Protein AF-0000000077491159 (afdb_homodimer)

Solvent-accessible surface area (backbone atoms only — not comparable to full-atom values): 22595 Å² total; per-residue (Å²): 110,67,68,57,26,52,48,48,12,44,35,73,72,46,46,44,88,48,74,62,38,43,51,52,51,52,52,41,37,63,60,70,63,41,62,43,33,50,49,23,47,59,74,59,67,68,51,35,66,37,32,33,36,32,44,51,40,50,57,30,60,39,54,54,51,50,48,69,50,33,51,93,86,36,81,21,37,39,37,34,31,21,70,28,63,56,28,50,52,50,20,45,66,74,43,39,72,42,40,76,72,61,41,34,48,80,41,78,42,47,62,74,60,58,96,59,57,73,42,64,23,38,34,35,32,38,42,82,44,68,27,57,48,93,46,56,52,50,30,33,35,37,54,48,44,23,34,16,68,56,11,38,40,25,30,20,37,42,63,60,56,54,48,53,29,41,74,71,41,43,28,69,60,59,47,71,79,48,62,66,60,54,53,50,28,35,45,73,46,59,41,38,76,73,44,77,48,78,41,78,59,80,84,68,28,34,42,36,38,37,31,25,34,68,53,75,75,77,79,123,110,67,67,56,27,50,48,48,13,43,35,70,73,47,47,45,86,48,74,64,38,44,49,52,51,52,51,40,37,63,60,70,64,41,62,42,33,50,49,22,47,58,74,60,67,69,49,36,64,36,31,33,35,32,45,52,39,51,59,30,62,38,52,54,50,50,48,70,49,35,51,93,88,37,81,20,36,40,37,35,32,21,70,28,63,56,28,50,53,49,20,44,67,74,42,39,72,41,40,75,72,62,42,36,47,80,41,78,42,46,62,74,61,60,96,61,57,73,43,62,24,38,34,36,32,39,41,80,44,69,27,57,48,93,46,56,50,52,30,33,35,37,53,49,45,24,32,17,66,57,12,39,40,24,30,20,36,43,63,60,58,53,48,52,30,42,75,70,41,41,29,70,60,60,45,70,80,47,62,66,60,52,53,50,28,34,46,74,46,59,40,39,77,73,45,77,47,79,41,80,59,79,83,67,27,34,42,36,40,38,31,25,35,69,52,73,76,76,78,125

Radius of gyration: 25.28 Å; Cα contacts (8 Å, |Δi|>4): 872; chains: 2; bounding box: 51×88×50 Å

Foldseek 3Di:
DVVVVVVVVCCVVPNDCDPVNVVVVVVCCVQPPPVQLLVQLVVQVDAQAFAEEEEQCFLNPNVVNNVVRHDLPGNYAYEYEHQDPVSLVNNCVVCVVCVVSVRYDYDYDALLDDPAAFQQGQEYEYEPPLQLHPDLLSSLLSVNRNHHAFGKYKYKYQLLVVVVCCVVVNPVRRHCSDVVVNQVSNVVSQWDDWDWDWDDDDSSIMIMIMTHHHHDPPPD/DVVVVVVVVCCVVPNDCDPVNVVVVVVCCVQPPPVQLLVQLVVQVDAQAFAEEEEQCFLNPNVVNNVVRHDLPGNYAYEYEHQDPVSLVNNCVVCVVCVVSVRYDYDYDALLDDPAAFQQGQEYEYEPPLQLHPDLLSSLLSVNRNHHAFHKYKYKYQLLVVVVCCVVVNPVRRHPSDVVVNQVSNVVSQWDDWDWDWDDDDSSIMIMIMTHHHHPPPDD

Organism: Branchiostoma lanceolatum (NCBI:txid7740)

pLDDT: mean 93.29, std 9.12, range [29.72, 98.94]

Nearest PDB structures (foldseek):
  3bus-assembly2_B  TM=7.619E-01  e=5.927E-15  Lentzea aerocolonigenes
  6uvq-assembly1_A  TM=7.705E-01  e=1.902E-14  Actinomadura melliaura
  8zc7-assembly1_A  TM=7.563E-01  e=1.682E-14  Streptomyces caespitosus
  2o57-assembly2_D  TM=6.632E-01  e=2.144E-12  Galdieria sulphuraria
  2o57-assembly2_C  TM=6.976E-01  e=9.942E-12  Galdieria sulphuraria

Secondary structure (DSSP, 8-state):
-HHHHHHHHHHHHS--SSHHHHHHHHHHHHHH--HHHHHHHHHTT--TT-EEEEES-TTSHHHHHHHTTS-TTSS-EEEEEES-HHHHHHHHHHTHHHHHTTSEEEEE--GGG--S-TT-EEEEEEES-GGG-S-HHHHHHHHHHHEEEEEEEEEEE-HHHHHHHHHTTS-TT-----HHHHHHHHHHHT-EEEEEEEES-GGG-EEEEEEEPPP-----/-HHHHHHHHHHHHS--SSHHHHHHHHHHHHHH--HHHHHHHHHTT--TT-EEEEES-TTSHHHHHHHTTS-TTSS-EEEEEES-HHHHHHHHHHTHHHHHTTSEEEEE--GGG--S-TT-EEEEEEES-GGG-S-HHHHHHHHHHHEEEEEEEEEEE-HHHHHHHHHTTS-TT-----HHHHHHHHHHHT-EEEEEEEES-GGG-EEEEEEEPPP-----

Sequence (440 aa):
MQHFKRAVSQNLKLPTGGPIGWLVKELIFLRTNDPCEVQAAKLLNIQPHHQVLEVGFGPGVGLKEALGYIGKDDPGKVYGLELSPQMVHVATKRLQPYIASGKLQLTVGDVMNLPYPDGSMDRIFHVNCFYFWDDLHQGCRELYRVLSPGGAVATTMNRTLVKKGVDGGLNMYARRTDPEEYMKALERAGFVGLKEEEFGEGKNKIYGYTASKEGEDRKDMQHFKRAVSQNLKLPTGGPIGWLVKELIFLRTNDPCEVQAAKLLNIQPHHQVLEVGFGPGVGLKEALGYIGKDDPGKVYGLELSPQMVHVATKRLQPYIASGKLQLTVGDVMNLPYPDGSMDRIFHVNCFYFWDDLHQGCRELYRVLSPGGAVATTMNRTLVKKGVDGGLNMYARRTDPEEYMKALERAGFVGLKEEEFGEGKNKIYGYTASKEGEDRKD

InterPro domains:
  IPR013216 Methyltransferase type 11 [PF08241] (53-154)
  IPR029063 S-adenosyl-L-methionine-dependent methyltransferase superfamily [G3DSA:3.40.50.150] (29-214)
  IPR029063 S-adenosyl-L-methionine-dependent methyltransferase superfamily [SSF53335] (39-201)
  IPR050447 Erg6/SMT methyltransferase [PTHR44068] (40-194)

Structure (mmCIF, N/CA/C/O backbone):
data_AF-0000000077491159-model_v1
#
loop_
_entity.id
_entity.type
_entity.pdbx_description
1 polymer 'Hypp1799 protein'
#
loop_
_atom_site.group_PDB
_atom_site.id
_atom_site.type_symbol
_atom_site.label_atom_id
_atom_site.label_alt_id
_atom_site.label_comp_id
_atom_site.label_asym_id
_atom_site.label_entity_id
_atom_site.label_seq_id
_atom_site.pdbx_PDB_ins_code
_atom_site.Cartn_x
_atom_site.Cartn_y
_atom_site.Cartn_z
_atom_site.occupancy
_atom_site.B_iso_or_equiv
_atom_site.auth_seq_id
_atom_site.auth_comp_id
_atom_site.auth_asym_id
_atom_site.auth_atom_id
_atom_site.pdbx_PDB_model_num
ATOM 1 N N . MET A 1 1 ? -24.359 -7.473 4.48 1 67.25 1 MET A N 1
ATOM 2 C CA . MET A 1 1 ? -23.125 -8.117 4.906 1 67.25 1 MET A CA 1
ATOM 3 C C . MET A 1 1 ? -22.672 -9.172 3.902 1 67.25 1 MET A C 1
ATOM 5 O O . MET A 1 1 ? -21.516 -9.211 3.502 1 67.25 1 MET A O 1
ATOM 9 N N . GLN A 1 2 ? -23.609 -9.781 3.279 1 77.88 2 GLN A N 1
ATOM 10 C CA . GLN A 1 2 ? -23.297 -10.859 2.346 1 77.88 2 GLN A CA 1
ATOM 11 C C . GLN A 1 2 ? -22.797 -10.305 1.016 1 77.88 2 GLN A C 1
ATOM 13 O O . GLN A 1 2 ? -21.828 -10.82 0.444 1 77.88 2 GLN A O 1
ATOM 18 N N . HIS A 1 3 ? -23.406 -9.117 0.626 1 81.88 3 HIS A N 1
ATOM 19 C CA . HIS A 1 3 ? -23 -8.516 -0.637 1 81.88 3 HIS A CA 1
ATOM 20 C C . HIS A 1 3 ? -21.578 -7.961 -0.554 1 81.88 3 HIS A C 1
ATOM 22 O O . HIS A 1 3 ? -20.797 -8.078 -1.507 1 81.88 3 HIS A O 1
ATOM 28 N N . PHE A 1 4 ? -21.344 -7.465 0.602 1 81.75 4 PHE A N 1
ATOM 29 C CA . PHE A 1 4 ? -20.016 -6.93 0.824 1 81.75 4 PHE A CA 1
ATOM 30 C C . PHE A 1 4 ? -18.969 -8.047 0.798 1 81.75 4 PHE A C 1
ATOM 32 O O . PHE A 1 4 ? -17.953 -7.938 0.104 1 81.75 4 PHE A O 1
ATOM 39 N N . LYS A 1 5 ? -19.188 -9.109 1.49 1 86.75 5 LYS A N 1
ATOM 40 C CA . LYS A 1 5 ? -18.266 -10.234 1.547 1 86.75 5 LYS A CA 1
ATOM 41 C C . LYS A 1 5 ? -18.047 -10.836 0.162 1 86.75 5 LYS A C 1
ATOM 43 O O . LYS A 1 5 ? -16.922 -11.203 -0.188 1 86.75 5 LYS A O 1
ATOM 48 N N . ARG A 1 6 ? -19.047 -10.906 -0.625 1 88.25 6 ARG A N 1
ATOM 49 C CA . ARG A 1 6 ? -18.938 -11.438 -1.979 1 88.25 6 ARG A CA 1
ATOM 50 C C . ARG A 1 6 ? -18.094 -10.531 -2.859 1 88.25 6 ARG A C 1
ATOM 52 O O . ARG A 1 6 ? -17.266 -11.016 -3.639 1 88.25 6 ARG A O 1
ATOM 59 N N . ALA A 1 7 ? -18.281 -9.258 -2.66 1 87.56 7 ALA A N 1
ATOM 60 C CA . ALA A 1 7 ? -17.531 -8.297 -3.465 1 87.56 7 ALA A CA 1
ATOM 61 C C . ALA A 1 7 ? -16.047 -8.352 -3.131 1 87.56 7 ALA A C 1
ATOM 63 O O . ALA A 1 7 ? -15.203 -8.305 -4.027 1 87.56 7 ALA A O 1
ATOM 64 N N . VAL A 1 8 ? -15.742 -8.445 -1.869 1 88.25 8 VAL A N 1
ATOM 65 C CA . VAL A 1 8 ? -14.352 -8.57 -1.438 1 88.25 8 VAL A CA 1
ATOM 66 C C . VAL A 1 8 ? -13.75 -9.867 -1.985 1 88.25 8 VAL A C 1
ATOM 68 O O . VAL A 1 8 ? -12.648 -9.859 -2.535 1 88.25 8 VAL A O 1
ATOM 71 N N . SER A 1 9 ? -14.516 -10.914 -1.87 1 91 9 SER A N 1
ATOM 72 C CA . SER A 1 9 ? -14.062 -12.211 -2.352 1 91 9 SER A CA 1
ATOM 73 C C . SER A 1 9 ? -13.781 -12.18 -3.852 1 91 9 SER A C 1
ATOM 75 O O . SER A 1 9 ? -12.781 -12.727 -4.316 1 91 9 SER A O 1
ATOM 77 N N . GLN A 1 10 ? -14.609 -11.547 -4.57 1 89.19 10 GLN A N 1
ATOM 78 C CA . GLN A 1 10 ? -14.438 -11.43 -6.012 1 89.19 10 GLN A CA 1
ATOM 79 C C . GLN A 1 10 ? -13.18 -10.641 -6.355 1 89.19 10 GLN A C 1
ATOM 81 O O . GLN A 1 10 ? -12.453 -10.992 -7.289 1 89.19 10 GLN A O 1
ATOM 86 N N . ASN A 1 11 ? -12.938 -9.625 -5.59 1 88.38 11 ASN A N 1
ATOM 87 C CA . ASN A 1 11 ? -11.773 -8.781 -5.84 1 88.38 11 ASN A CA 1
ATOM 88 C C . ASN A 1 11 ? -10.469 -9.508 -5.52 1 88.38 11 ASN A C 1
ATOM 90 O O . ASN A 1 11 ? -9.445 -9.258 -6.148 1 88.38 11 ASN A O 1
ATOM 94 N N . LEU A 1 12 ? -10.508 -10.43 -4.586 1 87.94 12 LEU A N 1
ATOM 95 C CA . LEU A 1 12 ? -9.336 -11.242 -4.273 1 87.94 12 LEU A CA 1
ATOM 96 C C . LEU A 1 12 ? -9.031 -12.219 -5.402 1 87.94 12 LEU A C 1
ATOM 98 O O . LEU A 1 12 ? -7.871 -12.414 -5.766 1 87.94 12 LEU A O 1
ATOM 102 N N . LYS A 1 13 ? -10.062 -12.711 -5.957 1 88.81 13 LYS A N 1
ATOM 103 C CA . LYS A 1 13 ? -9.906 -13.68 -7.039 1 88.81 13 LYS A CA 1
ATOM 104 C C . LYS A 1 13 ? -9.5 -12.992 -8.344 1 88.81 13 LYS A C 1
ATOM 106 O O . LYS A 1 13 ? -8.617 -13.469 -9.055 1 88.81 13 LYS A O 1
ATOM 111 N N . LEU A 1 14 ? -10.234 -11.891 -8.602 1 89.88 14 LEU A N 1
ATOM 112 C CA . LEU A 1 14 ? -10.039 -11.148 -9.836 1 89.88 14 LEU A CA 1
ATOM 113 C C . LEU A 1 14 ? -10.188 -9.648 -9.602 1 89.88 14 LEU A C 1
ATOM 115 O O . LEU A 1 14 ? -11.297 -9.117 -9.68 1 89.88 14 LEU A O 1
ATOM 119 N N . PRO A 1 15 ? -9.062 -9.062 -9.305 1 86.31 15 PRO A N 1
ATOM 120 C CA . PRO A 1 15 ? -9.148 -7.613 -9.102 1 86.31 15 PRO A CA 1
ATOM 121 C C . PRO A 1 15 ? -9.664 -6.871 -10.328 1 86.31 15 PRO A C 1
ATOM 123 O O . PRO A 1 15 ? -9.125 -7.047 -11.43 1 86.31 15 PRO A O 1
ATOM 126 N N . THR A 1 16 ? -10.812 -6.164 -10.125 1 83.75 16 THR A N 1
ATOM 127 C CA . THR A 1 16 ? -11.469 -5.414 -11.195 1 83.75 16 THR A CA 1
ATOM 128 C C . THR A 1 16 ? -11.648 -3.949 -10.797 1 83.75 16 THR A C 1
ATOM 130 O O . THR A 1 16 ? -11.305 -3.559 -9.68 1 83.75 16 THR A O 1
ATOM 133 N N . GLY A 1 17 ? -12.047 -3.055 -11.695 1 78 17 GLY A N 1
ATOM 134 C CA . GLY A 1 17 ? -12.273 -1.64 -11.445 1 78 17 GLY A CA 1
ATOM 135 C C . GLY A 1 17 ? -13.625 -1.352 -10.812 1 78 17 GLY A C 1
ATOM 136 O O . GLY A 1 17 ? -14.125 -0.227 -10.883 1 78 17 GLY A O 1
ATOM 137 N N . GLY A 1 18 ? -14.305 -2.365 -10.164 1 81.56 18 GLY A N 1
ATOM 138 C CA . GLY A 1 18 ? -15.562 -2.141 -9.469 1 81.56 18 GLY A CA 1
ATOM 139 C C . GLY A 1 18 ? -15.406 -1.32 -8.203 1 81.56 18 GLY A C 1
ATOM 140 O O . GLY A 1 18 ? -14.328 -0.786 -7.934 1 81.56 18 GLY A O 1
ATOM 141 N N . PRO A 1 19 ? -16.531 -1.069 -7.469 1 81.94 19 PRO A N 1
ATOM 142 C CA . PRO A 1 19 ? -16.5 -0.182 -6.305 1 81.94 19 PRO A CA 1
ATOM 143 C C . PRO A 1 19 ? -15.516 -0.642 -5.238 1 81.94 19 PRO A C 1
ATOM 145 O O . PRO A 1 19 ? -14.789 0.179 -4.664 1 81.94 19 PRO A O 1
ATOM 148 N N . ILE A 1 20 ? -15.469 -1.93 -5.023 1 85.38 20 ILE A N 1
ATOM 149 C CA . ILE A 1 20 ? -14.547 -2.436 -4.02 1 85.38 20 ILE A CA 1
ATOM 150 C C . ILE A 1 20 ? -13.109 -2.279 -4.516 1 85.38 20 ILE A C 1
ATOM 152 O O . ILE A 1 20 ? -12.234 -1.835 -3.77 1 85.38 20 ILE A O 1
ATOM 156 N N . GLY A 1 21 ? -12.898 -2.66 -5.773 1 85.62 21 GLY A N 1
ATOM 157 C CA . GLY A 1 21 ? -11.578 -2.5 -6.359 1 85.62 21 GLY A CA 1
ATOM 158 C C . GLY A 1 21 ? -11.086 -1.066 -6.332 1 85.62 21 GLY A C 1
ATOM 159 O O . GLY A 1 21 ? -9.93 -0.809 -6.004 1 85.62 21 GLY A O 1
ATOM 160 N N . TRP A 1 22 ? -11.969 -0.21 -6.59 1 84.12 22 TRP A N 1
ATOM 161 C CA . TRP A 1 22 ? -11.648 1.212 -6.559 1 84.12 22 TRP A CA 1
ATOM 162 C C . TRP A 1 22 ? -11.281 1.654 -5.145 1 84.12 22 TRP A C 1
ATOM 164 O O . TRP A 1 22 ? -10.281 2.355 -4.945 1 84.12 22 TRP A O 1
ATOM 174 N N . LEU A 1 23 ? -12.125 1.229 -4.207 1 85.12 23 LEU A N 1
ATOM 175 C CA . LEU A 1 23 ? -11.891 1.603 -2.816 1 85.12 23 LEU A CA 1
ATOM 176 C C . LEU A 1 23 ? -10.531 1.105 -2.344 1 85.12 23 LEU A C 1
ATOM 178 O O . LEU A 1 23 ? -9.766 1.858 -1.736 1 85.12 23 LEU A O 1
ATOM 182 N N . VAL A 1 24 ? -10.211 -0.077 -2.639 1 86.31 24 VAL A N 1
ATOM 183 C CA . VAL A 1 24 ? -8.938 -0.665 -2.234 1 86.31 24 VAL A CA 1
ATOM 184 C C . VAL A 1 24 ? -7.785 0.104 -2.879 1 86.31 24 VAL A C 1
ATOM 186 O O . VAL A 1 24 ? -6.809 0.445 -2.209 1 86.31 24 VAL A O 1
ATOM 189 N N . LYS A 1 25 ? -7.945 0.429 -4.098 1 84.88 25 LYS A N 1
ATOM 190 C CA . LYS A 1 25 ? -6.918 1.174 -4.82 1 84.88 25 LYS A CA 1
ATOM 191 C C . LYS A 1 25 ? -6.688 2.545 -4.191 1 84.88 25 LYS A C 1
ATOM 193 O O . LYS A 1 25 ? -5.543 2.961 -3.998 1 84.88 25 LYS A O 1
ATOM 198 N N . GLU A 1 26 ? -7.719 3.172 -3.9 1 83.5 26 GLU A N 1
ATOM 199 C CA . GLU A 1 26 ? -7.617 4.516 -3.334 1 83.5 26 GLU A CA 1
ATOM 200 C C . GLU A 1 26 ? -6.992 4.48 -1.943 1 83.5 26 GLU A C 1
ATOM 202 O O . GLU A 1 26 ? -6.18 5.344 -1.602 1 83.5 26 GLU A O 1
ATOM 207 N N . LEU A 1 27 ? -7.367 3.488 -1.163 1 85.31 27 LEU A N 1
ATOM 208 C CA . LEU A 1 27 ? -6.848 3.406 0.199 1 85.31 27 LEU A CA 1
ATOM 209 C C . LEU A 1 27 ? -5.379 3.008 0.2 1 85.31 27 LEU A C 1
ATOM 211 O O . LEU A 1 27 ? -4.594 3.52 1.002 1 85.31 27 LEU A O 1
ATOM 215 N N . ILE A 1 28 ? -4.988 2.209 -0.684 1 85.44 28 ILE A N 1
ATOM 216 C CA . ILE A 1 28 ? -3.59 1.824 -0.831 1 85.44 28 ILE A CA 1
ATOM 217 C C . ILE A 1 28 ? -2.764 3.037 -1.252 1 85.44 28 ILE A C 1
ATOM 219 O O . ILE A 1 28 ? -1.71 3.311 -0.672 1 85.44 28 ILE A O 1
ATOM 223 N N . PHE A 1 29 ? -3.318 3.744 -2.174 1 81.38 29 PHE A N 1
ATOM 224 C CA . PHE A 1 29 ? -2.645 4.941 -2.66 1 81.38 29 PHE A CA 1
ATOM 225 C C . PHE A 1 29 ? -2.453 5.949 -1.534 1 81.38 29 PHE A C 1
ATOM 227 O O . PHE A 1 29 ? -1.35 6.457 -1.33 1 81.38 29 PHE A O 1
ATOM 234 N N . LEU A 1 30 ? -3.479 6.117 -0.796 1 79.12 30 LEU A N 1
ATOM 235 C CA . LEU A 1 30 ? -3.467 7.09 0.29 1 79.12 30 LEU A CA 1
ATOM 236 C C . LEU A 1 30 ? -2.48 6.68 1.377 1 79.12 30 LEU A C 1
ATOM 238 O O . LEU A 1 30 ? -1.855 7.531 2.01 1 79.12 30 LEU A O 1
ATOM 242 N N . ARG A 1 31 ? -2.232 5.438 1.505 1 84.81 31 ARG A N 1
ATOM 243 C CA . ARG A 1 31 ? -1.475 4.965 2.658 1 84.81 31 ARG A CA 1
ATOM 244 C C . ARG A 1 31 ? -0.037 4.637 2.27 1 84.81 31 ARG A C 1
ATOM 246 O O . ARG A 1 31 ? 0.831 4.504 3.135 1 84.81 31 ARG A O 1
ATOM 253 N N . THR A 1 32 ? 0.224 4.637 0.979 1 86.31 32 THR A N 1
ATOM 254 C CA . THR A 1 32 ? 1.562 4.184 0.614 1 86.31 32 THR A CA 1
ATOM 255 C C . THR A 1 32 ? 2.252 5.207 -0.284 1 86.31 32 THR A C 1
ATOM 257 O O . THR A 1 32 ? 3.482 5.277 -0.323 1 86.31 32 THR A O 1
ATOM 260 N N . ASN A 1 33 ? 1.551 5.918 -1.086 1 83.38 33 ASN A N 1
ATOM 261 C CA . ASN A 1 33 ? 2.182 6.734 -2.117 1 83.38 33 ASN A CA 1
ATOM 262 C C . ASN A 1 33 ? 1.42 8.039 -2.346 1 83.38 33 ASN A C 1
ATOM 264 O O . ASN A 1 33 ? 1.314 8.508 -3.48 1 83.38 33 ASN A O 1
ATOM 268 N N . ASP A 1 34 ? 0.904 8.625 -1.338 1 89.19 34 ASP A N 1
ATOM 269 C CA . ASP A 1 34 ? 0.148 9.859 -1.531 1 89.19 34 ASP A CA 1
ATOM 270 C C . ASP A 1 34 ? 1.074 11.023 -1.877 1 89.19 34 ASP A C 1
ATOM 272 O O . ASP A 1 34 ? 1.808 11.516 -1.018 1 89.19 34 ASP A O 1
ATOM 276 N N . PRO A 1 35 ? 1.018 11.539 -3.141 1 93.69 35 PRO A N 1
ATOM 277 C CA . PRO A 1 35 ? 1.898 12.641 -3.537 1 93.69 35 PRO A CA 1
ATOM 278 C C . PRO A 1 35 ? 1.652 13.914 -2.729 1 93.69 35 PRO A C 1
ATOM 280 O O . PRO A 1 35 ? 2.512 14.797 -2.684 1 93.69 35 PRO A O 1
ATOM 283 N N . CYS A 1 36 ? 0.489 13.953 -2.125 1 96.94 36 CYS A N 1
ATOM 284 C CA . CYS A 1 36 ? 0.198 15.117 -1.294 1 96.94 36 CYS A CA 1
ATOM 285 C C . CYS A 1 36 ? 1.202 15.234 -0.154 1 96.94 36 CYS A C 1
ATOM 287 O O . CYS A 1 36 ? 1.59 16.344 0.222 1 96.94 36 CYS A O 1
ATOM 289 N N . GLU A 1 37 ? 1.602 14.102 0.401 1 96.94 37 GLU A N 1
ATOM 290 C CA . GLU A 1 37 ? 2.562 14.086 1.5 1 96.94 37 GLU A CA 1
ATOM 291 C C . GLU A 1 37 ? 3.906 14.664 1.064 1 96.94 37 GLU A C 1
ATOM 293 O O . GLU A 1 37 ? 4.473 15.516 1.749 1 96.94 37 GLU A O 1
ATOM 298 N N . VAL A 1 38 ? 4.344 14.25 -0.051 1 96.38 38 VAL A N 1
ATOM 299 C CA . VAL A 1 38 ? 5.629 14.688 -0.593 1 96.38 38 VAL A CA 1
ATOM 300 C C . VAL A 1 38 ? 5.57 16.172 -0.921 1 96.38 38 VAL A C 1
ATOM 302 O O . VAL A 1 38 ? 6.492 16.922 -0.586 1 96.38 38 VAL A O 1
ATOM 305 N N . GLN A 1 39 ? 4.488 16.547 -1.504 1 97.75 39 GLN A N 1
ATOM 306 C CA . GLN A 1 39 ? 4.344 17.938 -1.924 1 97.75 39 GLN A CA 1
ATOM 307 C C . GLN A 1 39 ? 4.301 18.875 -0.72 1 97.75 39 GLN A C 1
ATOM 309 O O . GLN A 1 39 ? 4.844 19.984 -0.768 1 97.75 39 GLN A O 1
ATOM 314 N N . ALA A 1 40 ? 3.65 18.453 0.318 1 98.25 40 ALA A N 1
ATOM 315 C CA . ALA A 1 40 ? 3.564 19.281 1.518 1 98.25 40 ALA A CA 1
ATOM 316 C C . ALA A 1 40 ? 4.949 19.547 2.105 1 98.25 40 ALA A C 1
ATOM 318 O O . ALA A 1 40 ? 5.273 20.672 2.467 1 98.25 40 ALA A O 1
ATOM 319 N N . ALA A 1 41 ? 5.773 18.516 2.195 1 98 41 ALA A N 1
ATOM 320 C CA . ALA A 1 41 ? 7.137 18.672 2.699 1 98 41 ALA A CA 1
ATOM 321 C C . ALA A 1 41 ? 7.957 19.578 1.795 1 98 41 ALA A C 1
ATOM 323 O O . ALA A 1 41 ? 8.719 20.422 2.277 1 98 41 ALA A O 1
ATOM 324 N N . LYS A 1 42 ? 7.762 19.438 0.532 1 97.5 42 LYS A N 1
ATOM 325 C CA . LYS A 1 42 ? 8.5 20.25 -0.432 1 97.5 42 LYS A CA 1
ATOM 326 C C . LYS A 1 42 ? 8.172 21.734 -0.268 1 97.5 42 LYS A C 1
ATOM 328 O O . LYS A 1 42 ? 9.062 22.594 -0.371 1 97.5 42 LYS A O 1
ATOM 333 N N . LEU A 1 43 ? 6.98 22.016 -0.035 1 98.31 43 LEU A N 1
ATOM 334 C CA . LEU A 1 43 ? 6.516 23.391 0.083 1 98.31 43 LEU A CA 1
ATOM 335 C C . LEU A 1 43 ? 7.199 24.094 1.248 1 98.31 43 LEU A C 1
ATOM 337 O O . LEU A 1 43 ? 7.273 25.328 1.278 1 98.31 43 LEU A O 1
ATOM 341 N N . LEU A 1 44 ? 7.715 23.312 2.172 1 98.38 44 LEU A N 1
ATOM 342 C CA . LEU A 1 44 ? 8.227 23.891 3.41 1 98.38 44 LEU A CA 1
ATOM 343 C C . LEU A 1 44 ? 9.703 24.25 3.275 1 98.38 44 LEU A C 1
ATOM 345 O O . LEU A 1 44 ? 10.281 24.859 4.176 1 98.38 44 LEU A O 1
ATOM 349 N N . ASN A 1 45 ? 10.359 23.906 2.186 1 97.75 45 ASN A N 1
ATOM 350 C CA . ASN A 1 45 ? 11.789 24.156 2.014 1 97.75 45 ASN A CA 1
ATOM 351 C C . ASN A 1 45 ? 12.578 23.812 3.275 1 97.75 45 ASN A C 1
ATOM 353 O O . ASN A 1 45 ? 13.297 24.656 3.814 1 97.75 45 ASN A O 1
ATOM 357 N N . ILE A 1 46 ? 12.453 22.578 3.732 1 98.62 46 ILE A N 1
ATOM 358 C CA . ILE A 1 46 ? 13.062 22.078 4.965 1 98.62 46 ILE A CA 1
ATOM 359 C C . ILE A 1 46 ? 14.586 22.141 4.852 1 98.62 46 ILE A C 1
ATOM 361 O O . ILE A 1 46 ? 15.148 21.734 3.836 1 98.62 46 ILE A O 1
ATOM 365 N N . GLN A 1 47 ? 15.195 22.688 5.875 1 98.5 47 GLN A N 1
ATOM 366 C CA . GLN A 1 47 ? 16.656 22.734 5.969 1 98.5 47 GLN A CA 1
ATOM 367 C C . GLN A 1 47 ? 17.172 21.719 6.977 1 98.5 47 GLN A C 1
ATOM 369 O O . GLN A 1 47 ? 16.438 21.312 7.883 1 98.5 47 GLN A O 1
ATOM 374 N N . PRO A 1 48 ? 18.406 21.344 6.859 1 98.38 48 PRO A N 1
ATOM 375 C CA . PRO A 1 48 ? 18.969 20.25 7.664 1 98.38 48 PRO A CA 1
ATOM 376 C C . PRO A 1 48 ? 18.953 20.562 9.164 1 98.38 48 PRO A C 1
ATOM 378 O O . PRO A 1 48 ? 19.094 19.641 9.977 1 98.38 48 PRO A O 1
ATOM 381 N N . HIS A 1 49 ? 18.812 21.812 9.484 1 98.5 49 HIS A N 1
ATOM 382 C CA . HIS A 1 49 ? 18.859 22.172 10.898 1 98.5 49 HIS A CA 1
ATOM 383 C C . HIS A 1 49 ? 17.453 22.328 11.469 1 98.5 49 HIS A C 1
ATOM 385 O O . HIS A 1 49 ? 17.297 22.594 12.664 1 98.5 49 HIS A O 1
ATOM 391 N N . HIS A 1 50 ? 16.406 22.156 10.719 1 98.81 50 HIS A N 1
ATOM 392 C CA . HIS A 1 50 ? 15.047 22.453 11.133 1 98.81 50 HIS A CA 1
ATOM 393 C C . HIS A 1 50 ? 14.5 21.391 12.078 1 98.81 50 HIS A C 1
ATOM 395 O O . HIS A 1 50 ? 14.758 20.203 11.883 1 98.81 50 HIS A O 1
ATOM 401 N N . GLN A 1 51 ? 13.75 21.859 13.086 1 98.88 51 GLN A N 1
ATOM 402 C CA . GLN A 1 51 ? 12.797 21.016 13.797 1 98.88 51 GLN A CA 1
ATOM 403 C C . GLN A 1 51 ? 11.461 20.938 13.047 1 98.88 51 GLN A C 1
ATOM 405 O O . GLN A 1 51 ? 10.766 21.953 12.922 1 98.88 51 GLN A O 1
ATOM 410 N N . VAL A 1 52 ? 11.102 19.75 12.578 1 98.94 52 VAL A N 1
ATOM 411 C CA . VAL A 1 52 ? 9.961 19.594 11.68 1 98.94 52 VAL A CA 1
ATOM 412 C C . VAL A 1 52 ? 8.891 18.734 12.344 1 98.94 52 VAL A C 1
ATOM 414 O O . VAL A 1 52 ? 9.195 17.672 12.891 1 98.94 52 VAL A O 1
ATOM 417 N N . LEU A 1 53 ? 7.645 19.188 12.273 1 98.94 53 LEU A N 1
ATOM 418 C CA . LEU A 1 53 ? 6.535 18.438 12.844 1 98.94 53 LEU A CA 1
ATOM 419 C C . LEU A 1 53 ? 5.516 18.078 11.766 1 98.94 53 LEU A C 1
ATOM 421 O O . LEU A 1 53 ? 5.078 18.938 11 1 98.94 53 LEU A O 1
ATOM 425 N N . GLU A 1 54 ? 5.188 16.812 11.68 1 98.88 54 GLU A N 1
ATOM 426 C CA . GLU A 1 54 ? 3.986 16.438 10.938 1 98.88 54 GLU A CA 1
ATOM 427 C C . GLU A 1 54 ? 2.85 16.062 11.891 1 98.88 54 GLU A C 1
ATOM 429 O O . GLU A 1 54 ? 3.037 15.273 12.82 1 98.88 54 GLU A O 1
ATOM 434 N N . VAL A 1 55 ? 1.694 16.656 11.656 1 98.69 55 VAL A N 1
ATOM 435 C CA . VAL A 1 55 ? 0.481 16.344 12.406 1 98.69 55 VAL A CA 1
ATOM 436 C C . VAL A 1 55 ? -0.405 15.414 11.594 1 98.69 55 VAL A C 1
ATOM 438 O O . VAL A 1 55 ? -0.689 15.68 10.422 1 98.69 55 VAL A O 1
ATOM 441 N N . GLY A 1 56 ? -0.885 14.336 12.234 1 97.25 56 GLY A N 1
ATOM 442 C CA . GLY A 1 56 ? -1.657 13.344 11.5 1 97.25 56 GLY A CA 1
ATOM 443 C C . GLY A 1 56 ? -0.836 12.586 10.477 1 97.25 56 GLY A C 1
ATOM 444 O O . GLY A 1 56 ? -1.226 12.492 9.312 1 97.25 56 GLY A O 1
ATOM 445 N N . PHE A 1 57 ? 0.238 11.914 10.93 1 97.12 57 PHE A N 1
ATOM 446 C CA . PHE A 1 57 ? 1.236 11.438 9.984 1 97.12 57 PHE A CA 1
ATOM 447 C C . PHE A 1 57 ? 0.832 10.094 9.398 1 97.12 57 PHE A C 1
ATOM 449 O O . PHE A 1 57 ? 1.439 9.617 8.438 1 97.12 57 PHE A O 1
ATOM 456 N N . GLY A 1 58 ? -0.21 9.43 9.938 1 94.81 58 GLY A N 1
ATOM 457 C CA . GLY A 1 58 ? -0.632 8.148 9.398 1 94.81 58 GLY A CA 1
ATOM 458 C C . GLY A 1 58 ? 0.479 7.113 9.375 1 94.81 58 GLY A C 1
ATOM 459 O O . GLY A 1 58 ? 1.146 6.895 10.391 1 94.81 58 GLY A O 1
ATOM 460 N N . PRO A 1 59 ? 0.615 6.465 8.227 1 93.38 59 PRO A N 1
ATOM 461 C CA . PRO A 1 59 ? 1.637 5.418 8.164 1 93.38 59 PRO A CA 1
ATOM 462 C C . PRO A 1 59 ? 3.047 5.977 7.988 1 93.38 59 PRO A C 1
ATOM 464 O O . PRO A 1 59 ? 4.008 5.215 7.891 1 93.38 59 PRO A O 1
ATOM 467 N N . GLY A 1 60 ? 3.195 7.227 7.859 1 96.31 60 GLY A N 1
ATOM 468 C CA . GLY A 1 60 ? 4.52 7.824 7.949 1 96.31 60 GLY A CA 1
ATOM 469 C C . GLY A 1 60 ? 5.113 8.164 6.598 1 96.31 60 GLY A C 1
ATOM 470 O O . GLY A 1 60 ? 6.328 8.344 6.477 1 96.31 60 GLY A O 1
ATOM 471 N N . VAL A 1 61 ? 4.285 8.344 5.586 1 95.75 61 VAL A N 1
ATOM 472 C CA . VAL A 1 61 ? 4.777 8.68 4.254 1 95.75 61 VAL A CA 1
ATOM 473 C C . VAL A 1 61 ? 5.402 10.07 4.27 1 95.75 61 VAL A C 1
ATOM 475 O O . VAL A 1 61 ? 6.512 10.266 3.768 1 95.75 61 VAL A O 1
ATOM 478 N N . GLY A 1 62 ? 4.734 10.969 4.816 1 97.56 62 GLY A N 1
ATOM 479 C CA . GLY A 1 62 ? 5.258 12.32 4.918 1 97.56 62 GLY A CA 1
ATOM 480 C C . GLY A 1 62 ? 6.484 12.422 5.809 1 97.56 62 GLY A C 1
ATOM 481 O O . GLY A 1 62 ? 7.414 13.172 5.508 1 97.56 62 GLY A O 1
ATOM 482 N N . LEU A 1 63 ? 6.488 11.672 6.895 1 98.31 63 LEU A N 1
ATOM 483 C CA . LEU A 1 63 ? 7.641 11.625 7.789 1 98.31 63 LEU A CA 1
ATOM 484 C C . LEU A 1 63 ? 8.898 11.203 7.031 1 98.31 63 LEU A C 1
ATOM 486 O O . LEU A 1 63 ? 9.961 11.812 7.191 1 98.31 63 LEU A O 1
ATOM 490 N N . LYS A 1 64 ? 8.711 10.172 6.273 1 97.44 64 LYS A N 1
ATOM 491 C CA . LYS A 1 64 ? 9.852 9.672 5.508 1 97.44 64 LYS A CA 1
ATOM 492 C C . LYS A 1 64 ? 10.391 10.75 4.57 1 97.44 64 LYS A C 1
ATOM 494 O O . LYS A 1 64 ? 11.609 10.922 4.449 1 97.44 64 LYS A O 1
ATOM 499 N N . GLU A 1 65 ? 9.477 11.453 3.9 1 97.5 65 GLU A N 1
ATOM 500 C CA . GLU A 1 65 ? 9.891 12.531 3.01 1 97.5 65 GLU A CA 1
ATOM 501 C C . GLU A 1 65 ? 10.656 13.609 3.771 1 97.5 65 GLU A C 1
ATOM 503 O O . GLU A 1 65 ? 11.734 14.039 3.338 1 97.5 65 GLU A O 1
ATOM 508 N N . ALA A 1 66 ? 10.148 14.016 4.871 1 98.31 66 ALA A N 1
ATOM 509 C CA . ALA A 1 66 ? 10.781 15.055 5.676 1 98.31 66 ALA A CA 1
ATOM 510 C C . ALA A 1 66 ? 12.172 14.617 6.129 1 98.31 66 ALA A C 1
ATOM 512 O O . ALA A 1 66 ? 13.109 15.422 6.137 1 98.31 66 ALA A O 1
ATOM 513 N N . LEU A 1 67 ? 12.297 13.359 6.508 1 98.19 67 LEU A N 1
ATOM 514 C CA . LEU A 1 67 ? 13.562 12.812 6.98 1 98.19 67 LEU A CA 1
ATOM 515 C C . LEU A 1 67 ? 14.617 12.836 5.875 1 98.19 67 LEU A C 1
ATOM 517 O O . LEU A 1 67 ? 15.82 12.852 6.152 1 98.19 67 LEU A O 1
ATOM 521 N N . GLY A 1 68 ? 14.18 12.883 4.688 1 97.5 68 GLY A N 1
ATOM 522 C CA . GLY A 1 68 ? 15.094 12.961 3.561 1 97.5 68 GLY A CA 1
ATOM 523 C C . GLY A 1 68 ? 15.859 14.266 3.494 1 97.5 68 GLY A C 1
ATOM 524 O O . GLY A 1 68 ? 16.922 14.336 2.883 1 97.5 68 GLY A O 1
ATOM 525 N N . TYR A 1 69 ? 15.336 15.242 4.086 1 97.88 69 TYR A N 1
ATOM 526 C CA . TYR A 1 69 ? 15.969 16.547 4.043 1 97.88 69 TYR A CA 1
ATOM 527 C C . TYR A 1 69 ? 16.938 16.734 5.203 1 97.88 69 TYR A C 1
ATOM 529 O O . TYR A 1 69 ? 17.703 17.703 5.246 1 97.88 69 TYR A O 1
ATOM 537 N N . ILE A 1 70 ? 16.875 15.82 6.172 1 97.19 70 ILE A N 1
ATOM 538 C CA . ILE A 1 70 ? 17.688 15.93 7.379 1 97.19 70 ILE A CA 1
ATOM 539 C C . ILE A 1 70 ? 18.656 14.758 7.461 1 97.19 70 ILE A C 1
ATOM 541 O O . ILE A 1 70 ? 18.25 13.625 7.738 1 97.19 70 ILE A O 1
ATOM 545 N N . GLY A 1 71 ? 19.891 14.969 7.34 1 90.75 71 GLY A N 1
ATOM 546 C CA . GLY A 1 71 ? 20.906 13.93 7.355 1 90.75 71 GLY A CA 1
ATOM 547 C C . GLY A 1 71 ? 21.188 13.391 8.742 1 90.75 71 GLY A C 1
ATOM 548 O O . GLY A 1 71 ? 20.781 13.984 9.742 1 90.75 71 GLY A O 1
ATOM 549 N N . LYS A 1 72 ? 21.812 12.281 8.758 1 91.19 72 LYS A N 1
ATOM 550 C CA . LYS A 1 72 ? 22.125 11.602 10.008 1 91.19 72 LYS A CA 1
ATOM 551 C C . LYS A 1 72 ? 22.953 12.5 10.93 1 91.19 72 LYS A C 1
ATOM 553 O O . LYS A 1 72 ? 22.766 12.5 12.141 1 91.19 72 LYS A O 1
ATOM 558 N N . ASP A 1 73 ? 23.797 13.336 10.344 1 94.81 73 ASP A N 1
ATOM 559 C CA . ASP A 1 73 ? 24.719 14.141 11.141 1 94.81 73 ASP A CA 1
ATOM 560 C C . ASP A 1 73 ? 24.203 15.57 11.297 1 94.81 73 ASP A C 1
ATOM 562 O O . ASP A 1 73 ? 24.859 16.406 11.93 1 94.81 73 ASP A O 1
ATOM 566 N N . ASP A 1 74 ? 23.078 15.883 10.703 1 96.94 74 ASP A N 1
ATOM 567 C CA . ASP A 1 74 ? 22.5 17.219 10.805 1 96.94 74 ASP A CA 1
ATOM 568 C C . ASP A 1 74 ? 21.828 17.422 12.164 1 96.94 74 ASP A C 1
ATOM 570 O O . ASP A 1 74 ? 21.422 16.453 12.805 1 96.94 74 ASP A O 1
ATOM 574 N N . PRO A 1 75 ? 21.766 18.625 12.617 1 97.81 75 PRO A N 1
ATOM 575 C CA . PRO A 1 75 ? 21.172 18.859 13.93 1 97.81 75 PRO A CA 1
ATOM 576 C C . PRO A 1 75 ? 19.641 18.812 13.906 1 97.81 75 PRO A C 1
ATOM 578 O O . PRO A 1 75 ? 19 18.75 14.961 1 97.81 75 PRO A O 1
ATOM 581 N N . GLY A 1 76 ? 19.062 18.844 12.797 1 98.5 76 GLY A N 1
ATOM 582 C CA . GLY A 1 76 ? 17.609 18.828 12.695 1 98.5 76 GLY A CA 1
ATOM 583 C C . GLY A 1 76 ? 17 17.516 13.164 1 98.5 76 GLY A C 1
ATOM 584 O O . GLY A 1 76 ? 17.703 16.531 13.383 1 98.5 76 GLY A O 1
ATOM 585 N N . LYS A 1 77 ? 15.68 17.578 13.344 1 98.62 77 LYS A N 1
ATOM 586 C CA . LYS A 1 77 ? 14.914 16.438 13.844 1 98.62 77 LYS A CA 1
ATOM 587 C C . LYS A 1 77 ? 13.461 16.5 13.367 1 98.62 77 LYS A C 1
ATOM 589 O O . LYS A 1 77 ? 12.93 17.594 13.133 1 98.62 77 LYS A O 1
ATOM 594 N N . VAL A 1 78 ? 12.898 15.312 13.164 1 98.88 78 VAL A N 1
ATOM 595 C CA . VAL A 1 78 ? 11.508 15.227 12.75 1 98.88 78 VAL A CA 1
ATOM 596 C C . VAL A 1 78 ? 10.656 14.695 13.906 1 98.88 78 VAL A C 1
ATOM 598 O O . VAL A 1 78 ? 11.078 13.797 14.633 1 98.88 78 VAL A O 1
ATOM 601 N N . TYR A 1 79 ? 9.516 15.336 14.039 1 98.88 79 TYR A N 1
ATOM 602 C CA . TYR A 1 79 ? 8.5 14.93 15.008 1 98.88 79 TYR A CA 1
ATOM 603 C C . TYR A 1 79 ? 7.199 14.562 14.312 1 98.88 79 TYR A C 1
ATOM 605 O O . TYR A 1 79 ? 6.863 15.133 13.273 1 98.88 79 TYR A O 1
ATOM 613 N N . GLY A 1 80 ? 6.527 13.609 14.906 1 98.88 80 GLY A N 1
ATOM 614 C CA . GLY A 1 80 ? 5.211 13.234 14.414 1 98.88 80 GLY A CA 1
ATOM 615 C C . GLY A 1 80 ? 4.176 13.109 15.516 1 98.88 80 GLY A C 1
ATOM 616 O O . GLY A 1 80 ? 4.453 12.539 16.578 1 98.88 80 GLY A O 1
ATOM 617 N N . LEU A 1 81 ? 3.053 13.633 15.273 1 98.62 81 LEU A N 1
ATOM 618 C CA . LEU A 1 81 ? 1.903 13.492 16.156 1 98.62 81 LEU A CA 1
ATOM 619 C C . LEU A 1 81 ? 0.736 12.828 15.438 1 98.62 81 LEU A C 1
ATOM 621 O O . LEU A 1 81 ? 0.354 13.258 14.344 1 98.62 81 LEU A O 1
ATOM 625 N N . GLU A 1 82 ? 0.195 11.75 15.992 1 97.75 82 GLU A N 1
ATOM 626 C CA . GLU A 1 82 ? -0.876 10.969 15.383 1 97.75 82 GLU A CA 1
ATOM 627 C C . GLU A 1 82 ? -1.891 10.516 16.438 1 97.75 82 GLU A C 1
ATOM 629 O O . GLU A 1 82 ? -1.516 10.102 17.531 1 97.75 82 GLU A O 1
ATOM 634 N N . LEU A 1 83 ? -3.123 10.695 16.047 1 96.38 83 LEU A N 1
ATOM 635 C CA . LEU A 1 83 ? -4.203 10.367 16.969 1 96.38 83 LEU A CA 1
ATOM 636 C C . LEU 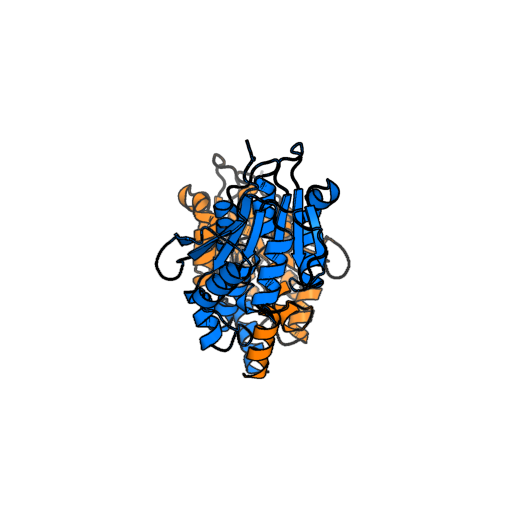A 1 83 ? -4.359 8.859 17.125 1 96.38 83 LEU A C 1
ATOM 638 O O . LEU A 1 83 ? -4.727 8.367 18.203 1 96.38 83 LEU A O 1
ATOM 642 N N . SER A 1 84 ? -4.137 8.086 16.094 1 94.81 84 SER A N 1
ATOM 643 C CA . SER A 1 84 ? -4.348 6.645 16.062 1 94.81 84 SER A CA 1
ATOM 644 C C . SER A 1 84 ? -3.135 5.895 16.609 1 94.81 84 SER A C 1
ATOM 646 O O . SER A 1 84 ? -2.086 5.855 15.961 1 94.81 84 SER A O 1
ATOM 648 N N . PRO A 1 85 ? -3.266 5.191 17.734 1 95.25 85 PRO A N 1
ATOM 649 C CA . PRO A 1 85 ? -2.156 4.363 18.219 1 95.25 85 PRO A CA 1
ATOM 650 C C . PRO A 1 85 ? -1.727 3.303 17.203 1 95.25 85 PRO A C 1
ATOM 652 O O . PRO A 1 85 ? -0.542 2.971 17.125 1 95.25 85 PRO A O 1
ATOM 655 N N . GLN A 1 86 ? -2.678 2.855 16.469 1 92.56 86 GLN A N 1
ATOM 656 C CA . GLN A 1 86 ? -2.363 1.854 15.461 1 92.56 86 GLN A CA 1
ATOM 657 C C . GLN A 1 86 ? -1.426 2.42 14.398 1 92.56 86 GLN A C 1
ATOM 659 O O . GLN A 1 86 ? -0.481 1.751 13.977 1 92.56 86 GLN A O 1
ATOM 664 N N . MET A 1 87 ? -1.709 3.58 13.938 1 94.44 87 MET A N 1
ATOM 665 C CA . MET A 1 87 ? -0.866 4.199 12.914 1 94.44 87 MET A CA 1
ATOM 666 C C . MET A 1 87 ? 0.511 4.531 13.477 1 94.44 87 MET A C 1
ATOM 668 O O . MET A 1 87 ? 1.515 4.441 12.766 1 94.44 87 MET A O 1
ATOM 672 N N . VAL A 1 88 ? 0.588 4.879 14.773 1 96.94 88 VAL A N 1
ATOM 673 C CA . VAL A 1 88 ? 1.885 5.102 15.406 1 96.94 88 VAL A CA 1
ATOM 674 C C . VAL A 1 88 ? 2.695 3.807 15.391 1 96.94 88 VAL A C 1
ATOM 676 O O . VAL A 1 88 ? 3.893 3.822 15.086 1 96.94 88 VAL A O 1
ATOM 679 N N . HIS A 1 89 ? 2.02 2.768 15.703 1 95.06 89 HIS A N 1
ATOM 680 C CA . HIS A 1 89 ? 2.688 1.471 15.68 1 95.06 89 HIS A CA 1
ATOM 681 C C . HIS A 1 89 ? 3.211 1.146 14.281 1 95.06 89 HIS A C 1
ATOM 683 O O . HIS A 1 89 ? 4.363 0.729 14.133 1 95.06 89 HIS A O 1
ATOM 689 N N . VAL A 1 90 ? 2.385 1.361 13.312 1 92.31 90 VAL A N 1
ATOM 690 C CA . VAL A 1 90 ? 2.756 1.086 11.93 1 92.31 90 VAL A CA 1
ATOM 691 C C . VAL A 1 90 ? 3.955 1.946 11.539 1 92.31 90 VAL A C 1
ATOM 693 O O . VAL A 1 90 ? 4.949 1.436 11.016 1 92.31 90 VAL A O 1
ATOM 696 N N . ALA A 1 91 ? 3.902 3.197 11.789 1 96.19 91 ALA A N 1
ATOM 697 C CA . ALA A 1 91 ? 4.977 4.117 11.422 1 96.19 91 ALA A CA 1
ATOM 698 C C . ALA A 1 91 ? 6.254 3.803 12.188 1 96.19 91 ALA A C 1
ATOM 700 O O . ALA A 1 91 ? 7.359 3.955 11.664 1 96.19 91 ALA A O 1
ATOM 701 N N . THR A 1 92 ? 6.105 3.352 13.445 1 97.62 92 THR A N 1
ATOM 702 C CA . THR A 1 92 ? 7.258 2.977 14.25 1 97.62 92 THR A CA 1
ATOM 703 C C . THR A 1 92 ? 8.023 1.825 13.609 1 97.62 92 THR A C 1
ATOM 705 O O . THR A 1 92 ? 9.25 1.873 13.492 1 97.62 92 THR A O 1
ATOM 708 N N . LYS A 1 93 ? 7.309 0.894 13.188 1 93.81 93 LYS A N 1
ATOM 709 C CA . LYS A 1 93 ? 7.945 -0.242 12.523 1 93.81 93 LYS A CA 1
ATOM 710 C C . LYS A 1 93 ? 8.594 0.177 11.211 1 93.81 93 LYS A C 1
ATOM 712 O O . LYS A 1 93 ? 9.727 -0.211 10.914 1 93.81 93 LYS A O 1
ATOM 717 N N . ARG A 1 94 ? 7.918 0.983 10.5 1 92.75 94 ARG A N 1
ATOM 718 C CA . ARG A 1 94 ? 8.367 1.407 9.18 1 92.75 94 ARG A CA 1
ATOM 719 C C . ARG A 1 94 ? 9.625 2.264 9.281 1 92.75 94 ARG A C 1
ATOM 721 O O . ARG A 1 94 ? 10.5 2.191 8.414 1 92.75 94 ARG A O 1
ATOM 728 N N . LEU A 1 95 ? 9.719 3.045 10.32 1 97.19 95 LEU A N 1
ATOM 729 C CA . LEU A 1 95 ? 10.766 4.066 10.383 1 97.19 95 LEU A CA 1
ATOM 730 C C . LEU A 1 95 ? 11.664 3.852 11.594 1 97.19 95 LEU A C 1
ATOM 732 O O . LEU A 1 95 ? 12.211 4.812 12.141 1 97.19 95 LEU A O 1
ATOM 736 N N . GLN A 1 96 ? 11.82 2.629 11.953 1 97.25 96 GLN A N 1
ATOM 737 C CA . GLN A 1 96 ? 12.5 2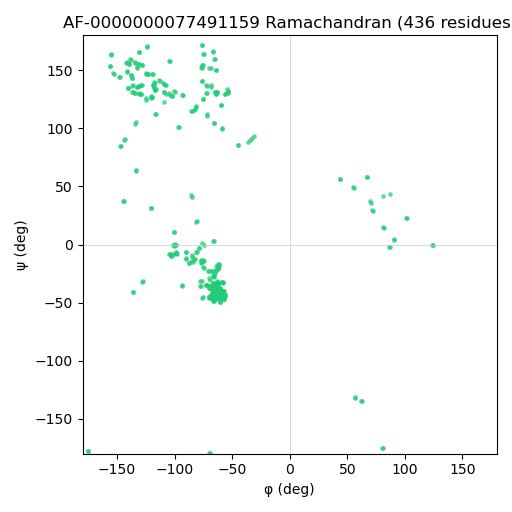.248 13.188 1 97.25 96 GLN A CA 1
ATOM 738 C C . GLN A 1 96 ? 13.938 2.76 13.203 1 97.25 96 GLN A C 1
ATOM 740 O O . GLN A 1 96 ? 14.414 3.262 14.219 1 97.25 96 GLN A O 1
ATOM 745 N N . PRO A 1 97 ? 14.672 2.713 12.117 1 96.75 97 PRO A N 1
ATOM 746 C CA . PRO A 1 97 ? 16.062 3.178 12.156 1 96.75 97 PRO A CA 1
ATOM 747 C C . PRO A 1 97 ? 16.172 4.664 12.492 1 96.75 97 PRO A C 1
ATOM 749 O O . PRO A 1 97 ? 17.125 5.078 13.156 1 96.75 97 PRO A O 1
ATOM 752 N N . TYR A 1 98 ? 15.219 5.414 12.078 1 97.81 98 TYR A N 1
ATOM 753 C CA . TYR A 1 98 ? 15.258 6.852 12.328 1 97.81 98 TYR A CA 1
ATOM 754 C C . TYR A 1 98 ? 14.891 7.168 13.773 1 97.81 98 TYR A C 1
ATOM 756 O O . TYR A 1 98 ? 15.359 8.156 14.336 1 97.81 98 TYR A O 1
ATOM 764 N N . ILE A 1 99 ? 14.062 6.355 14.32 1 98.31 99 ILE A N 1
ATOM 765 C CA . ILE A 1 99 ? 13.711 6.5 15.734 1 98.31 99 ILE A CA 1
ATOM 766 C C . ILE A 1 99 ? 14.914 6.125 16.594 1 98.31 99 ILE A C 1
ATOM 768 O O . ILE A 1 99 ? 15.273 6.859 17.516 1 98.31 99 ILE A O 1
ATOM 772 N N . ALA A 1 100 ? 15.516 5.055 16.234 1 97.38 100 ALA A N 1
ATOM 773 C CA . ALA A 1 100 ? 16.672 4.555 16.984 1 97.38 100 ALA A CA 1
ATOM 774 C C . ALA A 1 100 ? 17.828 5.559 16.953 1 97.38 100 ALA A C 1
ATOM 776 O O . ALA A 1 100 ? 18.562 5.699 17.922 1 97.38 100 ALA A O 1
ATOM 777 N N . SER A 1 101 ? 17.969 6.281 15.891 1 97.06 101 SER A N 1
ATOM 778 C CA . SER A 1 101 ? 19.062 7.238 15.75 1 97.06 101 SER A CA 1
ATOM 779 C C . SER A 1 101 ? 18.734 8.562 16.422 1 97.06 101 SER A C 1
ATOM 781 O O . SER A 1 101 ? 19.578 9.453 16.516 1 97.06 101 SER A O 1
ATOM 783 N N . GLY A 1 102 ? 17.469 8.742 16.797 1 97.38 102 GLY A N 1
ATOM 784 C CA . GLY A 1 102 ? 17.047 9.961 17.469 1 97.38 102 GLY A CA 1
ATOM 785 C C . GLY A 1 102 ? 16.578 11.031 16.5 1 97.38 102 GLY A C 1
ATOM 786 O O . GLY A 1 102 ? 16.203 12.133 16.922 1 97.38 102 GLY A O 1
ATOM 787 N N . LYS A 1 103 ? 16.5 10.75 15.242 1 98.5 103 LYS A N 1
ATOM 788 C CA . LYS A 1 103 ? 16.141 11.734 14.227 1 98.5 103 LYS A CA 1
ATOM 789 C C . LYS A 1 103 ? 14.625 11.852 14.094 1 98.5 103 LYS A C 1
ATOM 791 O O . LYS A 1 103 ? 14.117 12.812 13.508 1 98.5 103 LYS A O 1
ATOM 796 N N . LEU A 1 104 ? 13.945 10.883 14.656 1 98.75 104 LEU A N 1
ATOM 797 C CA . LEU A 1 104 ? 12.484 10.859 14.578 1 98.75 104 LEU A CA 1
ATOM 798 C C . LEU A 1 104 ? 11.867 10.539 15.938 1 98.75 104 LEU A C 1
ATOM 800 O O . LEU A 1 104 ? 12.305 9.609 16.609 1 98.75 104 LEU A O 1
ATOM 804 N N . GLN A 1 105 ? 10.945 11.328 16.312 1 98.75 105 GLN A N 1
ATOM 805 C CA . GLN A 1 105 ? 10.148 11.062 17.516 1 98.75 105 GLN A CA 1
ATOM 806 C C . GLN A 1 105 ? 8.656 11.047 17.188 1 98.75 105 GLN A C 1
ATOM 808 O O . GLN A 1 105 ? 8.133 12.008 16.609 1 98.75 105 GLN A O 1
ATOM 813 N N . LEU A 1 106 ? 8.039 9.977 17.531 1 98.81 106 LEU A N 1
ATOM 814 C CA . LEU A 1 106 ? 6.609 9.812 17.281 1 98.81 106 LEU A CA 1
ATOM 815 C C . LEU A 1 106 ? 5.82 9.867 18.594 1 98.81 106 LEU A C 1
ATOM 817 O O . LEU A 1 106 ? 6.242 9.305 19.594 1 98.81 106 LEU A O 1
ATOM 821 N N . THR A 1 107 ? 4.703 10.539 18.562 1 98.44 107 THR A N 1
ATOM 822 C CA . THR A 1 107 ? 3.867 10.719 19.734 1 98.44 107 THR A CA 1
ATOM 823 C C . THR A 1 107 ? 2.395 10.508 19.391 1 98.44 107 THR A C 1
ATOM 825 O O . THR A 1 107 ? 1.914 11.016 18.375 1 98.44 107 THR A O 1
ATOM 828 N N . VAL A 1 108 ? 1.749 9.68 20.234 1 98.19 108 VAL A N 1
ATOM 829 C CA . VAL A 1 108 ? 0.293 9.648 20.156 1 98.19 108 VAL A CA 1
ATOM 830 C C . VAL A 1 108 ? -0.294 10.898 20.797 1 98.19 108 VAL A C 1
ATOM 832 O O . VAL A 1 108 ? 0.033 11.219 21.938 1 98.19 108 VAL A O 1
ATOM 835 N N . GLY A 1 109 ? -1.109 11.602 20.047 1 97.56 109 GLY A N 1
ATOM 836 C CA . GLY A 1 109 ? -1.688 12.812 20.609 1 97.56 109 GLY A CA 1
ATOM 837 C C . GLY A 1 109 ? -2.695 13.477 19.703 1 97.56 109 GLY A C 1
ATOM 838 O O . GLY A 1 109 ? -3.006 12.961 18.625 1 97.56 109 GLY A O 1
ATOM 839 N N . ASP A 1 110 ? -3.18 14.641 20.234 1 97.56 110 ASP A N 1
ATOM 840 C CA . ASP A 1 110 ? -4.223 15.414 19.562 1 97.56 110 ASP A CA 1
ATOM 841 C C . ASP A 1 110 ? -3.723 16.812 19.188 1 97.56 110 ASP A C 1
ATOM 843 O O . ASP A 1 110 ? -3.059 17.469 19.984 1 97.56 110 ASP A O 1
ATOM 847 N N . VAL A 1 111 ? -4.055 17.188 17.953 1 97.94 111 VAL A N 1
ATOM 848 C CA . VAL A 1 111 ? -3.637 18.5 17.484 1 97.94 111 VAL A CA 1
ATOM 849 C C . VAL A 1 111 ? -4.273 19.578 18.359 1 97.94 111 VAL A C 1
ATOM 851 O O . VAL A 1 111 ? -3.758 20.703 18.438 1 97.94 111 VAL A O 1
ATOM 854 N N . MET A 1 112 ? -5.285 19.266 19.109 1 97.75 112 MET A N 1
ATOM 855 C CA . MET A 1 112 ? -5.977 20.234 19.953 1 97.75 112 MET A CA 1
ATOM 856 C C . MET A 1 112 ? -5.102 20.641 21.141 1 97.75 112 MET A C 1
ATOM 858 O O . MET A 1 112 ? -5.363 21.656 21.797 1 97.75 112 MET A O 1
ATOM 862 N N . ASN A 1 113 ? -4.223 19.812 21.438 1 98.06 113 ASN A N 1
ATOM 863 C CA . ASN A 1 113 ? -3.273 20.047 22.531 1 98.06 113 ASN A CA 1
ATOM 864 C C . ASN A 1 113 ? -1.912 19.422 22.219 1 98.06 113 ASN A C 1
ATOM 866 O O . ASN A 1 113 ? -1.587 18.344 22.719 1 98.06 113 ASN A O 1
ATOM 870 N N . LEU A 1 114 ? -1.078 20.156 21.484 1 98.62 114 LEU A N 1
ATOM 871 C CA . LEU A 1 114 ? 0.226 19.656 21.078 1 98.62 114 LEU A CA 1
ATOM 872 C C . LEU A 1 114 ? 1.186 19.594 22.266 1 98.62 114 LEU A C 1
ATOM 874 O O . LEU A 1 114 ? 1.34 20.594 22.984 1 98.62 114 LEU A O 1
ATOM 878 N N . PRO A 1 115 ? 1.85 18.469 22.453 1 98.69 115 PRO A N 1
ATOM 879 C CA . PRO A 1 115 ? 2.742 18.328 23.594 1 98.69 115 PRO A CA 1
ATOM 880 C C . PRO A 1 115 ? 4.145 18.859 23.328 1 98.69 115 PRO A C 1
ATOM 882 O O . PRO A 1 115 ? 5.137 18.219 23.688 1 98.69 115 PRO A O 1
ATOM 885 N N . TYR A 1 116 ? 4.242 19.984 22.688 1 98.69 116 TYR A N 1
ATOM 886 C CA . TYR A 1 116 ? 5.512 20.625 22.375 1 98.69 116 TYR A CA 1
ATOM 887 C C . TYR A 1 116 ? 5.551 22.047 22.891 1 98.69 116 TYR A C 1
ATOM 889 O O . TYR A 1 116 ? 4.516 22.719 22.953 1 98.69 116 TYR A O 1
ATOM 897 N N . PRO A 1 117 ? 6.719 22.578 23.297 1 98.62 117 PRO A N 1
ATOM 898 C CA . PRO A 1 117 ? 6.832 23.938 23.797 1 98.62 117 PRO A CA 1
ATOM 899 C C . PRO A 1 117 ? 6.531 24.984 22.719 1 98.62 117 PRO A C 1
ATOM 901 O O . PRO A 1 117 ? 6.641 24.703 21.531 1 98.62 117 PRO A O 1
ATOM 904 N N . ASP A 1 118 ? 6.195 26.188 23.203 1 98.62 118 ASP A N 1
ATOM 905 C CA . ASP A 1 118 ? 6.008 27.328 22.297 1 98.62 118 ASP A CA 1
ATOM 906 C C . ASP A 1 118 ? 7.254 27.562 21.453 1 98.62 118 ASP A C 1
ATOM 908 O O . ASP A 1 118 ? 8.375 27.516 21.953 1 98.62 118 ASP A O 1
ATOM 912 N N . GLY A 1 119 ? 7.086 27.672 20.203 1 98.56 119 GLY A N 1
ATOM 913 C CA . GLY A 1 119 ? 8.156 28.078 19.312 1 98.56 119 GLY A CA 1
ATOM 914 C C . GLY A 1 119 ? 9.219 27 19.125 1 98.56 119 GLY A C 1
ATOM 915 O O . GLY A 1 119 ? 10.383 27.312 18.844 1 98.56 119 GLY A O 1
ATOM 916 N N . SER A 1 120 ? 8.852 25.766 19.234 1 98.62 120 SER A N 1
ATOM 917 C CA . SER A 1 120 ? 9.852 24.703 19.234 1 98.62 120 SER A CA 1
ATOM 918 C C . SER A 1 120 ? 9.977 24.062 17.859 1 98.62 120 SER A C 1
ATOM 920 O O . SER A 1 120 ? 10.883 23.266 17.609 1 98.62 120 SER A O 1
ATOM 922 N N . MET A 1 121 ? 9.109 24.422 16.891 1 98.88 121 MET A N 1
ATOM 923 C CA . MET A 1 121 ? 9.117 23.844 15.555 1 98.88 121 MET A CA 1
ATOM 924 C C . MET A 1 121 ? 9.406 24.906 14.5 1 98.88 121 MET A C 1
ATOM 926 O O . MET A 1 121 ? 8.852 26 14.555 1 98.88 121 MET A O 1
ATOM 930 N N . ASP A 1 122 ? 10.203 24.516 13.523 1 98.88 122 ASP A N 1
ATOM 931 C CA . ASP A 1 122 ? 10.531 25.438 12.445 1 98.88 122 ASP A CA 1
ATOM 932 C C . ASP A 1 122 ? 9.586 25.266 11.258 1 98.88 122 ASP A C 1
ATOM 934 O O . ASP A 1 122 ? 9.289 26.219 10.547 1 98.88 122 ASP A O 1
ATOM 938 N N . ARG A 1 123 ? 9.219 24.094 11.047 1 98.94 123 ARG A N 1
ATOM 939 C CA . ARG A 1 123 ? 8.312 23.719 9.961 1 98.94 123 ARG A CA 1
ATOM 940 C C . ARG A 1 123 ? 7.262 22.734 10.438 1 98.94 123 ARG A C 1
ATOM 942 O O . ARG A 1 123 ? 7.574 21.812 11.203 1 98.94 123 ARG A O 1
ATOM 949 N N . ILE A 1 124 ? 6.027 22.969 10.008 1 98.94 124 ILE A N 1
ATOM 950 C CA . ILE A 1 124 ? 4.938 22.062 10.336 1 98.94 124 ILE A CA 1
ATOM 951 C C . ILE A 1 124 ? 4.148 21.719 9.07 1 98.94 124 ILE A C 1
ATOM 953 O O . ILE A 1 124 ? 3.869 22.609 8.258 1 98.94 124 ILE A O 1
ATOM 957 N N . PHE A 1 125 ? 3.82 20.453 8.93 1 98.81 125 PHE A N 1
ATOM 958 C CA . PHE A 1 125 ? 2.891 20.156 7.844 1 98.81 125 PHE A CA 1
ATOM 959 C C . PHE A 1 125 ? 1.905 19.062 8.273 1 98.81 125 PHE A C 1
ATOM 961 O O . PHE A 1 125 ? 2.123 18.375 9.273 1 98.81 125 PHE A O 1
ATOM 968 N N . HIS A 1 126 ? 0.822 19.016 7.672 1 98.25 126 HIS A N 1
ATOM 969 C CA . HIS A 1 126 ? -0.228 18.016 7.785 1 98.25 126 HIS A CA 1
ATOM 970 C C . HIS A 1 126 ? -0.956 17.812 6.461 1 98.25 126 HIS A C 1
ATOM 972 O O . HIS A 1 126 ? -1.12 18.766 5.695 1 98.25 126 HIS A O 1
ATOM 978 N N . VAL A 1 127 ? -1.34 16.594 6.211 1 96.69 127 VAL A N 1
ATOM 979 C CA . VAL A 1 127 ? -1.951 16.266 4.93 1 96.69 127 VAL A CA 1
ATOM 980 C C . VAL A 1 127 ? -3.24 15.477 5.16 1 96.69 127 VAL A C 1
ATOM 982 O O . VAL A 1 127 ? -3.27 14.539 5.965 1 96.69 127 VAL A O 1
ATOM 985 N N . ASN A 1 128 ? -4.324 15.969 4.469 1 91.19 128 ASN A N 1
ATOM 986 C CA . ASN A 1 128 ? -5.609 15.281 4.531 1 91.19 128 ASN A CA 1
ATOM 987 C C . ASN A 1 128 ? -6.078 15.102 5.973 1 91.19 128 ASN A C 1
ATOM 989 O O . ASN A 1 128 ? -6.496 14.016 6.367 1 91.19 128 ASN A O 1
ATOM 993 N N . CYS A 1 129 ? -6.047 16.172 6.734 1 90.75 129 CYS A N 1
ATOM 994 C CA . CYS A 1 129 ? -6.238 15.977 8.172 1 90.75 129 CYS A CA 1
ATOM 995 C C . CYS A 1 129 ? -7.188 17.016 8.742 1 90.75 129 CYS A C 1
ATOM 997 O O . CYS A 1 129 ? -8.047 16.703 9.57 1 90.75 129 CYS A O 1
ATOM 999 N N . PHE A 1 130 ? -7.07 18.25 8.305 1 94.25 130 PHE A N 1
ATOM 1000 C CA . PHE A 1 130 ? -7.703 19.344 9.039 1 94.25 130 PHE A CA 1
ATOM 1001 C C . PHE A 1 130 ? -9.219 19.219 8.992 1 94.25 130 PHE A C 1
ATOM 1003 O O . PHE A 1 130 ? -9.914 19.703 9.898 1 94.25 130 PHE A O 1
ATOM 1010 N N . TYR A 1 131 ? -9.773 18.609 7.961 1 94.25 131 TYR A N 1
ATOM 1011 C CA . TYR A 1 131 ? -11.219 18.484 7.848 1 94.25 131 TYR A CA 1
ATOM 1012 C C . TYR A 1 131 ? -11.758 17.438 8.805 1 94.25 131 TYR A C 1
ATOM 1014 O O . TYR A 1 131 ? -12.977 17.234 8.891 1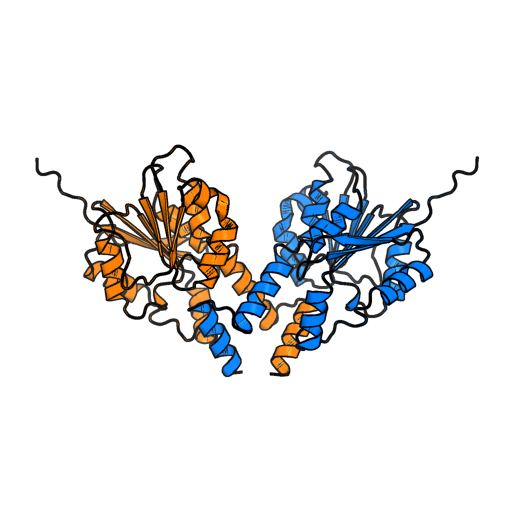 94.25 131 TYR A O 1
ATOM 1022 N N . PHE A 1 132 ? -10.953 16.812 9.562 1 94.38 132 PHE A N 1
ATOM 1023 C CA . PHE A 1 132 ? -11.367 15.875 10.602 1 94.38 132 PHE A CA 1
ATOM 1024 C C . PHE A 1 132 ? -11.234 16.5 11.984 1 94.38 132 PHE A C 1
ATOM 1026 O O . PHE A 1 132 ? -11.656 15.922 12.984 1 94.38 132 PHE A O 1
ATOM 1033 N N . TRP A 1 133 ? -10.617 17.703 12.078 1 95.25 133 TRP A N 1
ATOM 1034 C CA . TRP A 1 133 ? -10.367 18.328 13.375 1 95.25 133 TRP A CA 1
ATOM 1035 C C . TRP A 1 133 ? -11.672 18.766 14.023 1 95.25 133 TRP A C 1
ATOM 1037 O O . TRP A 1 133 ? -12.531 19.359 13.367 1 95.25 133 TRP A O 1
ATOM 1047 N N . ASP A 1 134 ? -11.812 18.5 15.305 1 92.56 134 ASP A N 1
ATOM 1048 C CA . ASP A 1 134 ? -13.023 18.859 16.031 1 92.56 134 ASP A CA 1
ATOM 1049 C C .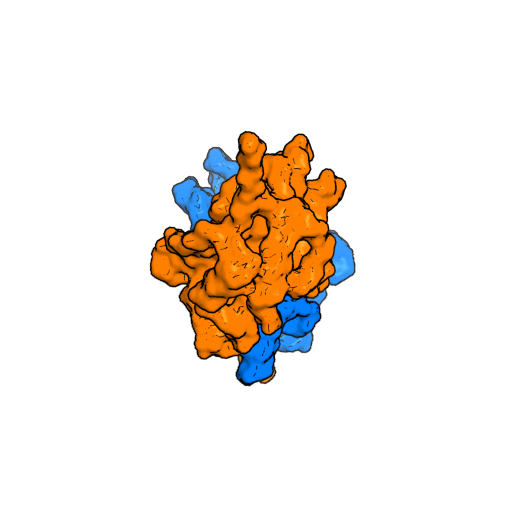 ASP A 1 134 ? -13.211 20.375 16.094 1 92.56 134 ASP A C 1
ATOM 1051 O O . ASP A 1 134 ? -14.336 20.875 16.031 1 92.56 134 ASP A O 1
ATOM 1055 N N . ASP A 1 135 ? -12.133 21.031 16.281 1 95.44 135 ASP A N 1
ATOM 1056 C CA . ASP A 1 135 ? -12.086 22.484 16.344 1 95.44 135 ASP A CA 1
ATOM 1057 C C . ASP A 1 135 ? -10.93 23.031 15.508 1 95.44 135 ASP A C 1
ATOM 1059 O O . ASP A 1 135 ? -9.781 23.016 15.945 1 95.44 135 ASP A O 1
ATOM 1063 N N . LEU A 1 136 ? -11.305 23.562 14.344 1 96.12 136 LEU A N 1
ATOM 1064 C CA . LEU A 1 136 ? -10.312 24.031 13.383 1 96.12 136 LEU A CA 1
ATOM 1065 C C . LEU A 1 136 ? -9.5 25.188 13.969 1 96.12 136 LEU A C 1
ATOM 1067 O O . LEU A 1 136 ? -8.273 25.234 13.805 1 96.12 136 LEU A O 1
ATOM 1071 N N . HIS A 1 137 ? -10.141 26.047 14.656 1 96.88 137 HIS A N 1
ATOM 1072 C CA . HIS A 1 137 ? -9.469 27.203 15.234 1 96.88 137 HIS A CA 1
ATOM 1073 C C . HIS A 1 137 ? -8.469 26.797 16.312 1 96.88 137 HIS A C 1
ATOM 1075 O O . HIS A 1 137 ? -7.344 27.297 16.359 1 96.88 137 HIS A O 1
ATOM 1081 N N . GLN A 1 138 ? -8.914 25.891 17.156 1 98 138 GLN A N 1
ATOM 1082 C CA . GLN A 1 138 ? -8.016 25.406 18.203 1 98 138 GLN A CA 1
ATOM 1083 C C . GLN A 1 138 ? -6.789 24.719 17.609 1 98 138 GLN A C 1
ATOM 1085 O O . GLN A 1 138 ? -5.668 24.906 18.094 1 98 138 GLN A O 1
ATOM 1090 N N . GLY A 1 139 ? -7.02 23.906 16.594 1 98.38 139 GLY A N 1
ATOM 1091 C CA . GLY A 1 139 ? -5.902 23.266 15.922 1 98.38 139 GLY A CA 1
ATOM 1092 C C . GLY A 1 139 ? -4.898 24.25 15.352 1 98.38 139 GLY A C 1
ATOM 1093 O O . GLY A 1 139 ? -3.693 24.109 15.57 1 98.38 139 GLY A O 1
ATOM 1094 N N . CYS A 1 140 ? -5.387 25.266 14.672 1 98.5 140 CYS A N 1
ATOM 1095 C CA . CYS A 1 140 ? -4.52 26.266 14.07 1 98.5 140 CYS A CA 1
ATOM 1096 C C . CYS A 1 140 ? -3.791 27.078 15.133 1 98.5 140 CYS A C 1
ATOM 1098 O O . CYS A 1 140 ? -2.629 27.438 14.953 1 98.5 140 CYS A O 1
ATOM 1100 N N . ARG A 1 141 ? -4.438 27.312 16.25 1 98.75 141 ARG A N 1
ATOM 1101 C CA . ARG A 1 141 ? -3.801 28.016 17.359 1 98.75 141 ARG A CA 1
ATOM 1102 C C . ARG A 1 141 ? -2.633 27.203 17.922 1 98.75 141 ARG A C 1
ATOM 1104 O O . ARG A 1 141 ? -1.588 27.766 18.25 1 98.75 141 ARG A O 1
ATOM 1111 N N . GLU A 1 142 ? -2.869 25.938 18.031 1 98.88 142 GLU A N 1
ATOM 1112 C CA . GLU A 1 142 ? -1.802 25.062 18.531 1 98.88 142 GLU A CA 1
ATOM 1113 C C . GLU A 1 142 ? -0.626 25.031 17.562 1 98.88 142 GLU A C 1
ATOM 1115 O O . GLU A 1 142 ? 0.533 25.078 17.984 1 98.88 142 GLU A O 1
ATOM 1120 N N . LEU A 1 143 ? -0.919 24.938 16.266 1 98.88 143 LEU A N 1
ATOM 1121 C CA . LEU A 1 143 ? 0.149 24.984 15.281 1 98.88 143 LEU A CA 1
ATOM 1122 C C . LEU A 1 143 ? 0.955 26.266 15.414 1 98.88 143 LEU A C 1
ATOM 1124 O O . LEU A 1 143 ? 2.188 26.234 15.406 1 98.88 143 LEU A O 1
ATOM 1128 N N . TYR A 1 144 ? 0.223 27.328 15.547 1 98.88 144 TYR A N 1
ATOM 1129 C CA . TYR A 1 144 ? 0.872 28.625 15.68 1 98.88 144 TYR A CA 1
ATOM 1130 C C . TYR A 1 144 ? 1.729 28.688 16.938 1 98.88 144 TYR A C 1
ATOM 1132 O O . TYR A 1 144 ? 2.857 29.188 16.906 1 98.88 144 TYR A O 1
ATOM 1140 N N . ARG A 1 145 ? 1.16 28.203 18.031 1 98.81 145 ARG A N 1
ATOM 1141 C CA . ARG A 1 145 ? 1.851 28.234 19.328 1 98.81 145 ARG A CA 1
ATOM 1142 C C . ARG A 1 145 ? 3.203 27.531 19.234 1 98.81 145 ARG A C 1
ATOM 1144 O O . ARG A 1 145 ? 4.215 28.078 19.688 1 98.81 145 ARG A O 1
ATOM 1151 N N . VAL A 1 146 ? 3.283 26.422 18.625 1 98.88 146 VAL A N 1
ATOM 1152 C CA . VAL A 1 146 ? 4.5 25.625 18.656 1 98.88 146 VAL A CA 1
ATOM 1153 C C . VAL A 1 146 ? 5.445 26.047 17.547 1 98.88 146 VAL A C 1
ATOM 1155 O O . VAL A 1 146 ? 6.621 25.672 17.531 1 98.88 146 VAL A O 1
ATOM 1158 N N . LEU A 1 147 ? 5 26.766 16.578 1 98.81 147 LEU A N 1
ATOM 1159 C CA . LEU A 1 147 ? 5.836 27.234 15.484 1 98.81 147 LEU A CA 1
ATOM 1160 C C . LEU A 1 147 ? 6.773 28.344 15.953 1 98.81 147 LEU A C 1
ATOM 1162 O O . LEU A 1 147 ? 6.359 29.234 16.688 1 98.81 147 LEU A O 1
ATOM 1166 N N . SER A 1 148 ? 8.023 28.297 15.523 1 98.62 148 SER A N 1
ATOM 1167 C CA . SER A 1 148 ? 8.977 29.344 15.852 1 98.62 148 SER A CA 1
ATOM 1168 C C . SER A 1 148 ? 8.727 30.594 15.023 1 98.62 148 SER A C 1
ATOM 1170 O O . SER A 1 148 ? 8.156 30.516 13.93 1 98.62 148 SER A O 1
ATOM 1172 N N . PRO A 1 149 ? 9.156 31.797 15.586 1 98.19 149 PRO A N 1
ATOM 1173 C CA . PRO A 1 149 ? 9.125 32.969 14.719 1 98.19 149 PRO A CA 1
ATOM 1174 C C . PRO A 1 149 ? 9.875 32.781 13.406 1 98.19 149 PRO A C 1
ATOM 1176 O O . PRO A 1 149 ? 11 32.25 13.406 1 98.19 149 PRO A O 1
ATOM 1179 N N . GLY A 1 150 ? 9.211 33.125 12.328 1 97.81 150 GLY A N 1
ATOM 1180 C CA . GLY A 1 150 ? 9.805 32.906 11.023 1 97.81 150 GLY A CA 1
ATOM 1181 C C . GLY A 1 150 ? 9.539 31.516 10.469 1 97.81 150 GLY A C 1
ATOM 1182 O O . GLY A 1 150 ? 9.891 31.219 9.328 1 97.81 150 GLY A O 1
ATOM 1183 N N . GLY A 1 151 ? 8.836 30.656 11.281 1 98.69 151 GLY A N 1
ATOM 1184 C CA . GLY A 1 151 ? 8.484 29.328 10.844 1 98.69 151 GLY A CA 1
ATOM 1185 C C . GLY A 1 151 ? 7.32 29.312 9.859 1 98.69 151 GLY A C 1
ATOM 1186 O O . GLY A 1 151 ? 6.703 30.344 9.602 1 98.69 151 GLY A O 1
ATOM 1187 N N . ALA A 1 152 ? 7.09 28.109 9.312 1 98.81 152 ALA A N 1
ATOM 1188 C CA . ALA A 1 152 ? 6.039 27.984 8.305 1 98.81 152 ALA A CA 1
ATOM 1189 C C . ALA A 1 152 ? 5.242 26.703 8.484 1 98.81 152 ALA A C 1
ATOM 1191 O O . ALA A 1 152 ? 5.75 25.719 9.047 1 98.81 152 ALA A O 1
ATOM 1192 N N . VAL A 1 153 ? 4.027 26.781 7.988 1 98.81 153 VAL A N 1
ATOM 1193 C CA . VAL A 1 153 ? 3.146 25.609 7.957 1 98.81 153 VAL A CA 1
ATOM 1194 C C . VAL A 1 153 ? 2.697 25.344 6.523 1 98.81 153 VAL A C 1
ATOM 1196 O O . VAL A 1 153 ? 2.609 26.266 5.711 1 98.81 153 VAL A O 1
ATOM 1199 N N . ALA A 1 154 ? 2.512 24.062 6.195 1 98.69 154 ALA A N 1
ATOM 1200 C CA . ALA A 1 154 ? 2.008 23.672 4.883 1 98.69 154 ALA A CA 1
ATOM 1201 C C . ALA A 1 154 ? 0.984 22.547 4.996 1 98.69 154 ALA A C 1
ATOM 1203 O O . ALA A 1 154 ? 1.075 21.719 5.895 1 98.69 154 ALA A O 1
ATOM 1204 N N . THR A 1 155 ? 0.015 22.578 4.129 1 98.12 155 THR A N 1
ATOM 1205 C CA . THR A 1 155 ? -0.902 21.453 3.936 1 98.12 155 THR A CA 1
ATOM 1206 C C . THR A 1 155 ? -1.238 21.281 2.457 1 98.12 155 THR A C 1
ATOM 1208 O O . THR A 1 155 ? -1.134 22.234 1.676 1 98.12 155 THR A O 1
ATOM 1211 N N . THR A 1 156 ? -1.485 20.047 2.09 1 97.12 156 THR A N 1
ATOM 1212 C CA . THR A 1 156 ? -1.924 19.734 0.734 1 97.12 156 THR A CA 1
ATOM 1213 C C . THR A 1 156 ? -3.141 18.812 0.755 1 97.12 156 THR A C 1
ATOM 1215 O O . THR A 1 156 ? -3.41 18.156 1.763 1 97.12 156 THR A O 1
ATOM 1218 N N . MET A 1 157 ? -3.887 18.891 -0.318 1 95.12 157 MET A N 1
ATOM 1219 C CA . MET A 1 157 ? -5.016 17.984 -0.482 1 95.12 157 MET A CA 1
ATOM 1220 C C . MET A 1 157 ? -5.379 17.828 -1.954 1 95.12 157 MET A C 1
ATOM 1222 O O . MET A 1 157 ? -5.051 18.688 -2.773 1 95.12 157 MET A O 1
ATOM 1226 N N . ASN A 1 158 ? -5.914 16.766 -2.215 1 94.69 158 ASN A N 1
ATOM 1227 C CA . ASN A 1 158 ? -6.617 16.547 -3.473 1 94.69 158 ASN A CA 1
ATOM 1228 C C . ASN A 1 158 ? -8.117 16.766 -3.32 1 94.69 158 ASN A C 1
ATOM 1230 O O . ASN A 1 158 ? -8.844 15.867 -2.877 1 94.69 158 ASN A O 1
ATOM 1234 N N . ARG A 1 159 ? -8.555 17.891 -3.746 1 93.44 159 ARG A N 1
ATOM 1235 C CA . ARG A 1 159 ? -9.938 18.281 -3.506 1 93.44 159 ARG A CA 1
ATOM 1236 C C . ARG A 1 159 ? -10.906 17.375 -4.242 1 93.44 159 ARG A C 1
ATOM 1238 O O . ARG A 1 159 ? -11.992 17.078 -3.744 1 93.44 159 ARG A O 1
ATOM 1245 N N . THR A 1 160 ? -10.531 16.922 -5.402 1 92.44 160 THR A N 1
ATOM 1246 C CA . THR A 1 160 ? -11.383 16.031 -6.18 1 92.44 160 THR A CA 1
ATOM 1247 C C . THR A 1 160 ? -11.594 14.711 -5.438 1 92.44 160 THR A C 1
ATOM 1249 O O . THR A 1 160 ? -12.727 14.234 -5.324 1 92.44 160 THR A O 1
ATOM 1252 N N . LEU A 1 161 ? -10.57 14.211 -4.938 1 90.56 161 LEU A N 1
ATOM 1253 C CA . LEU A 1 161 ? -10.664 12.945 -4.223 1 90.56 161 LEU A CA 1
ATOM 1254 C C . LEU A 1 161 ? -11.461 13.102 -2.936 1 90.56 161 LEU A C 1
ATOM 1256 O O . LEU A 1 161 ? -12.281 12.242 -2.598 1 90.56 161 LEU A O 1
ATOM 1260 N N . VAL A 1 162 ? -11.211 14.148 -2.238 1 92.5 162 VAL A N 1
ATOM 1261 C CA . VAL A 1 162 ? -11.938 14.406 -0.998 1 92.5 162 VAL A CA 1
ATOM 1262 C C . VAL A 1 162 ? -13.43 14.539 -1.291 1 92.5 162 VAL A C 1
ATOM 1264 O O . VAL A 1 162 ? -14.258 13.922 -0.616 1 92.5 162 VAL A O 1
ATOM 1267 N N . LYS A 1 163 ? -13.781 15.25 -2.281 1 92.31 163 LYS A N 1
ATOM 1268 C CA . LYS A 1 163 ? -15.18 15.453 -2.65 1 92.31 163 LYS A CA 1
ATOM 1269 C C . LYS A 1 163 ? -15.836 14.133 -3.051 1 92.31 163 LYS A C 1
ATOM 1271 O O . LYS A 1 163 ? -16.984 13.867 -2.682 1 92.31 163 LYS A O 1
ATOM 1276 N N . LYS A 1 164 ? -15.172 13.352 -3.842 1 90.12 164 LYS A N 1
ATOM 1277 C CA . LYS A 1 164 ? -15.695 12.055 -4.258 1 90.12 164 LYS A CA 1
ATOM 1278 C C . LYS A 1 164 ? -16.016 11.188 -3.047 1 90.12 164 LYS A C 1
ATOM 1280 O O . LYS A 1 164 ? -17.047 10.492 -3.031 1 90.12 164 LYS A O 1
ATOM 1285 N N . GLY A 1 165 ? -15.148 11.172 -2.051 1 90.69 165 GLY A N 1
ATOM 1286 C CA . GLY A 1 165 ? -15.391 10.422 -0.83 1 90.69 165 GLY A CA 1
ATOM 1287 C C . GLY A 1 165 ? -16.594 10.914 -0.055 1 90.69 165 GLY A C 1
ATOM 1288 O O . GLY A 1 165 ? -17.391 10.117 0.447 1 90.69 165 GLY A O 1
ATOM 1289 N N . VAL A 1 166 ? -16.719 12.211 0.012 1 92.06 166 VAL A N 1
ATOM 1290 C CA . VAL A 1 166 ? -17.828 12.797 0.739 1 92.06 166 VAL A CA 1
ATOM 1291 C C . VAL A 1 166 ? -19.141 12.516 -0.002 1 92.06 166 VAL A C 1
ATOM 1293 O O . VAL A 1 166 ? -20.109 12.023 0.591 1 92.06 166 VAL A O 1
ATOM 1296 N N . ASP A 1 167 ? -19.156 12.688 -1.273 1 92.38 167 ASP A N 1
ATOM 1297 C CA . ASP A 1 167 ? -20.359 12.484 -2.08 1 92.38 167 ASP A CA 1
ATOM 1298 C C . ASP A 1 167 ? -20.766 11.008 -2.088 1 92.38 167 ASP A C 1
ATOM 1300 O O . ASP A 1 167 ? -21.953 10.695 -2.115 1 92.38 167 ASP A O 1
ATOM 1304 N N . GLY A 1 168 ? -19.812 10.172 -2.074 1 90.12 168 GLY A N 1
ATOM 1305 C CA . GLY A 1 168 ? -20.078 8.742 -2.102 1 90.12 168 GLY A CA 1
ATOM 1306 C C . GLY A 1 168 ? -20.438 8.18 -0.741 1 90.12 168 GLY A C 1
ATOM 1307 O O . GLY A 1 168 ? -20.781 7 -0.625 1 90.12 168 GLY A O 1
ATOM 1308 N N . GLY A 1 169 ? -20.328 9 0.268 1 91.69 169 GLY A N 1
ATOM 1309 C CA . GLY A 1 169 ? -20.672 8.562 1.615 1 91.69 169 GLY A CA 1
ATOM 1310 C C . GLY A 1 169 ? -19.547 7.789 2.285 1 91.69 169 GLY A C 1
ATOM 1311 O O . GLY A 1 169 ? -19.766 7.121 3.297 1 91.69 169 GLY A O 1
ATOM 1312 N N . LEU A 1 170 ? -18.328 7.824 1.773 1 90.69 170 LEU A N 1
ATOM 1313 C CA . LEU A 1 170 ? -17.203 7.07 2.307 1 90.69 170 LEU A CA 1
ATOM 1314 C C . LEU A 1 170 ? -16.344 7.949 3.213 1 90.69 170 LEU A C 1
ATOM 1316 O O . LEU A 1 170 ? -15.414 7.453 3.867 1 90.69 170 LEU A O 1
ATOM 1320 N N . ASN A 1 171 ? -16.578 9.227 3.291 1 92 171 ASN A N 1
ATOM 1321 C CA . ASN A 1 171 ? -15.883 10.188 4.141 1 92 171 ASN A CA 1
ATOM 1322 C C . ASN A 1 171 ? -16.859 11.102 4.875 1 92 171 ASN A C 1
ATOM 1324 O O . ASN A 1 171 ? -16.734 12.32 4.805 1 92 171 ASN A O 1
ATOM 1328 N N . MET A 1 172 ? -17.625 10.5 5.688 1 91.12 172 MET A N 1
ATOM 1329 C CA . MET A 1 172 ? -18.75 11.172 6.309 1 91.12 172 MET A CA 1
ATOM 1330 C C . MET A 1 172 ? -18.297 12.102 7.426 1 91.12 172 MET A C 1
ATOM 1332 O O . MET A 1 172 ? -19.031 12.992 7.844 1 91.12 172 MET A O 1
ATOM 1336 N N . TYR A 1 173 ? -17.141 11.961 7.855 1 90.56 173 TYR A N 1
ATOM 1337 C CA . TYR A 1 173 ? -16.703 12.734 9.008 1 90.56 173 TYR A CA 1
ATOM 1338 C C . TYR A 1 173 ? -15.82 13.898 8.562 1 90.56 173 TYR A C 1
ATOM 1340 O O . TYR A 1 173 ? -15.359 14.688 9.398 1 90.56 173 TYR A O 1
ATOM 1348 N N . ALA A 1 174 ? -15.5 13.906 7.359 1 90.69 174 ALA A N 1
ATOM 1349 C CA . ALA A 1 174 ? -14.836 15.102 6.84 1 90.69 174 ALA A CA 1
ATOM 1350 C C . ALA A 1 174 ? -15.773 16.312 6.871 1 90.69 174 ALA A C 1
ATOM 1352 O O . ALA A 1 174 ? -16.734 16.375 6.109 1 90.69 174 ALA A O 1
ATOM 1353 N N . ARG A 1 175 ? -15.359 17.141 7.961 1 83.62 175 ARG A N 1
ATOM 1354 C CA . ARG A 1 175 ? -16.141 18.359 8.148 1 83.62 175 ARG A CA 1
ATOM 1355 C C . ARG A 1 175 ? -15.328 19.594 7.758 1 83.62 175 ARG A C 1
ATOM 1357 O O . ARG A 1 175 ? -14.102 19.594 7.883 1 83.62 175 ARG A O 1
ATOM 1364 N N . ARG A 1 176 ? -15.797 20.422 6.809 1 86.12 176 ARG A N 1
ATOM 1365 C CA . ARG A 1 176 ? -15.172 21.688 6.473 1 86.12 176 ARG A CA 1
ATOM 1366 C C . ARG A 1 176 ? -14.078 21.5 5.426 1 86.12 176 ARG A C 1
ATOM 1368 O O . ARG A 1 176 ? -12.945 21.938 5.617 1 86.12 176 ARG A O 1
ATOM 1375 N N . THR A 1 177 ? -14.312 20.766 4.48 1 89.38 177 THR A N 1
ATOM 1376 C CA . THR A 1 177 ? -13.367 20.438 3.426 1 89.38 177 THR A CA 1
ATOM 1377 C C . THR A 1 177 ? -13.047 21.672 2.58 1 89.38 177 THR A C 1
ATOM 1379 O O . THR A 1 177 ? -12.203 21.609 1.681 1 89.38 177 THR A O 1
ATOM 1382 N N . ASP A 1 178 ? -13.617 22.828 2.973 1 88.12 178 ASP A N 1
ATOM 1383 C CA . ASP A 1 178 ? -13.367 24.078 2.264 1 88.12 178 ASP A CA 1
ATOM 1384 C C . ASP A 1 178 ? -12.047 24.703 2.695 1 88.12 178 ASP A C 1
ATOM 1386 O O . ASP A 1 178 ? -11.898 25.125 3.848 1 88.12 178 ASP A O 1
ATOM 1390 N N . PRO A 1 179 ? -11.164 24.844 1.779 1 90.19 179 PRO A N 1
ATOM 1391 C CA . PRO A 1 179 ? -9.859 25.406 2.146 1 90.19 179 PRO A CA 1
ATOM 1392 C C . PRO A 1 179 ? -9.953 26.859 2.619 1 90.19 179 PRO A C 1
ATOM 1394 O O . PRO A 1 179 ? -9.086 27.328 3.359 1 90.19 179 PRO A O 1
ATOM 1397 N N . GLU A 1 180 ? -10.969 27.516 2.178 1 92.69 180 GLU A N 1
ATOM 1398 C CA . GLU A 1 180 ? -11.133 28.906 2.621 1 92.69 180 GLU A CA 1
ATOM 1399 C C . GLU A 1 180 ? -11.328 28.984 4.133 1 92.69 180 GLU A C 1
ATOM 1401 O O . GLU A 1 180 ? -10.82 29.891 4.785 1 92.69 180 GLU A O 1
ATOM 1406 N N . GLU A 1 181 ? -12.117 28.031 4.594 1 94.75 181 GLU A N 1
ATOM 1407 C CA . GLU A 1 181 ? -12.312 27.984 6.043 1 94.75 181 GLU A CA 1
ATOM 1408 C C . GLU A 1 181 ? -11 27.734 6.77 1 94.75 181 GLU A C 1
ATOM 1410 O O . GLU A 1 181 ? -10.734 28.312 7.82 1 94.75 181 GLU A O 1
ATOM 1415 N N . TYR A 1 182 ? -10.219 26.891 6.262 1 96.19 182 TYR A N 1
ATOM 1416 C CA . TYR A 1 182 ? -8.922 26.578 6.844 1 96.19 182 TYR A CA 1
ATOM 1417 C C . TYR A 1 182 ? -8 27.797 6.82 1 96.19 182 TYR A C 1
ATOM 1419 O O . TYR A 1 182 ? -7.363 28.109 7.828 1 96.19 182 TYR A O 1
ATOM 1427 N N . MET A 1 183 ? -7.926 28.516 5.734 1 96.38 183 MET A N 1
ATOM 1428 C CA . MET A 1 183 ? -7.066 29.688 5.582 1 96.38 183 MET A CA 1
ATOM 1429 C C . MET A 1 183 ? -7.492 30.797 6.527 1 96.38 183 MET A C 1
ATOM 1431 O O . MET A 1 183 ? -6.648 31.484 7.098 1 96.38 183 MET A O 1
ATOM 1435 N N . LYS A 1 184 ? -8.766 30.906 6.68 1 97.19 184 LYS A N 1
ATOM 1436 C CA . LYS A 1 184 ? -9.281 31.906 7.617 1 97.19 184 LYS A CA 1
ATOM 1437 C C . LYS A 1 184 ? -8.883 31.562 9.047 1 97.19 184 LYS A C 1
ATOM 1439 O O . LYS A 1 184 ? -8.57 32.469 9.844 1 97.19 184 LYS A O 1
ATOM 1444 N N . ALA A 1 185 ? -8.969 30.281 9.336 1 97.75 185 ALA A N 1
ATOM 1445 C CA . ALA A 1 185 ? -8.57 29.844 10.672 1 97.75 185 ALA A CA 1
ATOM 1446 C C . ALA A 1 185 ? -7.09 30.109 10.922 1 97.75 185 ALA A C 1
ATOM 1448 O O . ALA A 1 185 ? -6.707 30.516 12.023 1 97.75 185 ALA A O 1
ATOM 1449 N N . LEU A 1 186 ? -6.277 29.969 9.938 1 98.38 186 LEU A N 1
ATOM 1450 C CA . LEU A 1 186 ? -4.855 30.281 10.055 1 98.38 186 LEU A CA 1
ATOM 1451 C C . LEU A 1 186 ? -4.648 31.781 10.312 1 98.38 186 LEU A C 1
ATOM 1453 O O . LEU A 1 186 ? -3.883 32.156 11.203 1 98.38 186 LEU A O 1
ATOM 1457 N N . GLU A 1 187 ? -5.309 32.562 9.578 1 98.12 187 GLU A N 1
ATOM 1458 C CA . GLU A 1 187 ? -5.207 34 9.742 1 98.12 187 GLU A CA 1
ATOM 1459 C C . GLU A 1 187 ? -5.621 34.438 11.148 1 98.12 187 GLU A C 1
ATOM 1461 O O . GLU A 1 187 ? -4.949 35.25 11.781 1 98.12 187 GLU A O 1
ATOM 1466 N N . ARG A 1 188 ? -6.691 33.875 11.578 1 98.19 188 ARG A N 1
ATOM 1467 C CA . ARG A 1 188 ? -7.207 34.219 12.898 1 98.19 188 ARG A CA 1
ATOM 1468 C C . ARG A 1 188 ? -6.219 33.812 13.984 1 98.19 188 ARG A C 1
ATOM 1470 O O . ARG A 1 188 ? -6.145 34.438 15.039 1 98.19 188 ARG A O 1
ATOM 1477 N N . ALA A 1 189 ? -5.523 32.75 13.734 1 98.56 189 ALA A N 1
ATOM 1478 C CA . ALA A 1 189 ? -4.551 32.25 14.711 1 98.56 189 ALA A CA 1
ATOM 1479 C C . ALA A 1 189 ? -3.299 33.125 14.727 1 98.56 189 ALA A C 1
ATOM 1481 O O . ALA A 1 189 ? -2.486 33.031 15.648 1 98.56 189 ALA A O 1
ATOM 1482 N N . GLY A 1 190 ? -3.025 33.906 13.664 1 98.44 190 GLY A N 1
ATOM 1483 C CA . GLY A 1 190 ? -1.906 34.844 13.656 1 98.44 190 GLY A CA 1
ATOM 1484 C C . GLY A 1 190 ? -0.958 34.625 12.492 1 98.44 190 GLY A C 1
ATOM 1485 O O . GLY A 1 190 ? -0 35.375 12.32 1 98.44 190 GLY A O 1
ATOM 1486 N N . PHE A 1 191 ? -1.266 33.625 11.672 1 98.75 191 PHE A N 1
ATOM 1487 C CA . PHE A 1 191 ? -0.384 33.344 10.547 1 98.75 191 PHE A CA 1
ATOM 1488 C C . PHE A 1 191 ? -0.438 34.469 9.516 1 98.75 191 PHE A C 1
ATOM 1490 O O . PHE A 1 191 ? -1.461 35.156 9.383 1 98.75 191 PHE A O 1
ATOM 1497 N N . VAL A 1 192 ? 0.683 34.625 8.789 1 98.38 192 VAL A N 1
ATOM 1498 C CA . VAL A 1 192 ? 0.784 35.625 7.727 1 98.38 192 VAL A CA 1
ATOM 1499 C C . VAL A 1 192 ? 1.341 34.969 6.461 1 98.38 192 VAL A C 1
ATOM 1501 O O . VAL A 1 192 ? 1.738 33.812 6.473 1 98.38 192 VAL A O 1
ATOM 1504 N N . GLY A 1 193 ? 1.202 35.688 5.348 1 97.88 193 GLY A N 1
ATOM 1505 C CA . GLY A 1 193 ? 1.774 35.188 4.098 1 97.88 193 GLY A CA 1
ATOM 1506 C C . GLY A 1 193 ? 1.054 34 3.535 1 97.88 193 GLY A C 1
ATOM 1507 O O . GLY A 1 193 ? 1.686 33.094 2.996 1 97.88 193 GLY A O 1
ATOM 1508 N N . LEU A 1 194 ? -0.225 33.969 3.689 1 98.19 194 LEU A N 1
ATOM 1509 C CA . LEU A 1 194 ? -1.013 32.844 3.211 1 98.19 194 LEU A CA 1
ATOM 1510 C C . LEU A 1 194 ? -0.941 32.719 1.692 1 98.19 194 LEU A C 1
ATOM 1512 O O . LEU A 1 194 ? -1.09 33.719 0.987 1 98.19 194 LEU A O 1
ATOM 1516 N N . LYS A 1 195 ? -0.648 31.547 1.231 1 97.81 195 LYS A N 1
ATOM 1517 C CA . LYS A 1 195 ? -0.529 31.281 -0.201 1 97.81 195 LYS A CA 1
ATOM 1518 C C . LYS A 1 195 ? -1.199 29.969 -0.584 1 97.81 195 LYS A C 1
ATOM 1520 O O . LYS A 1 195 ? -1.203 29.016 0.199 1 97.81 195 LYS A O 1
ATOM 1525 N N . GLU A 1 196 ? -1.799 30 -1.744 1 97.5 196 GLU A N 1
ATOM 1526 C CA . GLU A 1 196 ? -2.336 28.781 -2.369 1 97.5 196 GLU A CA 1
ATOM 1527 C C . GLU A 1 196 ? -1.617 28.484 -3.68 1 97.5 196 GLU A C 1
ATOM 1529 O O . GLU A 1 196 ? -1.354 29.375 -4.477 1 97.5 196 GLU A O 1
ATOM 1534 N N . GLU A 1 197 ? -1.26 27.266 -3.836 1 97.56 197 GLU A N 1
ATOM 1535 C CA . GLU A 1 197 ? -0.61 26.812 -5.059 1 97.56 197 GLU A CA 1
ATOM 1536 C C . GLU A 1 197 ? -1.249 25.516 -5.578 1 97.56 197 GLU A C 1
ATOM 1538 O O . GLU A 1 197 ? -1.822 24.75 -4.805 1 97.56 197 GLU A O 1
ATOM 1543 N N . GLU A 1 198 ? -1.146 25.359 -6.887 1 97.12 198 GLU A N 1
ATOM 1544 C CA . GLU A 1 198 ? -1.682 24.172 -7.535 1 97.12 198 GLU A CA 1
ATOM 1545 C C . GLU A 1 198 ? -0.579 23.375 -8.234 1 97.12 198 GLU A C 1
ATOM 1547 O O . GLU A 1 198 ? 0.33 23.969 -8.828 1 97.12 198 GLU A O 1
ATOM 1552 N N . PHE A 1 199 ? -0.684 22.109 -8.055 1 97.31 199 PHE A N 1
ATOM 1553 C CA . PHE A 1 199 ? 0.272 21.203 -8.672 1 97.31 199 PHE A CA 1
ATOM 1554 C C . PHE A 1 199 ? -0.45 20.094 -9.43 1 97.31 199 PHE A C 1
ATOM 1556 O O . PHE A 1 199 ? -1.445 19.547 -8.945 1 97.31 199 PHE A O 1
ATOM 1563 N N . GLY A 1 200 ? 0.039 19.797 -10.594 1 94.31 200 GLY A N 1
ATOM 1564 C CA . GLY A 1 200 ? -0.556 18.719 -11.375 1 94.31 200 GLY A CA 1
ATOM 1565 C C . GLY A 1 200 ? -1.803 19.141 -12.125 1 94.31 200 GLY A C 1
ATOM 1566 O O . GLY A 1 200 ? -2.049 20.344 -12.305 1 94.31 200 GLY A O 1
ATOM 1567 N N . GLU A 1 201 ? -2.512 18.094 -12.828 1 91.19 201 GLU A N 1
ATOM 1568 C CA . GLU A 1 201 ? -3.67 18.406 -13.664 1 91.19 201 GLU A CA 1
ATOM 1569 C C . GLU A 1 201 ? -4.777 17.375 -13.469 1 91.19 201 GLU A C 1
ATOM 1571 O O . GLU A 1 201 ? -4.531 16.281 -12.93 1 91.19 201 GLU A O 1
ATOM 1576 N N . GLY A 1 202 ? -5.977 17.844 -13.852 1 90.62 202 GLY A N 1
ATOM 1577 C CA . GLY A 1 202 ? -7.117 16.953 -13.875 1 90.62 202 GLY A CA 1
ATOM 1578 C C . GLY A 1 202 ? -7.469 16.391 -12.508 1 90.62 202 GLY A C 1
ATOM 1579 O O . GLY A 1 202 ? -7.52 17.125 -11.523 1 90.62 202 GLY A O 1
ATOM 1580 N N . LYS A 1 203 ? -7.723 15.07 -12.469 1 87.12 203 LYS A N 1
ATOM 1581 C CA . LYS A 1 203 ? -8.188 14.422 -11.242 1 87.12 203 LYS A CA 1
ATOM 1582 C C . LYS A 1 203 ? -7.047 14.266 -10.242 1 87.12 203 LYS A C 1
ATOM 1584 O O . LYS A 1 203 ? -7.289 14.016 -9.055 1 87.12 203 LYS A O 1
ATOM 1589 N N . ASN A 1 204 ? -5.832 14.461 -10.695 1 89.69 204 ASN A N 1
ATOM 1590 C CA . ASN A 1 204 ? -4.668 14.289 -9.836 1 89.69 204 ASN A CA 1
ATOM 1591 C C . ASN A 1 204 ? -4.141 15.625 -9.328 1 89.69 204 ASN A C 1
ATOM 1593 O O . ASN A 1 204 ? -3.066 15.68 -8.719 1 89.69 204 ASN A O 1
ATOM 1597 N N . LYS A 1 205 ? -4.922 16.672 -9.555 1 95.25 205 LYS A N 1
ATOM 1598 C CA . LYS A 1 205 ? -4.5 18.016 -9.133 1 95.25 205 LYS A CA 1
ATOM 1599 C C . LYS A 1 205 ? -4.398 18.109 -7.617 1 95.25 205 LYS A C 1
ATOM 1601 O O . LYS A 1 205 ? -5.297 17.656 -6.902 1 95.25 205 LYS A O 1
ATOM 1606 N N . ILE A 1 206 ? -3.281 18.641 -7.129 1 97.06 206 ILE A N 1
ATOM 1607 C CA . ILE A 1 206 ? -3.004 18.828 -5.711 1 97.06 206 ILE A CA 1
ATOM 1608 C C . ILE A 1 206 ? -3.041 20.328 -5.375 1 97.06 206 ILE A C 1
ATOM 1610 O O . ILE A 1 206 ? -2.432 21.141 -6.074 1 97.06 206 ILE A O 1
ATOM 1614 N N . TYR A 1 207 ? -3.73 20.656 -4.371 1 96.94 207 TYR A N 1
ATOM 1615 C CA . TYR A 1 207 ? -3.74 22.016 -3.852 1 96.94 207 TYR A CA 1
ATOM 1616 C C . TYR A 1 207 ? -2.873 22.125 -2.604 1 96.94 207 TYR A C 1
ATOM 1618 O O . TYR A 1 207 ? -2.99 21.312 -1.683 1 96.94 207 TYR A O 1
ATOM 1626 N N . GLY A 1 208 ? -1.993 23.078 -2.637 1 98 208 GLY A N 1
ATOM 1627 C CA . GLY A 1 208 ? -1.127 23.344 -1.501 1 98 208 GLY A CA 1
ATOM 1628 C C . GLY A 1 208 ? -1.409 24.688 -0.847 1 98 208 GLY A C 1
ATOM 1629 O O . GLY A 1 208 ? -1.692 25.672 -1.532 1 98 208 GLY A O 1
ATOM 1630 N N . TYR A 1 209 ? -1.334 24.719 0.452 1 98 209 TYR A N 1
ATOM 1631 C CA . TYR A 1 209 ? -1.534 25.938 1.245 1 98 209 TYR A CA 1
ATOM 1632 C C . TYR A 1 209 ? -0.386 26.141 2.227 1 98 209 TYR A C 1
ATOM 1634 O O . TYR A 1 209 ? -0.01 25.219 2.953 1 98 209 TYR A O 1
ATOM 1642 N N . THR A 1 210 ? 0.156 27.328 2.203 1 98.62 210 THR A N 1
ATOM 1643 C CA . THR A 1 210 ? 1.244 27.656 3.121 1 98.62 210 THR A CA 1
ATOM 1644 C C . THR A 1 210 ? 0.952 28.938 3.885 1 98.62 210 THR A C 1
ATOM 1646 O O . THR A 1 210 ? 0.141 29.75 3.445 1 98.62 210 THR A O 1
ATOM 1649 N N . ALA A 1 211 ? 1.526 29.062 5.027 1 98.69 211 ALA A N 1
ATOM 1650 C CA . ALA A 1 211 ? 1.49 30.25 5.867 1 98.69 211 ALA A CA 1
ATOM 1651 C C . ALA A 1 211 ? 2.701 30.312 6.793 1 98.69 211 ALA A C 1
ATOM 1653 O O . ALA A 1 211 ? 3.412 29.312 6.957 1 98.69 211 ALA A O 1
ATOM 1654 N N . SER A 1 212 ? 2.945 31.516 7.344 1 98.69 212 SER A N 1
ATOM 1655 C CA . SER A 1 212 ? 4.133 31.688 8.172 1 98.69 212 SER A CA 1
ATOM 1656 C C . SER A 1 212 ? 3.807 32.438 9.469 1 98.69 212 SER A C 1
ATOM 1658 O O . SER A 1 212 ? 2.75 33.062 9.578 1 98.69 212 SER A O 1
ATOM 1660 N N . LYS A 1 213 ? 4.609 32.219 10.383 1 98.19 213 LYS A N 1
ATOM 1661 C CA . LYS A 1 213 ? 4.641 33.062 11.57 1 98.19 213 LYS A CA 1
ATOM 1662 C C . LYS A 1 213 ? 5.664 34.188 11.422 1 98.19 213 LYS A C 1
ATOM 1664 O O . LYS A 1 213 ? 6.812 33.938 11.039 1 98.19 213 LYS A O 1
ATOM 1669 N N . GLU A 1 214 ? 5.23 35.469 11.672 1 94.25 214 GLU A N 1
ATOM 1670 C CA . GLU A 1 214 ? 6.117 36.594 11.492 1 94.25 214 GLU A CA 1
ATOM 1671 C C . GLU A 1 214 ? 7.41 36.438 12.289 1 94.25 214 GLU A C 1
ATOM 1673 O O . GLU A 1 214 ? 7.387 35.969 13.43 1 94.25 214 GLU A O 1
ATOM 1678 N N . GLY A 1 215 ? 8.5 36.719 11.586 1 87.69 215 GLY A N 1
ATOM 1679 C CA . GLY A 1 215 ? 9.797 36.656 12.227 1 87.69 215 GLY A CA 1
ATOM 1680 C C . GLY A 1 215 ? 9.977 37.656 13.336 1 87.69 215 GLY A C 1
ATOM 1681 O O . GLY A 1 215 ? 9.172 38.594 13.477 1 87.69 215 GLY A O 1
ATOM 1682 N N . GLU A 1 216 ? 10.734 37.469 14.359 1 67.5 216 GLU A N 1
ATOM 1683 C CA . GLU A 1 216 ? 11.102 38.469 15.352 1 67.5 216 GLU A CA 1
ATOM 1684 C C . GLU A 1 216 ? 11.812 39.656 14.695 1 67.5 216 GLU A C 1
ATOM 1686 O O . GLU A 1 216 ? 12.617 39.469 13.781 1 67.5 216 GLU A O 1
ATOM 1691 N N . ASP A 1 217 ? 11.18 40.812 14.406 1 52 217 ASP A N 1
ATOM 1692 C CA . ASP A 1 217 ? 11.891 42.062 14.07 1 52 217 ASP A CA 1
ATOM 1693 C C . ASP A 1 217 ? 13.234 42.125 14.805 1 52 217 ASP A C 1
ATOM 1695 O O . ASP A 1 217 ? 13.289 41.969 16.031 1 52 217 ASP A O 1
ATOM 1699 N N . ARG A 1 218 ? 14.383 41.75 14.406 1 44.09 218 ARG A N 1
ATOM 1700 C CA . ARG A 1 218 ? 15.586 42.281 15.031 1 44.09 218 ARG A CA 1
ATOM 1701 C C . ARG A 1 218 ? 15.477 43.781 15.219 1 44.09 218 ARG A C 1
ATOM 1703 O O . ARG A 1 218 ? 15.266 44.531 14.25 1 44.09 218 ARG A O 1
ATOM 1710 N N . LYS A 1 219 ? 14.914 44.438 16.25 1 38.72 219 LYS A N 1
ATOM 1711 C CA . LYS A 1 219 ? 15.234 45.781 16.688 1 38.72 219 LYS A CA 1
ATOM 1712 C C . LYS A 1 219 ? 16.734 46.062 16.531 1 38.72 219 LYS A C 1
ATOM 1714 O O . LYS A 1 219 ? 17.562 45.344 17.094 1 38.72 219 LYS A O 1
ATOM 1719 N N . ASP A 1 220 ? 17.094 46.531 15.344 1 29.72 220 ASP A N 1
ATOM 1720 C CA . ASP A 1 220 ? 18.203 47.469 15.547 1 29.72 220 ASP A CA 1
ATOM 1721 C C . ASP A 1 220 ? 17.891 48.469 16.656 1 29.72 220 ASP A C 1
ATOM 1723 O O . ASP A 1 220 ? 16.766 48.969 16.734 1 29.72 220 ASP A O 1
ATOM 1727 N N . MET B 1 1 ? -25.484 -1.261 3.641 1 67.56 1 MET B N 1
ATOM 1728 C CA . MET B 1 1 ? -24.719 -0.287 2.875 1 67.56 1 MET B CA 1
ATOM 1729 C C . MET B 1 1 ? -24.328 0.906 3.744 1 67.56 1 MET B C 1
ATOM 1731 O O . MET B 1 1 ? -23.172 1.325 3.752 1 67.56 1 MET B O 1
ATOM 1735 N N . GLN B 1 2 ? -25.172 1.233 4.66 1 77.69 2 GLN B N 1
ATOM 1736 C CA . GLN B 1 2 ? -24.922 2.4 5.5 1 77.69 2 GLN B CA 1
ATOM 1737 C C . GLN B 1 2 ? -23.875 2.098 6.566 1 77.69 2 GLN B C 1
ATOM 1739 O O . GLN B 1 2 ? -22.984 2.916 6.828 1 77.69 2 GLN B O 1
ATOM 1744 N N . HIS B 1 3 ? -23.922 0.816 7.074 1 82 3 HIS B N 1
ATOM 1745 C CA . HIS B 1 3 ? -22.969 0.43 8.109 1 82 3 HIS B CA 1
ATOM 1746 C C . HIS B 1 3 ? -21.562 0.335 7.551 1 82 3 HIS B C 1
ATOM 1748 O O . HIS B 1 3 ? -20.594 0.732 8.211 1 82 3 HIS B O 1
ATOM 1754 N N . PHE B 1 4 ? -21.578 -0.138 6.363 1 81.81 4 PHE B N 1
ATOM 1755 C CA . PHE B 1 4 ? -20.297 -0.247 5.695 1 81.81 4 PHE B CA 1
ATOM 1756 C C . PHE B 1 4 ? -19.688 1.132 5.445 1 81.81 4 PHE B C 1
ATOM 1758 O O . PHE B 1 4 ? -18.531 1.378 5.766 1 81.81 4 PHE B O 1
ATOM 1765 N N . LYS B 1 5 ? -20.438 2.041 4.918 1 86.94 5 LYS B N 1
ATOM 1766 C CA . LYS B 1 5 ? -19.969 3.395 4.625 1 86.94 5 LYS B CA 1
ATOM 1767 C C . LYS B 1 5 ? -19.516 4.102 5.895 1 86.94 5 LYS B C 1
ATOM 1769 O O . LYS B 1 5 ? -18.5 4.816 5.883 1 86.94 5 LYS B O 1
ATOM 1774 N N . ARG B 1 6 ? -20.172 3.893 6.961 1 88.5 6 ARG B N 1
ATOM 1775 C CA . ARG B 1 6 ? -19.812 4.5 8.234 1 88.5 6 ARG B CA 1
ATOM 1776 C C . ARG B 1 6 ? -18.484 3.947 8.742 1 88.5 6 ARG B C 1
ATOM 1778 O O . ARG B 1 6 ? -17.641 4.695 9.242 1 88.5 6 ARG B O 1
ATOM 1785 N N . ALA B 1 7 ? -18.344 2.674 8.547 1 87.75 7 ALA B N 1
ATOM 1786 C CA . ALA B 1 7 ? -17.109 2.033 9.016 1 87.75 7 ALA B CA 1
ATOM 1787 C C . ALA B 1 7 ? -15.898 2.523 8.234 1 87.75 7 ALA B C 1
ATOM 1789 O O . ALA B 1 7 ? -14.844 2.785 8.812 1 87.75 7 ALA B O 1
ATOM 1790 N N . VAL B 1 8 ? -16.062 2.646 6.938 1 88.38 8 VAL B N 1
ATOM 1791 C CA . VAL B 1 8 ? -14.992 3.168 6.094 1 88.38 8 VAL B CA 1
ATOM 1792 C C . VAL B 1 8 ? -14.672 4.609 6.488 1 88.38 8 VAL B C 1
ATOM 1794 O O . VAL B 1 8 ? -13.508 4.977 6.652 1 88.38 8 VAL B O 1
ATOM 1797 N N . SER B 1 9 ? -15.727 5.363 6.691 1 91.31 9 SER B N 1
ATOM 1798 C CA . SER B 1 9 ? -15.562 6.762 7.07 1 91.31 9 SER B CA 1
ATOM 1799 C C . SER B 1 9 ? -14.828 6.891 8.398 1 91.31 9 SER B C 1
ATOM 1801 O O . SER B 1 9 ? -13.953 7.75 8.555 1 91.31 9 SER B O 1
ATOM 1803 N N . GLN B 1 10 ? -15.133 6.074 9.305 1 89.5 10 GLN B N 1
ATOM 1804 C CA . GLN B 1 10 ? -14.484 6.09 10.609 1 89.5 10 GLN B CA 1
ATOM 1805 C C . GLN B 1 10 ? -13 5.746 10.492 1 89.5 10 GLN B C 1
ATOM 1807 O O . GLN B 1 10 ? -12.164 6.352 11.164 1 89.5 10 GLN B O 1
ATOM 1812 N N . ASN B 1 11 ? -12.719 4.812 9.641 1 88.69 11 ASN B N 1
ATOM 1813 C CA . ASN B 1 11 ? -11.336 4.383 9.461 1 88.69 11 ASN B CA 1
ATOM 1814 C C . ASN B 1 11 ? -10.5 5.465 8.789 1 88.69 11 ASN B C 1
ATOM 1816 O O . ASN B 1 11 ? -9.297 5.578 9.047 1 88.69 11 ASN B O 1
ATOM 1820 N N . LEU B 1 12 ? -11.109 6.273 7.957 1 88.25 12 LEU B N 1
ATOM 1821 C CA . LEU B 1 12 ? -10.406 7.387 7.332 1 88.25 12 LEU B CA 1
ATOM 1822 C C . LEU B 1 12 ? -10.078 8.469 8.352 1 88.25 12 LEU B C 1
ATOM 1824 O O . LEU B 1 12 ? -8.977 9.023 8.344 1 88.25 12 LEU B O 1
ATOM 1828 N N . LYS B 1 13 ? -10.977 8.664 9.234 1 89.12 13 LYS B N 1
ATOM 1829 C CA . LYS B 1 13 ? -10.789 9.688 10.258 1 89.12 13 LYS B CA 1
ATOM 1830 C C . LYS B 1 13 ? -9.797 9.227 11.328 1 89.12 13 LYS B C 1
ATOM 1832 O O . LYS B 1 13 ? -8.93 9.992 11.75 1 89.12 13 LYS B O 1
ATOM 1837 N N . LEU B 1 14 ? -10.023 7.965 11.742 1 90.12 14 LEU B N 1
ATOM 1838 C CA . LEU B 1 14 ? -9.227 7.383 12.812 1 90.12 14 LEU B CA 1
ATOM 1839 C C . LEU B 1 14 ? -8.977 5.898 12.57 1 90.12 14 LEU B C 1
ATOM 1841 O O . LEU B 1 14 ? -9.781 5.055 12.977 1 90.12 14 LEU B O 1
ATOM 1845 N N . PRO B 1 15 ? -7.883 5.668 11.891 1 86.5 15 PRO B N 1
ATOM 1846 C CA . PRO B 1 15 ? -7.582 4.258 11.641 1 86.5 15 PRO B CA 1
ATOM 1847 C C . PRO B 1 15 ? -7.418 3.457 12.938 1 86.5 15 PRO B C 1
ATOM 1849 O O . PRO B 1 15 ? -6.645 3.846 13.812 1 86.5 15 PRO B O 1
ATOM 1852 N N . THR B 1 16 ? -8.297 2.418 13.078 1 84.25 16 THR B N 1
ATOM 1853 C CA . THR B 1 16 ? -8.305 1.552 14.25 1 84.25 16 THR B CA 1
ATOM 1854 C C . THR B 1 16 ? -8.141 0.09 13.844 1 84.25 16 THR B C 1
ATOM 1856 O O . THR B 1 16 ? -8.078 -0.227 12.656 1 84.25 16 THR B O 1
ATOM 1859 N N . GLY B 1 17 ? -7.938 -0.84 14.773 1 78.5 17 GLY B N 1
ATOM 1860 C CA . GLY B 1 17 ? -7.781 -2.264 14.523 1 78.5 17 GLY B CA 1
ATOM 1861 C C . GLY B 1 17 ? -9.102 -2.984 14.336 1 78.5 17 GLY B C 1
ATOM 1862 O O . GLY B 1 17 ? -9.18 -4.207 14.492 1 78.5 17 GLY B O 1
ATOM 1863 N N . GLY B 1 18 ? -10.234 -2.258 14.008 1 81.81 18 GLY B N 1
ATOM 1864 C CA . GLY B 1 18 ? -11.508 -2.895 13.734 1 81.81 18 GLY B CA 1
ATOM 1865 C C . GLY B 1 18 ? -11.516 -3.684 12.438 1 81.81 18 GLY B C 1
ATOM 1866 O O . GLY B 1 18 ? -10.477 -3.865 11.805 1 81.81 18 GLY B O 1
ATOM 1867 N N . PRO B 1 19 ? -12.672 -4.309 12.07 1 82.12 19 PRO B N 1
ATOM 1868 C CA . PRO B 1 19 ? -12.742 -5.199 10.914 1 82.12 19 PRO B CA 1
ATOM 1869 C C . PRO B 1 19 ? -12.344 -4.512 9.609 1 82.12 19 PRO B C 1
ATOM 1871 O O . PRO B 1 19 ? -11.625 -5.094 8.797 1 82.12 19 PRO B O 1
ATOM 1874 N N . ILE B 1 20 ? -12.781 -3.301 9.461 1 85.5 20 ILE B N 1
ATOM 1875 C CA . ILE B 1 20 ? -12.43 -2.584 8.242 1 85.5 20 ILE B CA 1
ATOM 1876 C C . ILE B 1 20 ? -10.938 -2.264 8.25 1 85.5 20 ILE B C 1
ATOM 1878 O O . ILE B 1 20 ? -10.25 -2.455 7.242 1 85.5 20 ILE B O 1
ATOM 1882 N N . GLY B 1 21 ? -10.469 -1.772 9.398 1 85.94 21 GLY B N 1
ATOM 1883 C CA . GLY B 1 21 ? -9.047 -1.487 9.523 1 85.94 21 GLY B CA 1
ATOM 1884 C C . GLY B 1 21 ? -8.172 -2.701 9.273 1 85.94 21 GLY B C 1
ATOM 1885 O O . GLY B 1 21 ? -7.16 -2.607 8.578 1 85.94 21 GLY B O 1
ATOM 1886 N N . TRP B 1 22 ? -8.617 -3.764 9.75 1 84.06 22 TRP B N 1
ATOM 1887 C CA . TRP B 1 22 ? -7.902 -5.016 9.547 1 84.06 22 TRP B CA 1
ATOM 1888 C C . TRP B 1 22 ? -7.887 -5.402 8.07 1 84.06 22 TRP B C 1
ATOM 1890 O O . TRP B 1 22 ? -6.844 -5.777 7.531 1 84.06 22 TRP B O 1
ATOM 1900 N N . LEU B 1 23 ? -9.07 -5.309 7.484 1 85.12 23 LEU B N 1
ATOM 1901 C CA . LEU B 1 23 ? -9.188 -5.668 6.074 1 85.12 23 LEU B CA 1
ATOM 1902 C C . LEU B 1 23 ? -8.273 -4.805 5.215 1 85.12 23 LEU B C 1
ATOM 1904 O O . LEU B 1 23 ? -7.551 -5.32 4.359 1 85.12 23 LEU B O 1
ATOM 1908 N N . VAL B 1 24 ? -8.266 -3.559 5.449 1 86.38 24 VAL B N 1
ATOM 1909 C CA . VAL B 1 24 ? -7.434 -2.633 4.688 1 86.38 24 VAL B CA 1
ATOM 1910 C C . VAL B 1 24 ? -5.957 -2.977 4.891 1 86.38 24 VAL B C 1
ATOM 1912 O O . VAL B 1 24 ? -5.188 -3.033 3.928 1 86.38 24 VAL B O 1
ATOM 1915 N N . LYS B 1 25 ? -5.602 -3.281 6.074 1 85 25 LYS B N 1
ATOM 1916 C CA . LYS B 1 25 ? -4.223 -3.639 6.391 1 85 25 LYS B CA 1
ATOM 1917 C C . LYS B 1 25 ? -3.797 -4.902 5.648 1 85 25 LYS B C 1
ATOM 1919 O O . LYS B 1 25 ? -2.703 -4.961 5.082 1 85 25 LYS B O 1
ATOM 1924 N N . GLU B 1 26 ? -4.625 -5.832 5.68 1 83.31 26 GLU B N 1
ATOM 1925 C CA . GLU B 1 26 ? -4.305 -7.102 5.039 1 83.31 26 GLU B CA 1
ATOM 1926 C C . GLU B 1 26 ? -4.195 -6.949 3.525 1 83.31 26 GLU B C 1
ATOM 1928 O O . GLU B 1 26 ? -3.311 -7.535 2.898 1 83.31 26 GLU B O 1
ATOM 1933 N N . LEU B 1 27 ? -5.082 -6.156 2.959 1 85.38 27 LEU B N 1
ATOM 1934 C CA . LEU B 1 27 ? -5.078 -5.984 1.511 1 85.38 27 LEU B CA 1
ATOM 1935 C C . LEU B 1 27 ? -3.877 -5.156 1.065 1 85.38 27 LEU B C 1
ATOM 1937 O O . LEU B 1 27 ? -3.271 -5.438 0.028 1 85.38 27 LEU B O 1
ATOM 1941 N N . ILE B 1 28 ? -3.498 -4.238 1.825 1 85.44 28 ILE B N 1
ATOM 1942 C CA . ILE B 1 28 ? -2.312 -3.438 1.54 1 85.44 28 ILE B CA 1
ATOM 1943 C C . ILE B 1 28 ? -1.066 -4.316 1.614 1 85.44 28 ILE B C 1
ATOM 1945 O O . ILE B 1 28 ? -0.223 -4.289 0.714 1 85.44 28 ILE B O 1
ATOM 1949 N N . PHE B 1 29 ? -1.053 -5.113 2.615 1 81.62 29 PHE B N 1
ATOM 1950 C CA . PHE B 1 29 ? 0.071 -6.023 2.797 1 81.62 29 PHE B CA 1
ATOM 1951 C C . PHE B 1 29 ? 0.192 -6.977 1.612 1 81.62 29 PHE B C 1
ATOM 1953 O O . PHE B 1 29 ? 1.274 -7.129 1.042 1 81.62 29 PHE B O 1
ATOM 1960 N N . LEU B 1 30 ? -0.918 -7.484 1.231 1 79.19 30 LEU B N 1
ATOM 1961 C CA . LEU B 1 30 ? -0.953 -8.461 0.149 1 79.19 30 LEU B CA 1
ATOM 1962 C C . LEU B 1 30 ? -0.543 -7.82 -1.174 1 79.19 30 LEU B C 1
ATOM 1964 O O . LEU B 1 30 ? 0.067 -8.477 -2.021 1 79.19 30 LEU B O 1
ATOM 1968 N N . ARG B 1 31 ? -0.745 -6.574 -1.301 1 84.75 31 ARG B N 1
ATOM 1969 C CA . ARG B 1 31 ? -0.579 -5.945 -2.607 1 84.75 31 ARG B CA 1
ATOM 1970 C C . ARG B 1 31 ? 0.739 -5.18 -2.684 1 84.75 31 ARG B C 1
ATOM 1972 O O . ARG B 1 31 ? 1.201 -4.836 -3.771 1 84.75 31 ARG B O 1
ATOM 1979 N N . THR B 1 32 ? 1.387 -5.035 -1.547 1 86.19 32 THR B N 1
ATOM 1980 C CA . THR B 1 32 ? 2.564 -4.18 -1.606 1 86.19 32 THR B CA 1
ATOM 1981 C C . THR B 1 32 ? 3.781 -4.887 -1.024 1 86.19 32 THR B C 1
ATOM 1983 O O . THR B 1 32 ? 4.918 -4.582 -1.387 1 86.19 32 THR B O 1
ATOM 1986 N N . ASN B 1 33 ? 3.637 -5.719 -0.074 1 83.25 33 ASN B N 1
ATOM 1987 C CA . ASN B 1 33 ? 4.781 -6.242 0.662 1 83.25 33 ASN B CA 1
ATOM 1988 C C . ASN B 1 33 ? 4.574 -7.703 1.06 1 83.25 33 ASN B C 1
ATOM 1990 O O . ASN B 1 33 ? 4.969 -8.117 2.15 1 83.25 33 ASN B O 1
ATOM 1994 N N . ASP B 1 34 ? 3.971 -8.477 0.233 1 89.12 34 ASP B N 1
ATOM 1995 C CA . ASP B 1 34 ? 3.736 -9.875 0.599 1 89.12 34 ASP B CA 1
ATOM 1996 C C . ASP B 1 34 ? 5.035 -10.672 0.57 1 89.12 34 ASP B C 1
ATOM 1998 O O . ASP B 1 34 ? 5.57 -10.961 -0.502 1 89.12 34 ASP B O 1
ATOM 2002 N N . PRO B 1 35 ? 5.539 -11.133 1.756 1 93.62 35 PRO B N 1
ATOM 2003 C CA . PRO B 1 35 ? 6.793 -11.883 1.79 1 93.62 35 PRO B CA 1
ATOM 2004 C C . PRO B 1 35 ? 6.707 -13.211 1.038 1 93.62 35 PRO B C 1
ATOM 2006 O O . PRO B 1 35 ? 7.738 -13.789 0.676 1 93.62 35 PRO B O 1
ATOM 2009 N N . CYS B 1 36 ? 5.496 -13.633 0.836 1 96.88 36 CYS B N 1
ATOM 2010 C CA . CYS B 1 36 ? 5.328 -14.867 0.082 1 96.88 36 CYS B CA 1
ATOM 2011 C C . CYS B 1 36 ? 5.902 -14.734 -1.322 1 96.88 36 CYS B C 1
ATOM 2013 O O . CYS B 1 36 ? 6.473 -15.688 -1.859 1 96.88 36 CYS B O 1
ATOM 2015 N N . GLU B 1 37 ? 5.723 -13.562 -1.917 1 96.94 37 GLU B N 1
ATOM 2016 C CA . GLU B 1 37 ? 6.227 -13.312 -3.264 1 96.94 37 GLU B CA 1
ATOM 2017 C C . GLU B 1 37 ? 7.75 -13.422 -3.312 1 96.94 37 GLU B C 1
ATOM 2019 O O . GLU B 1 37 ? 8.297 -14.102 -4.184 1 96.94 37 GLU B O 1
ATOM 2024 N N . VAL B 1 38 ? 8.383 -12.844 -2.373 1 96.38 38 VAL B N 1
ATOM 2025 C CA . VAL B 1 38 ? 9.836 -12.844 -2.295 1 96.38 38 VAL B CA 1
ATOM 2026 C C . VAL B 1 38 ? 10.344 -14.258 -2.045 1 96.38 38 VAL B C 1
ATOM 2028 O O . VAL B 1 38 ? 11.289 -14.711 -2.701 1 96.38 38 VAL B O 1
ATOM 2031 N N . GLN B 1 39 ? 9.68 -14.906 -1.168 1 97.81 39 GLN B N 1
ATOM 2032 C CA . GLN B 1 39 ? 10.109 -16.25 -0.795 1 97.81 39 GLN B CA 1
ATOM 2033 C C . GLN B 1 39 ? 9.969 -17.219 -1.968 1 97.81 39 GLN B C 1
ATOM 2035 O O . GLN B 1 39 ? 10.812 -18.094 -2.154 1 97.81 39 GLN B O 1
ATOM 2040 N N . ALA B 1 40 ? 8.922 -17.078 -2.719 1 98.25 40 ALA B N 1
ATOM 2041 C CA . ALA B 1 40 ? 8.719 -17.953 -3.867 1 98.25 40 ALA B CA 1
ATOM 2042 C C . ALA B 1 40 ? 9.852 -17.812 -4.879 1 98.25 40 ALA B C 1
ATOM 2044 O O . ALA B 1 40 ? 10.375 -18.812 -5.383 1 98.25 40 ALA B O 1
ATOM 2045 N N . ALA B 1 41 ? 10.25 -16.594 -5.188 1 98 41 ALA B N 1
ATOM 2046 C CA . ALA B 1 41 ? 11.352 -16.344 -6.109 1 98 41 ALA B CA 1
ATOM 2047 C C . ALA B 1 41 ? 12.664 -16.906 -5.566 1 98 41 ALA B C 1
ATOM 2049 O O . ALA B 1 41 ? 13.445 -17.516 -6.305 1 98 41 ALA B O 1
ATOM 2050 N N . LYS B 1 42 ? 12.844 -16.766 -4.293 1 97.5 42 LYS B N 1
ATOM 2051 C CA . LYS B 1 42 ? 14.062 -17.266 -3.66 1 97.5 42 LYS B CA 1
ATOM 2052 C C . LYS B 1 42 ? 14.172 -18.781 -3.785 1 97.5 42 LYS B C 1
ATOM 2054 O O . LYS B 1 42 ? 15.258 -19.312 -4.016 1 97.5 42 LYS B O 1
ATOM 2059 N N . LEU B 1 43 ? 13.109 -19.422 -3.643 1 98.31 43 LEU B N 1
ATOM 2060 C CA . LEU B 1 43 ? 13.078 -20.875 -3.674 1 98.31 43 LEU B CA 1
ATOM 2061 C C . LEU B 1 43 ? 13.531 -21.406 -5.031 1 98.31 43 LEU B C 1
ATOM 2063 O O . LEU B 1 43 ? 13.961 -22.562 -5.148 1 98.31 43 LEU B O 1
ATOM 2067 N N . LEU B 1 44 ? 13.461 -20.562 -6.027 1 98.38 44 LEU B N 1
ATOM 2068 C CA . LEU B 1 44 ? 13.695 -21.016 -7.395 1 98.38 44 LEU B CA 1
ATOM 2069 C C . LEU B 1 44 ? 15.164 -20.891 -7.758 1 98.38 44 LEU B C 1
ATOM 2071 O O . LEU B 1 44 ? 15.586 -21.344 -8.828 1 98.38 44 LEU B O 1
ATOM 2075 N N . ASN B 1 45 ? 16 -20.312 -6.926 1 97.75 45 ASN B N 1
ATOM 2076 C CA . ASN B 1 45 ? 17.422 -20.109 -7.242 1 97.75 45 ASN B CA 1
ATOM 2077 C C . ASN B 1 45 ? 17.609 -19.609 -8.664 1 97.75 45 ASN B C 1
ATOM 2079 O O . ASN B 1 45 ? 18.344 -20.203 -9.453 1 97.75 45 ASN B O 1
ATOM 2083 N N . ILE B 1 46 ? 16.969 -18.5 -8.992 1 98.62 46 ILE B N 1
ATOM 2084 C CA . ILE B 1 46 ? 16.969 -17.906 -10.32 1 98.62 46 ILE B CA 1
ATOM 2085 C C . ILE B 1 46 ? 18.391 -17.484 -10.711 1 98.62 46 ILE B C 1
ATOM 2087 O O . ILE B 1 46 ? 19.109 -16.875 -9.914 1 98.62 46 ILE B O 1
ATOM 2091 N N . GLN B 1 47 ? 18.781 -17.875 -11.898 1 98.5 47 GLN B N 1
ATOM 2092 C CA . GLN B 1 47 ? 20.062 -17.484 -12.461 1 98.5 47 GLN B CA 1
ATOM 2093 C C . GLN B 1 47 ? 19.906 -16.406 -13.531 1 98.5 47 GLN B C 1
ATOM 2095 O O . GLN B 1 47 ? 18.828 -16.281 -14.133 1 98.5 47 GLN B O 1
ATOM 2100 N N . PRO B 1 48 ? 20.938 -15.664 -13.797 1 98.38 48 PRO B N 1
ATOM 2101 C CA . PRO B 1 48 ? 20.859 -14.5 -14.688 1 98.38 48 PRO B CA 1
ATOM 2102 C C . PRO B 1 48 ? 20.453 -14.867 -16.109 1 98.38 48 PRO B C 1
ATOM 2104 O O . PRO B 1 48 ? 20.047 -14 -16.891 1 98.38 48 PRO B O 1
ATOM 2107 N N . HIS B 1 49 ? 20.594 -16.125 -16.438 1 98.5 49 HIS B N 1
ATOM 2108 C CA . HIS B 1 49 ? 20.297 -16.516 -17.812 1 98.5 49 HIS B CA 1
ATOM 2109 C C . HIS B 1 49 ? 18.906 -17.141 -17.906 1 98.5 49 HIS B C 1
ATOM 2111 O O . HIS B 1 49 ? 18.453 -17.484 -19 1 98.5 49 HIS B O 1
ATOM 2117 N N . HIS B 1 50 ? 18.156 -17.25 -16.844 1 98.81 50 HIS B N 1
ATOM 2118 C CA . HIS B 1 50 ? 16.891 -17.969 -16.812 1 98.81 50 HIS B CA 1
ATOM 2119 C C . HIS B 1 50 ? 15.773 -17.172 -17.469 1 98.81 50 HIS B C 1
ATOM 2121 O O . HIS B 1 50 ? 15.703 -15.945 -17.312 1 98.81 50 HIS B O 1
ATOM 2127 N N . GLN B 1 51 ? 14.914 -17.891 -18.219 1 98.88 51 GLN B N 1
ATOM 2128 C CA . GLN B 1 51 ? 13.57 -17.422 -18.531 1 98.88 51 GLN B CA 1
ATOM 2129 C C . GLN B 1 51 ? 12.602 -17.719 -17.391 1 98.88 51 GLN B C 1
ATOM 2131 O O . GLN B 1 51 ? 12.328 -18.891 -17.094 1 98.88 51 GLN B O 1
ATOM 2136 N N . VAL B 1 52 ? 12.062 -16.672 -16.781 1 98.94 52 VAL B N 1
ATOM 2137 C CA . VAL B 1 52 ? 11.281 -16.828 -15.555 1 98.94 52 VAL B CA 1
ATOM 2138 C C . VAL B 1 52 ? 9.852 -16.375 -15.797 1 98.94 52 VAL B C 1
ATOM 2140 O O . VAL B 1 52 ? 9.617 -15.297 -16.359 1 98.94 52 VAL B O 1
ATOM 2143 N N . LEU B 1 53 ? 8.891 -17.188 -15.352 1 98.94 53 LEU B N 1
ATOM 2144 C CA . LEU B 1 53 ? 7.484 -16.828 -15.492 1 98.94 53 LEU B CA 1
ATOM 2145 C C . LEU B 1 53 ? 6.805 -16.75 -14.125 1 98.94 53 LEU B C 1
ATOM 2147 O O . LEU B 1 53 ? 6.922 -17.672 -13.312 1 98.94 53 LEU B O 1
ATOM 2151 N N . GLU B 1 54 ? 6.156 -15.648 -13.875 1 98.88 54 GLU B N 1
ATOM 2152 C CA . GLU B 1 54 ? 5.199 -15.609 -12.773 1 98.88 54 GLU B CA 1
ATOM 2153 C C . GLU B 1 54 ? 3.762 -15.656 -13.281 1 98.88 54 GLU B C 1
ATOM 2155 O O . GLU B 1 54 ? 3.391 -14.898 -14.18 1 98.88 54 GLU B O 1
ATOM 2160 N N . VAL B 1 55 ? 2.986 -16.562 -12.727 1 98.69 55 VAL B N 1
ATOM 2161 C CA . VAL B 1 55 ? 1.564 -16.688 -13.031 1 98.69 55 VAL B CA 1
ATOM 2162 C C . VAL B 1 55 ? 0.743 -16.016 -11.93 1 98.69 55 VAL B C 1
ATOM 2164 O O . VAL B 1 55 ? 0.944 -16.297 -10.75 1 98.69 55 VAL B O 1
ATOM 2167 N N . GLY B 1 56 ? -0.214 -15.18 -12.328 1 97.31 56 GLY B N 1
ATOM 2168 C CA . GLY B 1 56 ? -0.979 -14.43 -11.336 1 97.31 56 GLY B CA 1
ATOM 2169 C C . GLY B 1 56 ? -0.149 -13.406 -10.586 1 97.31 56 GLY B C 1
ATOM 2170 O O . GLY B 1 56 ? -0.156 -13.375 -9.359 1 97.31 56 GLY B O 1
ATOM 2171 N N . PHE B 1 57 ? 0.457 -12.469 -11.336 1 97.12 57 PHE B N 1
ATOM 2172 C CA . PHE B 1 57 ? 1.511 -11.664 -10.727 1 97.12 57 PHE B CA 1
ATOM 2173 C C . PHE B 1 57 ? 0.919 -10.469 -9.984 1 97.12 57 PHE B C 1
ATOM 2175 O O . PHE B 1 57 ? 1.626 -9.781 -9.242 1 97.12 57 PHE B O 1
ATOM 2182 N N . GLY B 1 58 ? -0.387 -10.188 -10.117 1 94.75 58 GLY B N 1
ATOM 2183 C CA . GLY B 1 58 ? -0.986 -9.07 -9.406 1 94.75 58 GLY B CA 1
ATOM 2184 C C . GLY B 1 58 ? -0.302 -7.746 -9.695 1 94.75 58 GLY B C 1
ATOM 2185 O O . GLY B 1 58 ? -0.101 -7.383 -10.852 1 94.75 58 GLY B O 1
ATOM 2186 N N . PRO B 1 59 ? -0.003 -7.031 -8.609 1 93.31 59 PRO B N 1
ATOM 2187 C CA . PRO B 1 59 ? 0.612 -5.719 -8.828 1 93.31 59 PRO B CA 1
ATOM 2188 C C . PRO B 1 59 ? 2.102 -5.812 -9.148 1 93.31 59 PRO B C 1
ATOM 2190 O O . PRO B 1 59 ? 2.764 -4.789 -9.328 1 93.31 59 PRO B O 1
ATOM 2193 N N . GLY B 1 60 ? 2.652 -6.957 -9.133 1 96.25 60 GLY B N 1
ATOM 2194 C CA . GLY B 1 60 ? 3.988 -7.129 -9.68 1 96.25 60 GLY B CA 1
ATOM 2195 C C . GLY B 1 60 ? 5.066 -7.191 -8.609 1 96.25 60 GLY B C 1
ATOM 2196 O O . GLY B 1 60 ? 6.246 -6.98 -8.898 1 96.25 60 GLY B O 1
ATOM 2197 N N . VAL B 1 61 ? 4.703 -7.555 -7.391 1 95.75 61 VAL B N 1
ATOM 2198 C CA . VAL B 1 61 ? 5.676 -7.652 -6.309 1 95.75 61 VAL B CA 1
ATOM 2199 C C . VAL B 1 61 ? 6.656 -8.789 -6.594 1 95.75 61 VAL B C 1
ATOM 2201 O O . VAL B 1 61 ? 7.875 -8.609 -6.488 1 95.75 61 VAL B O 1
ATOM 2204 N N . GLY B 1 62 ? 6.164 -9.867 -6.949 1 97.56 62 GLY B N 1
ATOM 2205 C CA . GLY B 1 62 ? 7.016 -11 -7.281 1 97.56 62 GLY B CA 1
ATOM 2206 C C . GLY B 1 62 ? 7.859 -10.766 -8.523 1 97.56 62 GLY B C 1
ATOM 2207 O O . GLY B 1 62 ? 9.023 -11.18 -8.578 1 97.56 62 GLY B O 1
ATOM 2208 N N . LEU B 1 63 ? 7.273 -10.102 -9.516 1 98.31 63 LEU B N 1
ATOM 2209 C CA . LEU B 1 63 ? 8.016 -9.758 -10.727 1 98.31 63 LEU B CA 1
ATOM 2210 C C . LEU B 1 63 ? 9.25 -8.93 -10.391 1 98.31 63 LEU B C 1
ATOM 2212 O O . LEU B 1 63 ? 10.336 -9.195 -10.906 1 98.31 63 LEU B O 1
ATOM 2216 N N . LYS B 1 64 ? 9.008 -7.973 -9.562 1 97.44 64 LYS B N 1
ATOM 2217 C CA . LYS B 1 64 ? 10.125 -7.113 -9.172 1 97.44 64 LYS B CA 1
ATOM 2218 C C . LYS B 1 64 ? 11.242 -7.922 -8.516 1 97.44 64 LYS B C 1
ATOM 2220 O O . LYS B 1 64 ? 12.422 -7.703 -8.797 1 97.44 64 LYS B O 1
ATOM 2225 N N . GLU B 1 65 ? 10.852 -8.828 -7.625 1 97.5 65 GLU B N 1
ATOM 2226 C CA . GLU B 1 65 ? 11.844 -9.68 -6.969 1 97.5 65 GLU B CA 1
ATOM 2227 C C . GLU B 1 65 ? 12.617 -10.508 -7.992 1 97.5 65 GLU B C 1
ATOM 2229 O O . GLU B 1 65 ? 13.844 -10.562 -7.949 1 97.5 65 GLU B O 1
ATOM 2234 N N . ALA B 1 66 ? 11.922 -11.117 -8.891 1 98.38 66 ALA B N 1
ATOM 2235 C CA . ALA B 1 66 ? 12.562 -11.945 -9.906 1 98.38 66 ALA B CA 1
ATOM 2236 C C . ALA B 1 66 ? 13.523 -11.133 -10.766 1 98.38 66 ALA B C 1
ATOM 2238 O O . ALA B 1 66 ? 14.609 -11.602 -11.109 1 98.38 66 ALA B O 1
ATOM 2239 N N . LEU B 1 67 ? 13.125 -9.914 -11.102 1 98.25 67 LEU B N 1
ATOM 2240 C CA . LEU B 1 67 ? 13.938 -9.031 -11.93 1 98.25 67 LEU B CA 1
ATOM 2241 C C . LEU B 1 67 ? 15.242 -8.68 -11.219 1 98.25 67 LEU B C 1
ATOM 2243 O O . LEU B 1 67 ? 16.234 -8.328 -11.867 1 98.25 67 LEU B O 1
ATOM 2247 N N . GLY B 1 68 ? 15.25 -8.797 -9.953 1 97.5 68 GLY B N 1
ATOM 2248 C CA . GLY B 1 68 ? 16.453 -8.523 -9.188 1 97.5 68 GLY B CA 1
ATOM 2249 C C . GLY B 1 68 ? 17.562 -9.531 -9.438 1 97.5 68 GLY B C 1
ATOM 2250 O O . GLY B 1 68 ? 18.734 -9.242 -9.195 1 97.5 68 GLY B O 1
ATOM 2251 N N . TYR B 1 69 ? 17.203 -10.648 -9.875 1 97.88 69 TYR B N 1
ATOM 2252 C CA . TYR B 1 69 ? 18.188 -11.711 -10.109 1 97.88 69 TYR B CA 1
ATOM 2253 C C . TYR B 1 69 ? 18.734 -11.641 -11.523 1 97.88 69 TYR B C 1
ATOM 2255 O O . TYR B 1 69 ? 19.688 -12.344 -11.859 1 97.88 69 TYR B O 1
ATOM 2263 N N . ILE B 1 70 ? 18.094 -10.844 -12.383 1 97.19 70 ILE B N 1
ATOM 2264 C CA . ILE B 1 70 ? 18.469 -10.766 -13.789 1 97.19 70 ILE B CA 1
ATOM 2265 C C . ILE B 1 70 ? 18.953 -9.359 -14.125 1 97.19 70 ILE B C 1
ATOM 2267 O O . ILE B 1 70 ? 18.156 -8.422 -14.195 1 97.19 70 ILE B O 1
ATOM 2271 N N . GLY B 1 71 ? 20.172 -9.18 -14.414 1 90.88 71 GLY B N 1
ATOM 2272 C CA . GLY B 1 71 ? 20.75 -7.879 -14.703 1 90.88 71 GLY B CA 1
ATOM 2273 C C . GLY B 1 71 ? 20.375 -7.355 -16.078 1 90.88 71 GLY B C 1
ATOM 2274 O O . GLY B 1 71 ? 19.875 -8.102 -16.922 1 90.88 71 GLY B O 1
ATOM 2275 N N . LYS B 1 72 ? 20.594 -6.113 -16.234 1 91.19 72 LYS B N 1
ATOM 2276 C CA . LYS B 1 72 ? 20.266 -5.441 -17.5 1 91.19 72 LYS B CA 1
ATOM 2277 C C . LYS B 1 72 ? 21 -6.094 -18.672 1 91.19 72 LYS B C 1
ATOM 2279 O O . LYS B 1 72 ? 20.438 -6.215 -19.766 1 91.19 72 LYS B O 1
ATOM 2284 N N . ASP B 1 73 ? 22.188 -6.598 -18.422 1 94.81 73 ASP B N 1
ATOM 2285 C CA . ASP B 1 73 ? 23 -7.125 -19.516 1 94.81 73 ASP B CA 1
ATOM 2286 C C . ASP B 1 73 ? 22.938 -8.648 -19.562 1 94.81 73 ASP B C 1
ATOM 2288 O O . ASP B 1 73 ? 23.578 -9.273 -20.422 1 94.81 73 ASP B O 1
ATOM 2292 N N . ASP B 1 74 ? 22.219 -9.25 -18.656 1 97.12 74 ASP B N 1
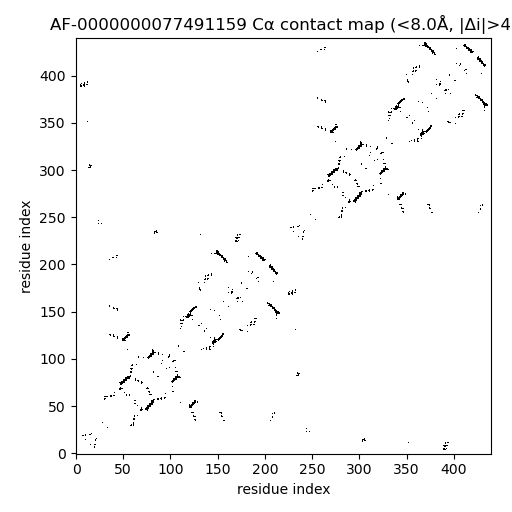ATOM 2293 C CA . ASP B 1 74 ? 22.062 -10.703 -18.641 1 97.12 74 ASP B CA 1
ATOM 2294 C C . ASP B 1 74 ? 21.094 -11.172 -19.719 1 97.12 74 ASP B C 1
ATOM 2296 O O . ASP B 1 74 ? 20.219 -10.414 -20.156 1 97.12 74 ASP B O 1
ATOM 2300 N N . PRO B 1 75 ? 21.266 -12.359 -20.188 1 97.81 75 PRO B N 1
ATOM 2301 C CA . PRO B 1 75 ? 20.375 -12.844 -21.25 1 97.81 75 PRO B CA 1
ATOM 2302 C C . PRO B 1 75 ? 19 -13.258 -20.734 1 97.81 75 PRO B C 1
ATOM 2304 O O . PRO B 1 75 ? 18.078 -13.445 -21.531 1 97.81 75 PRO B O 1
ATOM 2307 N N . GLY B 1 76 ? 18.844 -13.406 -19.5 1 98.5 76 GLY B N 1
ATOM 2308 C CA . GLY B 1 76 ? 17.578 -13.828 -18.938 1 98.5 76 GLY B CA 1
ATOM 2309 C C . GLY B 1 76 ? 16.469 -12.805 -19.109 1 98.5 76 GLY B C 1
ATOM 2310 O O . GLY B 1 76 ? 16.734 -11.664 -19.5 1 98.5 76 GLY B O 1
ATOM 2311 N N . LYS B 1 77 ? 15.258 -13.266 -18.875 1 98.62 77 LYS B N 1
ATOM 2312 C CA . LYS B 1 77 ? 14.055 -12.453 -19.047 1 98.62 77 LYS B CA 1
ATOM 2313 C C . LYS B 1 77 ? 12.93 -12.93 -18.125 1 98.62 77 LYS B C 1
ATOM 2315 O O . LYS B 1 77 ? 12.859 -14.109 -17.797 1 98.62 77 LYS B O 1
ATOM 2320 N N . VAL B 1 78 ? 12.133 -11.953 -17.688 1 98.88 78 VAL B N 1
ATOM 2321 C CA . VAL B 1 78 ? 10.984 -12.266 -16.844 1 98.88 78 VAL B CA 1
ATOM 2322 C C . VAL B 1 78 ? 9.695 -12.086 -17.641 1 98.88 78 VAL B C 1
ATOM 2324 O O . VAL B 1 78 ? 9.562 -11.141 -18.422 1 98.88 78 VAL B O 1
ATOM 2327 N N . TYR B 1 79 ? 8.828 -13.055 -17.438 1 98.88 79 TYR B N 1
ATOM 2328 C CA . TYR B 1 79 ? 7.484 -13.023 -18 1 98.88 79 TYR B CA 1
ATOM 2329 C C . TYR B 1 79 ? 6.426 -13.039 -16.906 1 98.88 79 TYR B C 1
ATOM 2331 O O . TYR B 1 79 ? 6.633 -13.633 -15.844 1 98.88 79 TYR B O 1
ATOM 2339 N N . GLY B 1 80 ? 5.336 -12.367 -17.188 1 98.81 80 GLY B N 1
ATOM 2340 C CA . GLY B 1 80 ? 4.199 -12.383 -16.281 1 98.81 80 GLY B CA 1
ATOM 2341 C C . GLY B 1 80 ? 2.881 -12.641 -16.984 1 98.81 80 GLY B C 1
ATOM 2342 O O . GLY B 1 80 ? 2.615 -12.078 -18.047 1 98.81 80 GLY B O 1
ATOM 2343 N N . LEU B 1 81 ? 2.109 -13.469 -16.438 1 98.62 81 LEU B N 1
ATOM 2344 C CA . LEU B 1 81 ? 0.749 -13.727 -16.891 1 98.62 81 LEU B CA 1
ATOM 2345 C C . LEU B 1 81 ? -0.264 -13.422 -15.797 1 98.62 81 LEU B C 1
ATOM 2347 O O . LEU B 1 81 ? -0.122 -13.891 -14.664 1 98.62 81 LEU B O 1
ATOM 2351 N N . GLU B 1 82 ? -1.262 -12.602 -16.078 1 97.75 82 GLU B N 1
ATOM 2352 C CA . GLU B 1 82 ? -2.266 -12.148 -15.125 1 97.75 82 GLU B CA 1
ATOM 2353 C C . GLU B 1 82 ? -3.65 -12.086 -15.758 1 97.75 82 GLU B C 1
ATOM 2355 O O . GLU B 1 82 ? -3.793 -11.633 -16.906 1 97.75 82 GLU B O 1
ATOM 2360 N N . LEU B 1 83 ? -4.57 -12.602 -15.016 1 96.31 83 LEU B N 1
ATOM 2361 C CA . LEU B 1 83 ? -5.938 -12.672 -15.531 1 96.31 83 LEU B CA 1
ATOM 2362 C C . LEU B 1 83 ? -6.582 -11.289 -15.547 1 96.31 83 LEU B C 1
ATOM 2364 O O . LEU B 1 83 ? -7.402 -10.992 -16.422 1 96.31 83 LEU B O 1
ATOM 2368 N N . SER B 1 84 ? -6.293 -10.43 -14.609 1 94.62 84 SER B N 1
ATOM 2369 C CA . SER B 1 84 ? -6.914 -9.117 -14.438 1 94.62 84 SER B CA 1
ATOM 2370 C C . SER B 1 84 ? -6.227 -8.062 -15.297 1 94.62 84 SER B C 1
ATOM 2372 O O . SER B 1 84 ? -5.09 -7.676 -15.023 1 94.62 84 SER B O 1
ATOM 2374 N N . PRO B 1 85 ? -6.922 -7.504 -16.281 1 95.12 85 PRO B N 1
ATOM 2375 C CA . PRO B 1 85 ? -6.336 -6.402 -17.062 1 95.12 85 PRO B CA 1
ATOM 2376 C C . PRO B 1 85 ? -5.949 -5.211 -16.188 1 95.12 85 PRO B C 1
ATOM 2378 O O . PRO B 1 85 ? -4.961 -4.527 -16.469 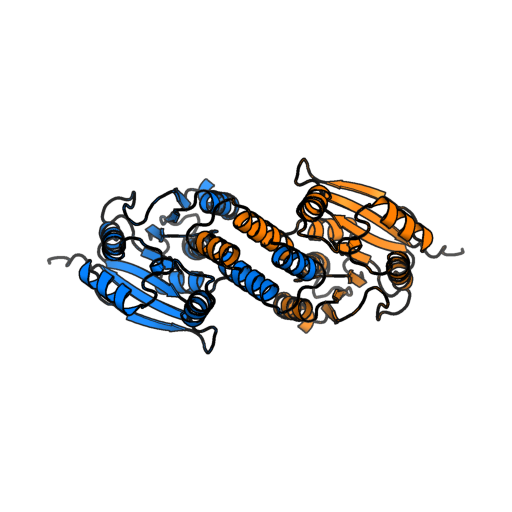1 95.12 85 PRO B O 1
ATOM 2381 N N . GLN B 1 86 ? -6.711 -5.031 -15.164 1 92.31 86 GLN B N 1
ATOM 2382 C CA . GLN B 1 86 ? -6.41 -3.93 -14.25 1 92.31 86 GLN B CA 1
ATOM 2383 C C . GLN B 1 86 ? -5.055 -4.125 -13.578 1 92.31 86 GLN B C 1
ATOM 2385 O O . GLN B 1 86 ? -4.277 -3.18 -13.453 1 92.31 86 GLN B O 1
ATOM 2390 N N . MET B 1 87 ? -4.805 -5.301 -13.109 1 94.44 87 MET B N 1
ATOM 2391 C CA . MET B 1 87 ? -3.533 -5.578 -12.445 1 94.44 87 MET B CA 1
ATOM 2392 C C . MET B 1 87 ? -2.377 -5.5 -13.438 1 94.44 87 MET B C 1
ATOM 2394 O O . MET B 1 87 ? -1.278 -5.066 -13.086 1 94.44 87 MET B O 1
ATOM 2398 N N . VAL B 1 88 ? -2.617 -5.875 -14.703 1 96.88 88 VAL B N 1
ATOM 2399 C CA . VAL B 1 88 ? -1.593 -5.723 -15.734 1 96.88 88 VAL B CA 1
ATOM 2400 C C . VAL B 1 88 ? -1.255 -4.246 -15.914 1 96.88 88 VAL B C 1
ATOM 2402 O O . VAL B 1 88 ? -0.081 -3.879 -16.016 1 96.88 88 VAL B O 1
ATOM 2405 N N . HIS B 1 89 ? -2.273 -3.484 -15.938 1 94.94 89 HIS B N 1
ATOM 2406 C CA . HIS B 1 89 ? -2.066 -2.045 -16.062 1 94.94 89 HIS B CA 1
ATOM 2407 C C . HIS B 1 89 ? -1.246 -1.501 -14.898 1 94.94 89 HIS B C 1
ATOM 2409 O O . HIS B 1 89 ? -0.291 -0.749 -15.109 1 94.94 89 HIS B O 1
ATOM 2415 N N . VAL B 1 90 ? -1.61 -1.899 -13.727 1 92.25 90 VAL B N 1
ATOM 2416 C CA . VAL B 1 90 ? -0.914 -1.45 -12.523 1 92.25 90 VAL B CA 1
ATOM 2417 C C . VAL B 1 90 ? 0.549 -1.883 -12.586 1 92.25 90 VAL B C 1
ATOM 2419 O O . VAL B 1 90 ? 1.453 -1.067 -12.383 1 92.25 90 VAL B O 1
ATOM 2422 N N . ALA B 1 91 ? 0.796 -3.105 -12.867 1 96.19 91 ALA B N 1
ATOM 2423 C CA . ALA B 1 91 ? 2.156 -3.635 -12.914 1 96.19 91 ALA B CA 1
ATOM 2424 C C . ALA B 1 91 ? 2.961 -2.986 -14.031 1 96.19 91 ALA B C 1
ATOM 2426 O O . ALA B 1 91 ? 4.164 -2.766 -13.898 1 96.19 91 ALA B O 1
ATOM 2427 N N . THR B 1 92 ? 2.287 -2.67 -15.156 1 97.62 92 THR B N 1
ATOM 2428 C CA . THR B 1 92 ? 2.947 -2.006 -16.266 1 97.62 92 THR B CA 1
ATOM 2429 C C . THR B 1 92 ? 3.488 -0.643 -15.852 1 97.62 92 THR B C 1
ATOM 2431 O O . THR B 1 92 ? 4.637 -0.309 -16.141 1 97.62 92 THR B O 1
ATOM 2434 N N . LYS B 1 93 ? 2.701 0.045 -15.172 1 93.88 93 LYS B N 1
ATOM 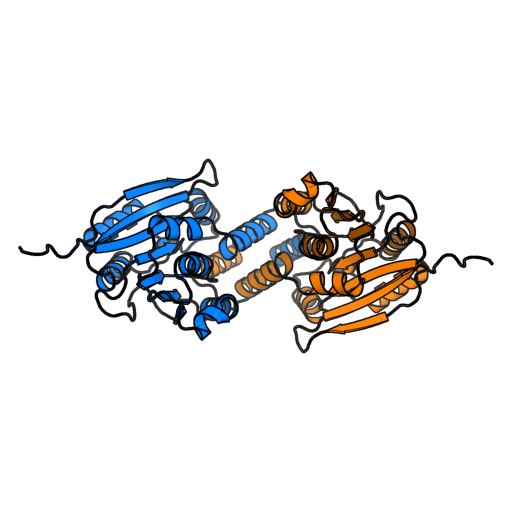2435 C CA . LYS B 1 93 ? 3.141 1.354 -14.703 1 93.88 93 LYS B CA 1
ATOM 2436 C C . LYS B 1 93 ? 4.27 1.221 -13.68 1 93.88 93 LYS B C 1
ATOM 2438 O O . LYS B 1 93 ? 5.262 1.951 -13.75 1 93.88 93 LYS B O 1
ATOM 2443 N N . ARG B 1 94 ? 4.148 0.282 -12.844 1 92.75 94 ARG B N 1
ATOM 2444 C CA . ARG B 1 94 ? 5.105 0.084 -11.766 1 92.75 94 ARG B CA 1
ATOM 2445 C C . ARG B 1 94 ? 6.461 -0.352 -12.305 1 92.75 94 ARG B C 1
ATOM 2447 O O . ARG B 1 94 ? 7.504 0.031 -11.766 1 92.75 94 ARG B O 1
ATOM 2454 N N . LEU B 1 95 ? 6.445 -1.117 -13.359 1 97.19 95 LEU B N 1
ATOM 2455 C CA . LEU B 1 95 ? 7.672 -1.771 -13.805 1 97.19 95 LEU B CA 1
ATOM 2456 C C . LEU B 1 95 ? 8.023 -1.36 -15.227 1 97.19 95 LEU B C 1
ATOM 2458 O O . LEU B 1 95 ? 8.625 -2.137 -15.969 1 97.19 95 LEU B O 1
ATOM 2462 N N . GLN B 1 96 ? 7.672 -0.166 -15.555 1 97.31 96 GLN B N 1
ATOM 2463 C CA . GLN B 1 96 ? 7.77 0.338 -16.922 1 97.31 96 GLN B CA 1
ATOM 2464 C C . GLN B 1 96 ? 9.211 0.289 -17.422 1 97.31 96 GLN B C 1
ATOM 2466 O O . GLN B 1 96 ? 9.461 -0.098 -18.562 1 97.31 96 GLN B O 1
ATOM 2471 N N . PRO B 1 97 ? 10.203 0.611 -16.625 1 96.75 97 PRO B N 1
ATOM 2472 C CA . PRO B 1 97 ? 11.578 0.591 -17.141 1 96.75 97 PRO B CA 1
ATOM 2473 C C . PRO B 1 97 ? 12.031 -0.804 -17.562 1 96.75 97 PRO B C 1
ATOM 2475 O O . PRO B 1 97 ? 12.797 -0.943 -18.516 1 96.75 97 PRO B O 1
ATOM 2478 N N . TYR B 1 98 ? 11.539 -1.789 -16.922 1 97.81 98 TYR B N 1
ATOM 2479 C CA . TYR B 1 98 ? 11.93 -3.156 -17.234 1 97.81 98 TYR B CA 1
ATOM 2480 C C . TYR B 1 98 ? 11.227 -3.648 -18.5 1 97.81 98 TYR B C 1
ATOM 2482 O O . TYR B 1 98 ? 11.766 -4.473 -19.234 1 97.81 98 TYR B O 1
ATOM 2490 N N . ILE B 1 99 ? 10.062 -3.152 -18.703 1 98.31 99 ILE B N 1
ATOM 2491 C CA . ILE B 1 99 ? 9.344 -3.471 -19.938 1 98.31 99 ILE B CA 1
ATOM 2492 C C . ILE B 1 99 ? 10.023 -2.793 -21.125 1 98.31 99 ILE B C 1
ATOM 2494 O O . ILE B 1 99 ? 10.273 -3.43 -22.156 1 98.31 99 ILE B O 1
ATOM 2498 N N . ALA B 1 100 ? 10.352 -1.568 -20.922 1 97.38 100 ALA B N 1
ATOM 2499 C CA . ALA B 1 100 ? 10.992 -0.78 -21.969 1 97.38 100 ALA B CA 1
ATOM 2500 C C . ALA B 1 100 ? 12.336 -1.382 -22.359 1 97.38 100 ALA B C 1
ATOM 2502 O O . ALA B 1 100 ? 12.727 -1.345 -23.531 1 97.38 100 ALA B O 1
ATOM 2503 N N . SER B 1 101 ? 13.039 -1.968 -21.438 1 97.06 101 SER B N 1
ATOM 2504 C CA . SER B 1 101 ? 14.359 -2.535 -21.703 1 97.06 101 SER B CA 1
ATOM 2505 C C . SER B 1 101 ? 14.25 -3.93 -22.312 1 97.06 101 SER B C 1
ATOM 2507 O O . SER B 1 101 ? 15.25 -4.516 -22.719 1 97.06 101 SER B O 1
ATOM 2509 N N . GLY B 1 102 ? 13.039 -4.504 -22.266 1 97.38 102 GLY B N 1
ATOM 2510 C CA . GLY B 1 102 ? 12.828 -5.832 -22.828 1 97.38 102 GLY B CA 1
ATOM 2511 C C . GLY B 1 102 ? 13.039 -6.945 -21.812 1 97.38 102 GLY B C 1
ATOM 2512 O O . GLY B 1 102 ? 12.906 -8.125 -22.156 1 97.38 102 GLY B O 1
ATOM 2513 N N . LYS B 1 103 ? 13.297 -6.629 -20.594 1 98.5 103 LYS B N 1
ATOM 2514 C CA . LYS B 1 103 ? 13.594 -7.617 -19.562 1 98.5 103 LYS B CA 1
ATOM 2515 C C . LYS B 1 103 ? 12.32 -8.188 -18.953 1 98.5 103 LYS B C 1
ATOM 2517 O O . LYS B 1 103 ? 12.352 -9.219 -18.281 1 98.5 103 LYS B O 1
ATOM 2522 N N . LEU B 1 104 ? 11.227 -7.504 -19.219 1 98.75 104 LEU B N 1
ATOM 2523 C CA . LEU B 1 104 ? 9.945 -7.918 -18.672 1 98.75 104 LEU B CA 1
ATOM 2524 C C . LEU B 1 104 ? 8.852 -7.875 -19.75 1 98.75 104 LEU B C 1
ATOM 2526 O O . LEU B 1 104 ? 8.742 -6.895 -20.484 1 98.75 104 LEU B O 1
ATOM 2530 N N . GLN B 1 105 ? 8.148 -8.93 -19.844 1 98.75 105 GLN B N 1
ATOM 2531 C CA . GLN B 1 105 ? 6.965 -8.977 -20.703 1 98.75 105 GLN B CA 1
ATOM 2532 C C . GLN B 1 105 ? 5.73 -9.398 -19.906 1 98.75 105 GLN B C 1
ATOM 2534 O O . GLN B 1 105 ? 5.734 -10.445 -19.25 1 98.75 105 GLN B O 1
ATOM 2539 N N . LEU B 1 106 ? 4.734 -8.602 -19.984 1 98.81 106 LEU B N 1
ATOM 2540 C CA . LEU B 1 106 ? 3.486 -8.867 -19.281 1 98.81 106 LEU B CA 1
ATOM 2541 C C . LEU B 1 106 ? 2.375 -9.227 -20.266 1 98.81 106 LEU B C 1
ATOM 2543 O O . LEU B 1 106 ? 2.252 -8.609 -21.328 1 98.81 106 LEU B O 1
ATOM 2547 N N . THR B 1 107 ? 1.583 -10.195 -19.906 1 98.44 107 THR B N 1
ATOM 2548 C CA . THR B 1 107 ? 0.505 -10.68 -20.766 1 98.44 107 THR B CA 1
ATOM 2549 C C . THR B 1 107 ? -0.766 -10.914 -19.953 1 98.44 107 THR B C 1
ATOM 2551 O O . THR B 1 107 ? -0.714 -11.484 -18.859 1 98.44 107 THR B O 1
ATOM 2554 N N . VAL B 1 108 ? -1.867 -10.367 -20.5 1 98.19 108 VAL B N 1
ATOM 2555 C CA . VAL B 1 108 ? -3.156 -10.773 -19.953 1 98.19 108 VAL B CA 1
ATOM 2556 C C . VAL B 1 108 ? -3.51 -12.18 -20.438 1 98.19 108 VAL B C 1
ATOM 2558 O O . VAL B 1 108 ? -3.486 -12.453 -21.641 1 98.19 108 VAL B O 1
ATOM 2561 N N . GLY B 1 109 ? -3.779 -13.055 -19.484 1 97.56 109 GLY B N 1
ATOM 2562 C CA . GLY B 1 109 ? -4.109 -14.406 -19.906 1 97.56 109 GLY B CA 1
ATOM 2563 C C . GLY B 1 109 ? -4.512 -15.305 -18.75 1 97.56 109 GLY B C 1
ATOM 2564 O O . GLY B 1 109 ? -4.609 -14.852 -17.609 1 97.56 109 GLY B O 1
ATOM 2565 N N . ASP B 1 110 ? -4.766 -16.594 -19.156 1 97.56 110 ASP B N 1
ATOM 2566 C CA . ASP B 1 110 ? -5.25 -17.609 -18.234 1 97.56 110 ASP B CA 1
ATOM 2567 C C . ASP B 1 110 ? -4.254 -18.766 -18.109 1 97.56 110 ASP B C 1
ATOM 2569 O O . ASP B 1 110 ? -3.713 -19.234 -19.125 1 97.56 110 ASP B O 1
ATOM 2573 N N . VAL B 1 111 ? -4.039 -19.156 -16.859 1 97.94 111 VAL B N 1
ATOM 2574 C CA . VAL B 1 111 ? -3.109 -20.266 -16.625 1 97.94 111 VAL B CA 1
ATOM 2575 C C . VAL B 1 111 ? -3.627 -21.531 -17.297 1 97.94 111 VAL B C 1
ATOM 2577 O O . VAL B 1 111 ? -2.852 -22.438 -17.594 1 97.94 111 VAL B O 1
ATOM 2580 N N . MET B 1 112 ? -4.879 -21.578 -17.656 1 97.75 112 MET B N 1
ATOM 2581 C CA . MET B 1 112 ? -5.477 -22.75 -18.297 1 97.75 112 MET B CA 1
ATOM 2582 C C . MET B 1 112 ? -4.949 -22.922 -19.703 1 97.75 112 MET B C 1
ATOM 2584 O O . MET B 1 112 ? -5.086 -24 -20.297 1 97.75 112 MET B O 1
ATOM 2588 N N . ASN B 1 113 ? -4.5 -21.891 -20.234 1 98.06 113 ASN B N 1
ATOM 2589 C CA . ASN B 1 113 ? -3.932 -21.875 -21.578 1 98.06 113 ASN B CA 1
ATOM 2590 C C . ASN B 1 113 ? -2.803 -20.844 -21.688 1 98.06 113 ASN B C 1
AT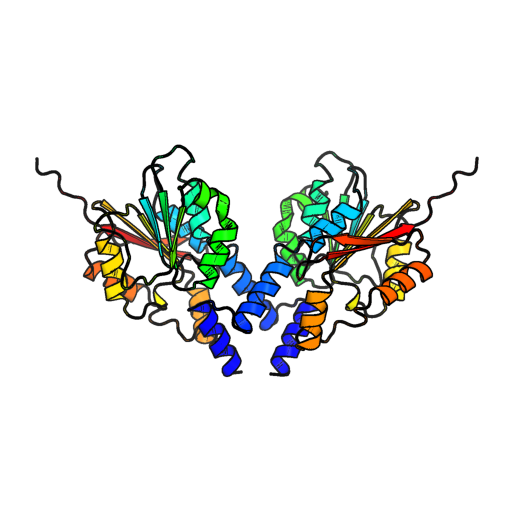OM 2592 O O . ASN B 1 113 ? -3 -19.766 -22.234 1 98.06 113 ASN B O 1
ATOM 2596 N N . LEU B 1 114 ? -1.595 -21.25 -21.297 1 98.62 114 LEU B N 1
ATOM 2597 C CA . LEU B 1 114 ? -0.451 -20.344 -21.312 1 98.62 114 LEU B CA 1
ATOM 2598 C C . LEU B 1 114 ? 0.014 -20.078 -22.734 1 98.62 114 LEU B C 1
ATOM 2600 O O . LEU B 1 114 ? 0.224 -21 -23.516 1 98.62 114 LEU B O 1
ATOM 2604 N N . PRO B 1 115 ? 0.198 -18.812 -23.078 1 98.69 115 PRO B N 1
ATOM 2605 C CA . PRO B 1 115 ? 0.583 -18.453 -24.438 1 98.69 115 PRO B CA 1
ATOM 2606 C C . PRO B 1 115 ? 2.09 -18.531 -24.672 1 98.69 115 PRO B C 1
ATOM 2608 O O . PRO B 1 115 ? 2.668 -17.641 -25.297 1 98.69 115 PRO B O 1
ATOM 2611 N N . TYR B 1 116 ? 2.725 -19.531 -24.141 1 98.69 116 TYR B N 1
ATOM 2612 C CA . TYR B 1 116 ? 4.164 -19.734 -24.281 1 98.69 116 TYR B CA 1
ATOM 2613 C C . TYR B 1 116 ? 4.469 -21.109 -24.844 1 98.69 116 TYR B C 1
ATOM 2615 O O . TYR B 1 116 ? 3.732 -22.062 -24.609 1 98.69 116 TYR B O 1
ATOM 2623 N N . PRO B 1 117 ? 5.543 -21.266 -25.641 1 98.62 117 PRO B N 1
ATOM 2624 C CA . PRO B 1 117 ? 5.906 -22.562 -26.234 1 98.62 117 PRO B CA 1
ATOM 2625 C C . PRO B 1 117 ? 6.301 -23.594 -25.172 1 98.62 117 PRO B C 1
ATOM 2627 O O . PRO B 1 117 ? 6.691 -23.219 -24.062 1 98.62 117 PRO B O 1
ATOM 2630 N N . ASP B 1 118 ? 6.211 -24.859 -25.594 1 98.62 118 ASP B N 1
ATOM 2631 C CA . ASP B 1 118 ? 6.676 -25.953 -24.734 1 98.62 118 ASP B CA 1
ATOM 2632 C C . ASP B 1 118 ? 8.141 -25.75 -24.344 1 98.62 118 ASP B C 1
ATOM 2634 O O . ASP B 1 118 ? 8.969 -25.391 -25.172 1 98.62 118 ASP B O 1
ATOM 2638 N N . GLY B 1 119 ? 8.422 -25.844 -23.109 1 98.56 119 GLY B N 1
ATOM 2639 C CA . GLY B 1 119 ? 9.789 -25.859 -22.625 1 98.56 119 GLY B CA 1
ATOM 2640 C C . GLY B 1 119 ? 10.477 -24.5 -22.734 1 98.56 119 GLY B C 1
ATOM 2641 O O . GLY B 1 119 ? 11.703 -24.438 -22.859 1 98.56 119 GLY B O 1
ATOM 2642 N N . SER B 1 120 ? 9.742 -23.438 -22.656 1 98.62 120 SER B N 1
ATOM 2643 C CA . SER B 1 120 ? 10.312 -22.125 -22.922 1 98.62 120 SER B CA 1
ATOM 2644 C C . SER B 1 120 ? 10.672 -21.406 -21.625 1 98.62 120 SER B C 1
ATOM 2646 O O . SER B 1 120 ? 11.32 -20.359 -21.641 1 98.62 120 SER B O 1
ATOM 2648 N N . MET B 1 121 ? 10.305 -21.969 -20.453 1 98.88 121 MET B N 1
ATOM 2649 C CA . MET B 1 121 ? 10.57 -21.344 -19.156 1 98.88 121 MET B CA 1
ATOM 2650 C C . MET B 1 121 ? 11.484 -22.203 -18.312 1 98.88 121 MET B C 1
ATOM 2652 O O . MET B 1 121 ? 11.297 -23.422 -18.219 1 98.88 121 MET B O 1
ATOM 2656 N N . ASP B 1 122 ? 12.406 -21.531 -17.641 1 98.88 122 ASP B N 1
ATOM 2657 C CA . ASP B 1 122 ? 13.328 -22.266 -16.766 1 98.88 122 ASP B CA 1
ATOM 2658 C C . ASP B 1 122 ? 12.805 -22.312 -15.336 1 98.88 122 ASP B C 1
ATOM 2660 O O . ASP B 1 122 ? 13.062 -23.281 -14.609 1 98.88 122 ASP B O 1
ATOM 2664 N N . ARG B 1 123 ? 12.188 -21.297 -14.953 1 98.94 123 ARG B N 1
ATOM 2665 C CA . ARG B 1 123 ? 11.617 -21.172 -13.617 1 98.94 123 ARG B CA 1
ATOM 2666 C C . ARG B 1 123 ? 10.219 -20.562 -13.672 1 98.94 123 ARG B C 1
ATOM 2668 O O . ARG B 1 123 ? 9.969 -19.641 -14.445 1 98.94 123 ARG B O 1
ATOM 2675 N N . ILE B 1 124 ? 9.328 -21.156 -12.891 1 98.94 124 ILE B N 1
ATOM 2676 C CA . ILE B 1 124 ? 7.965 -20.641 -12.797 1 98.94 124 ILE B CA 1
ATOM 2677 C C . ILE B 1 124 ? 7.562 -20.5 -11.336 1 98.94 124 ILE B C 1
ATOM 2679 O O . ILE B 1 124 ? 7.844 -21.375 -10.516 1 98.94 124 ILE B O 1
ATOM 2683 N N . PHE B 1 125 ? 6.926 -19.375 -11.023 1 98.81 125 PHE B N 1
ATOM 2684 C CA . PHE B 1 125 ? 6.348 -19.312 -9.688 1 98.81 125 PHE B CA 1
ATOM 2685 C C . PHE B 1 125 ? 4.996 -18.609 -9.719 1 98.81 125 PHE B C 1
ATOM 2687 O O . PHE B 1 125 ? 4.656 -17.953 -10.695 1 98.81 125 PHE B O 1
ATOM 2694 N N . HIS B 1 126 ? 4.199 -18.859 -8.797 1 98.25 126 HIS B N 1
ATOM 2695 C CA . HIS B 1 126 ? 2.912 -18.234 -8.523 1 98.25 126 HIS B CA 1
ATOM 2696 C C . HIS B 1 126 ? 2.627 -18.219 -7.023 1 98.25 126 HIS B C 1
ATOM 2698 O O . HIS B 1 126 ? 3.014 -19.125 -6.297 1 98.25 126 HIS B O 1
ATOM 2704 N N . VAL B 1 127 ? 1.991 -17.156 -6.602 1 96.62 127 VAL B N 1
ATOM 2705 C CA . VAL B 1 127 ? 1.758 -16.953 -5.176 1 96.62 127 VAL B CA 1
ATOM 2706 C C . VAL B 1 127 ? 0.289 -16.609 -4.938 1 96.62 127 VAL B C 1
ATOM 2708 O O . VAL B 1 127 ? -0.282 -15.773 -5.637 1 96.62 127 VAL B O 1
ATOM 2711 N N . ASN B 1 128 ? -0.31 -17.375 -3.953 1 91.31 128 ASN B N 1
ATOM 2712 C CA . ASN B 1 128 ? -1.693 -17.109 -3.57 1 91.31 128 ASN B CA 1
ATOM 2713 C C . ASN B 1 128 ? -2.629 -17.172 -4.773 1 91.31 128 ASN B C 1
ATOM 2715 O O . ASN B 1 128 ? -3.467 -16.281 -4.953 1 91.31 128 ASN B O 1
ATOM 2719 N N . CYS B 1 129 ? -2.518 -18.219 -5.559 1 90.75 129 CYS B N 1
ATOM 2720 C CA . CYS B 1 129 ? -3.201 -18.156 -6.844 1 90.75 129 CYS B CA 1
ATOM 2721 C C . CYS B 1 129 ? -3.924 -19.469 -7.133 1 90.75 129 CYS B C 1
ATOM 2723 O O . CYS B 1 129 ? -5.055 -19.469 -7.625 1 90.75 129 CYS B O 1
ATOM 2725 N N . PHE B 1 130 ? -3.311 -20.594 -6.82 1 94.06 130 PHE B N 1
ATOM 2726 C CA . PHE B 1 130 ? -3.777 -21.859 -7.375 1 94.06 130 PHE B CA 1
ATOM 2727 C C . PHE B 1 130 ? -5.16 -22.203 -6.84 1 94.06 130 PHE B C 1
ATOM 2729 O O . PHE B 1 130 ? -5.926 -22.922 -7.492 1 94.06 130 PHE B O 1
ATOM 2736 N N . TYR B 1 131 ? -5.508 -21.719 -5.652 1 94.12 131 TYR B N 1
ATOM 2737 C CA . TYR B 1 131 ? -6.805 -22.062 -5.078 1 94.12 131 TYR B CA 1
ATOM 2738 C C . TYR B 1 131 ? -7.922 -21.266 -5.754 1 94.12 131 TYR B C 1
ATOM 2740 O O . TYR B 1 131 ? -9.102 -21.453 -5.445 1 94.12 131 TYR B O 1
ATOM 2748 N N . PHE B 1 132 ? -7.633 -20.469 -6.699 1 94.25 132 PHE B N 1
ATOM 2749 C CA . PHE B 1 132 ? -8.625 -19.766 -7.5 1 94.25 132 PHE B CA 1
ATOM 2750 C C . PHE B 1 132 ? -8.75 -20.391 -8.883 1 94.25 132 PHE B C 1
ATOM 2752 O O . PHE B 1 132 ? -9.625 -20.016 -9.664 1 94.25 132 PHE B O 1
ATOM 2759 N N . TRP B 1 133 ? -7.867 -21.344 -9.227 1 95.19 133 TRP B N 1
ATOM 2760 C CA . TRP B 1 133 ? -7.871 -21.922 -10.562 1 95.19 133 TRP B CA 1
ATOM 2761 C C . TRP B 1 133 ? -9.117 -22.766 -10.781 1 95.19 133 TRP B C 1
ATOM 2763 O O . TRP B 1 133 ? -9.5 -23.562 -9.914 1 95.19 133 TRP B O 1
ATOM 2773 N N . ASP B 1 134 ? -9.727 -22.641 -11.945 1 92.44 134 ASP B N 1
ATOM 2774 C CA . ASP B 1 134 ? -10.945 -23.391 -12.266 1 92.44 134 ASP B CA 1
ATOM 2775 C C . ASP B 1 134 ? -10.664 -24.891 -12.336 1 92.44 134 ASP B C 1
ATOM 2777 O O . ASP B 1 134 ? -11.492 -25.703 -11.93 1 92.44 134 ASP B O 1
ATOM 2781 N N . ASP B 1 135 ? -9.555 -25.203 -12.906 1 95.5 135 ASP B N 1
ATOM 2782 C CA . ASP B 1 135 ? -9.094 -26.578 -13.039 1 95.5 135 ASP B CA 1
ATOM 2783 C C . ASP B 1 135 ? -7.621 -26.688 -12.648 1 95.5 135 ASP B C 1
ATOM 2785 O O . ASP B 1 135 ? -6.734 -26.359 -13.438 1 95.5 135 ASP B O 1
ATOM 2789 N N . LEU B 1 136 ? -7.426 -27.25 -11.461 1 96.06 136 LEU B N 1
ATOM 2790 C CA . LEU B 1 136 ? -6.086 -27.344 -10.898 1 96.06 136 LEU B CA 1
ATOM 2791 C C . LEU B 1 136 ? -5.191 -28.219 -11.773 1 96.06 136 LEU B C 1
ATOM 2793 O O . LEU B 1 136 ? -4.027 -27.891 -12.008 1 96.06 136 LEU B O 1
ATOM 2797 N N . HIS B 1 137 ? -5.711 -29.266 -12.258 1 96.81 137 HIS B N 1
ATOM 2798 C CA . HIS B 1 137 ? -4.941 -30.188 -13.078 1 96.81 137 HIS B CA 1
ATOM 2799 C C . HIS B 1 137 ? -4.523 -29.531 -14.391 1 96.81 137 HIS B C 1
ATOM 2801 O O . HIS B 1 137 ? -3.373 -29.672 -14.82 1 96.81 137 HIS B O 1
ATOM 2807 N N . GLN B 1 138 ? -5.469 -28.875 -15 1 98 138 GLN B N 1
ATOM 2808 C CA . GLN B 1 138 ? -5.145 -28.188 -16.266 1 98 138 GLN B CA 1
ATOM 2809 C C . GLN B 1 138 ? -4.066 -27.141 -16.047 1 98 138 GLN B C 1
ATOM 2811 O O . GLN B 1 138 ? -3.158 -27 -16.875 1 98 138 GLN B O 1
ATOM 2816 N N . GLY B 1 139 ? -4.203 -26.375 -14.969 1 98.31 139 GLY B N 1
ATOM 2817 C CA . GLY B 1 139 ? -3.182 -25.391 -14.656 1 98.31 139 GLY B CA 1
ATOM 2818 C C . GLY B 1 139 ? -1.799 -26 -14.492 1 98.31 139 GLY B C 1
ATOM 2819 O O . GLY B 1 139 ? -0.83 -25.5 -15.078 1 98.31 139 GLY B O 1
ATOM 2820 N N . CYS B 1 140 ? -1.708 -27.062 -13.75 1 98.5 140 CYS B N 1
ATOM 2821 C CA . CYS B 1 140 ? -0.429 -27.719 -13.5 1 98.5 140 CYS B CA 1
ATOM 2822 C C . CYS B 1 140 ? 0.128 -28.328 -14.789 1 98.5 140 CYS B C 1
ATOM 2824 O O . CYS B 1 140 ? 1.34 -28.312 -15.008 1 98.5 140 CYS B O 1
ATOM 2826 N N . ARG B 1 141 ? -0.741 -28.797 -15.641 1 98.75 141 ARG B N 1
ATOM 2827 C CA . ARG B 1 141 ? -0.313 -29.344 -16.938 1 98.75 141 ARG B CA 1
ATOM 2828 C C . ARG B 1 141 ? 0.307 -28.25 -17.797 1 98.75 141 ARG B C 1
ATOM 2830 O O . ARG B 1 141 ? 1.31 -28.484 -18.484 1 98.75 141 ARG B O 1
ATOM 2837 N N . GLU B 1 142 ? -0.336 -27.094 -17.766 1 98.88 142 GLU B N 1
ATOM 2838 C CA . GLU B 1 142 ? 0.197 -25.984 -18.531 1 98.88 142 GLU B CA 1
ATOM 2839 C C . GLU B 1 142 ? 1.552 -25.531 -18 1 98.88 142 GLU B C 1
ATOM 2841 O O . GLU B 1 142 ? 2.473 -25.25 -18.766 1 98.88 142 GLU B O 1
ATOM 2846 N N . LEU B 1 143 ? 1.675 -25.469 -16.672 1 98.88 143 LEU B N 1
ATOM 2847 C CA . LEU B 1 143 ? 2.967 -25.141 -16.078 1 98.88 143 LEU B CA 1
ATOM 2848 C C . LEU B 1 143 ? 4.039 -26.125 -16.531 1 98.88 143 LEU B C 1
ATOM 2850 O O . LEU B 1 143 ? 5.137 -25.719 -16.922 1 98.88 143 LEU B O 1
ATOM 2854 N N . TYR B 1 144 ? 3.662 -27.359 -16.484 1 98.88 144 TYR B N 1
ATOM 2855 C CA . TYR B 1 144 ? 4.598 -28.406 -16.891 1 98.88 144 TYR B CA 1
ATOM 2856 C C . TYR B 1 144 ? 4.977 -28.266 -18.359 1 98.88 144 TYR B C 1
ATOM 2858 O O . TYR B 1 144 ? 6.148 -28.391 -18.719 1 98.88 144 TYR B O 1
ATOM 2866 N N . ARG B 1 145 ? 3.963 -28.031 -19.188 1 98.81 145 ARG B N 1
ATOM 2867 C CA . ARG B 1 145 ? 4.18 -27.922 -20.625 1 98.81 145 ARG B CA 1
ATOM 2868 C C . ARG B 1 145 ? 5.207 -26.844 -20.938 1 98.81 145 ARG B C 1
ATOM 2870 O O . ARG B 1 145 ? 6.141 -27.062 -21.719 1 98.81 145 ARG B O 1
ATOM 2877 N N . VAL B 1 146 ? 5.141 -25.719 -20.328 1 98.88 146 VAL B N 1
ATOM 2878 C CA . VAL B 1 146 ? 5.973 -24.594 -20.719 1 98.88 146 VAL B CA 1
ATOM 2879 C C . VAL B 1 146 ? 7.312 -24.656 -19.984 1 98.88 146 VAL B C 1
ATOM 2881 O O . VAL B 1 146 ? 8.258 -23.938 -20.344 1 98.88 146 VAL B O 1
ATOM 2884 N N . LEU B 1 147 ? 7.438 -25.422 -18.953 1 98.81 147 LEU B N 1
ATOM 2885 C CA . LEU B 1 147 ? 8.68 -25.562 -18.219 1 98.81 147 LEU B CA 1
ATOM 2886 C C . LEU B 1 147 ? 9.711 -26.344 -19.016 1 98.81 147 LEU B C 1
ATOM 2888 O O . LEU B 1 147 ? 9.375 -27.375 -19.625 1 98.81 147 LEU B O 1
ATOM 2892 N N . SER B 1 148 ? 10.938 -25.875 -19.016 1 98.62 148 SER B N 1
ATOM 2893 C CA . SER B 1 148 ? 12.008 -26.609 -19.688 1 98.62 148 SER B CA 1
ATOM 2894 C C . SER B 1 148 ? 12.445 -27.828 -18.891 1 98.62 148 SER B C 1
ATOM 2896 O O . SER B 1 148 ? 12.266 -27.875 -17.672 1 98.62 148 SER B O 1
ATOM 2898 N N . PRO B 1 149 ? 13.016 -28.875 -19.625 1 98.19 149 PRO B N 1
ATOM 2899 C CA . PRO B 1 149 ? 13.625 -29.969 -18.859 1 98.19 149 PRO B CA 1
ATOM 2900 C C . PRO B 1 149 ? 14.656 -29.469 -17.844 1 98.19 149 PRO B C 1
ATOM 2902 O O . PRO B 1 149 ? 15.516 -28.656 -18.172 1 98.19 149 PRO B O 1
ATOM 2905 N N . GLY B 1 150 ? 14.516 -29.953 -16.641 1 97.81 150 GLY B N 1
ATOM 2906 C CA . GLY B 1 150 ? 15.406 -29.5 -15.578 1 97.81 150 GLY B CA 1
ATOM 2907 C C . GLY B 1 150 ? 14.922 -28.234 -14.898 1 97.81 150 GLY B C 1
ATOM 2908 O O . GLY B 1 150 ? 15.516 -27.781 -13.914 1 97.81 150 GLY B O 1
ATOM 2909 N N . GLY B 1 151 ? 13.781 -27.688 -15.383 1 98.69 151 GLY B N 1
ATOM 2910 C CA . GLY B 1 151 ? 13.195 -26.5 -14.789 1 98.69 151 GLY B CA 1
ATOM 2911 C C . GLY B 1 151 ? 12.461 -26.781 -13.484 1 98.69 151 GLY B C 1
ATOM 2912 O O . GLY B 1 151 ? 12.305 -27.938 -13.102 1 98.69 151 GLY B O 1
ATOM 2913 N N . ALA B 1 152 ? 12.07 -25.672 -12.828 1 98.81 152 ALA B N 1
ATOM 2914 C CA . ALA B 1 152 ? 11.414 -25.828 -11.531 1 98.81 152 ALA B CA 1
ATOM 2915 C C . ALA B 1 152 ? 10.25 -24.859 -11.383 1 98.81 152 ALA B C 1
ATOM 2917 O O . ALA B 1 152 ? 10.227 -23.812 -12.023 1 98.81 152 ALA B O 1
ATOM 2918 N N . VAL B 1 153 ? 9.344 -25.281 -10.531 1 98.81 153 VAL B N 1
ATOM 2919 C CA . VAL B 1 153 ? 8.211 -24.438 -10.156 1 98.81 153 VAL B CA 1
ATOM 2920 C C . VAL B 1 153 ? 8.188 -24.25 -8.641 1 98.81 153 VAL B C 1
ATOM 2922 O O . VAL B 1 153 ? 8.648 -25.109 -7.891 1 98.81 153 VAL B O 1
ATOM 2925 N N . ALA B 1 154 ? 7.738 -23.062 -8.211 1 98.69 154 ALA B N 1
ATOM 2926 C CA . ALA B 1 154 ? 7.59 -22.781 -6.785 1 98.69 154 ALA B CA 1
ATOM 2927 C C . ALA B 1 154 ? 6.293 -22.031 -6.504 1 98.69 154 ALA B C 1
ATOM 2929 O O . ALA B 1 154 ? 5.824 -21.25 -7.34 1 98.69 154 ALA B O 1
ATOM 2930 N N . THR B 1 155 ? 5.703 -22.297 -5.371 1 98.12 155 THR B N 1
ATOM 2931 C CA . THR B 1 155 ? 4.598 -21.516 -4.836 1 98.12 155 THR B CA 1
ATOM 2932 C C . THR B 1 155 ? 4.715 -21.375 -3.322 1 98.12 155 THR B C 1
ATOM 2934 O O . THR B 1 155 ? 5.34 -22.203 -2.662 1 98.12 155 THR B O 1
ATOM 2937 N N . THR B 1 156 ? 4.234 -20.25 -2.84 1 97.12 156 THR B N 1
ATOM 2938 C CA . THR B 1 156 ? 4.184 -20.016 -1.4 1 97.12 156 THR B CA 1
ATOM 2939 C C . THR B 1 156 ? 2.803 -19.516 -0.985 1 97.12 156 THR B C 1
ATOM 2941 O O . THR B 1 156 ? 2.039 -19.016 -1.817 1 97.12 156 THR B O 1
ATOM 2944 N N . MET B 1 157 ? 2.494 -19.766 0.278 1 95.06 157 MET B N 1
ATOM 2945 C CA . MET B 1 157 ? 1.256 -19.234 0.842 1 95.06 157 MET B CA 1
ATOM 2946 C C . MET B 1 157 ? 1.356 -19.109 2.359 1 95.06 157 MET B C 1
ATOM 2948 O O . MET B 1 157 ? 2.176 -19.781 2.986 1 95.06 157 MET B O 1
ATOM 2952 N N . ASN B 1 158 ? 0.638 -18.25 2.824 1 94.5 158 ASN B N 1
ATOM 2953 C CA . ASN B 1 158 ? 0.345 -18.188 4.25 1 94.5 158 ASN B CA 1
ATOM 2954 C C . ASN B 1 158 ? -0.982 -18.875 4.578 1 94.5 158 ASN B C 1
ATOM 2956 O O . ASN B 1 158 ? -2.047 -18.266 4.438 1 94.5 158 ASN B O 1
ATOM 2960 N N . ARG B 1 159 ? -0.884 -20.047 5.059 1 93.31 159 ARG B N 1
ATOM 2961 C CA . ARG B 1 159 ? -2.078 -20.875 5.258 1 93.31 159 ARG B CA 1
ATOM 2962 C C . ARG B 1 159 ? -2.992 -20.25 6.312 1 93.31 159 ARG B C 1
ATOM 2964 O O . ARG B 1 159 ? -4.219 -20.344 6.203 1 93.31 159 ARG B O 1
ATOM 2971 N N . THR B 1 160 ? -2.426 -19.656 7.312 1 92.31 160 THR B N 1
ATOM 2972 C CA . THR B 1 160 ? -3.213 -19.016 8.359 1 92.31 160 THR B CA 1
ATOM 2973 C C . THR B 1 160 ? -4.047 -17.875 7.793 1 92.31 160 THR B C 1
ATOM 2975 O O . THR B 1 160 ? -5.246 -17.766 8.07 1 92.31 160 THR B O 1
ATOM 2978 N N . LEU B 1 161 ? -3.441 -17.109 7.02 1 90.31 161 LEU B N 1
ATOM 2979 C CA . LEU B 1 161 ? -4.145 -15.961 6.438 1 90.31 161 LEU B CA 1
ATOM 2980 C C . LEU B 1 161 ? -5.227 -16.422 5.469 1 90.31 161 LEU B C 1
ATOM 2982 O O . LEU B 1 161 ? -6.328 -15.875 5.453 1 90.31 161 LEU B O 1
ATOM 2986 N N . VAL B 1 162 ? -4.898 -17.391 4.684 1 92.19 162 VAL B N 1
ATOM 2987 C CA . VAL B 1 162 ? -5.871 -17.922 3.732 1 92.19 162 VAL B CA 1
ATOM 2988 C C . VAL B 1 162 ? -7.074 -18.484 4.48 1 92.19 162 VAL B C 1
ATOM 2990 O O . VAL B 1 162 ? -8.219 -18.203 4.141 1 92.19 162 VAL B O 1
ATOM 2993 N N . LYS B 1 163 ? -6.855 -19.219 5.492 1 92.06 163 LYS B N 1
ATOM 2994 C CA . LYS B 1 163 ? -7.926 -19.828 6.281 1 92.06 163 LYS B CA 1
ATOM 2995 C C . LYS B 1 163 ? -8.789 -18.75 6.938 1 92.06 163 LYS B C 1
ATOM 2997 O O . LYS B 1 163 ? -10.016 -18.859 6.969 1 92.06 163 LYS B O 1
ATOM 3002 N N . LYS B 1 164 ? -8.18 -17.766 7.496 1 90 164 LYS B N 1
ATOM 3003 C CA . LYS B 1 164 ? -8.914 -16.672 8.117 1 90 164 LYS B CA 1
ATOM 3004 C C . LYS B 1 164 ? -9.867 -16 7.129 1 90 164 LYS B C 1
ATOM 3006 O O . LYS B 1 164 ? -10.992 -15.664 7.477 1 90 164 LYS B O 1
ATOM 3011 N N . GLY B 1 165 ? -9.406 -15.773 5.914 1 90.44 165 GLY B N 1
ATOM 3012 C CA . GLY B 1 165 ? -10.242 -15.203 4.875 1 90.44 165 GLY B CA 1
ATOM 3013 C C . GLY B 1 165 ? -11.422 -16.078 4.504 1 90.44 165 GLY B C 1
ATOM 3014 O O . GLY B 1 165 ? -12.539 -15.594 4.324 1 90.44 165 GLY B O 1
ATOM 3015 N N . VAL B 1 166 ? -11.156 -17.359 4.414 1 91.88 166 VAL B N 1
ATOM 3016 C CA . VAL B 1 166 ? -12.211 -18.297 4.059 1 91.88 166 VAL B CA 1
ATOM 3017 C C . VAL B 1 166 ? -13.227 -18.391 5.191 1 91.88 166 VAL B C 1
ATOM 3019 O O . VAL B 1 166 ? -14.43 -18.25 4.969 1 91.88 166 VAL B O 1
ATOM 3022 N N . ASP B 1 167 ? -12.781 -18.5 6.395 1 92.25 167 ASP B N 1
ATOM 3023 C CA . ASP B 1 167 ? -13.664 -18.625 7.555 1 92.25 167 ASP B CA 1
ATOM 3024 C C . ASP B 1 167 ? -14.477 -17.359 7.766 1 92.25 167 ASP B C 1
ATOM 3026 O O . ASP B 1 167 ? -15.633 -17.422 8.195 1 92.25 167 ASP B O 1
ATOM 3030 N N . GLY B 1 168 ? -13.883 -16.266 7.492 1 90.12 168 GLY B N 1
ATOM 3031 C CA . GLY B 1 168 ? -14.547 -14.984 7.676 1 90.12 168 GLY B CA 1
ATOM 3032 C C . GLY B 1 168 ? -15.484 -14.633 6.531 1 90.12 168 GLY B C 1
ATOM 3033 O O . GLY B 1 168 ? -16.188 -13.625 6.594 1 90.12 168 GLY B O 1
ATOM 3034 N N . GLY B 1 169 ? -15.469 -15.438 5.512 1 91.56 169 GLY B N 1
ATOM 3035 C CA . GLY B 1 169 ? -16.328 -15.203 4.367 1 91.56 169 GLY B CA 1
ATOM 3036 C C . GLY B 1 169 ? -15.781 -14.164 3.408 1 91.56 169 GLY B C 1
ATOM 3037 O O . GLY B 1 169 ? -16.516 -13.648 2.555 1 91.56 169 GLY B O 1
ATOM 3038 N N . LEU B 1 170 ? -14.516 -13.797 3.486 1 90.44 170 LEU B N 1
ATOM 3039 C CA . LEU B 1 170 ? -13.914 -12.758 2.654 1 90.44 170 LEU B CA 1
ATOM 3040 C C . LEU B 1 170 ? -13.164 -13.375 1.479 1 90.44 170 LEU B C 1
ATOM 3042 O O . LEU B 1 170 ? -12.703 -12.656 0.585 1 90.44 170 LEU B O 1
ATOM 3046 N N . ASN B 1 171 ? -13.008 -14.672 1.423 1 91.81 171 ASN B N 1
ATOM 3047 C CA . ASN B 1 171 ? -12.359 -15.414 0.349 1 91.81 171 ASN B CA 1
ATOM 3048 C C . ASN B 1 171 ? -13.18 -16.625 -0.079 1 91.81 171 ASN B C 1
ATOM 3050 O O . ASN B 1 171 ? -12.672 -17.75 -0.12 1 91.81 171 ASN B O 1
ATOM 3054 N N . MET B 1 172 ? -14.297 -16.328 -0.583 1 90.88 172 MET B N 1
ATOM 3055 C CA . MET B 1 172 ? -15.305 -17.359 -0.838 1 90.88 172 MET B CA 1
ATOM 3056 C C . MET B 1 172 ? -14.961 -18.156 -2.09 1 90.88 172 MET B C 1
ATOM 3058 O O . MET B 1 172 ? -15.477 -19.25 -2.291 1 90.88 172 MET B O 1
ATOM 3062 N N . TYR B 1 173 ? -14.117 -17.672 -2.859 1 90.38 173 TYR B N 1
ATOM 3063 C CA . TYR B 1 173 ? -13.844 -18.328 -4.129 1 90.38 173 TYR B CA 1
ATOM 3064 C C . TYR B 1 173 ? -12.555 -19.141 -4.055 1 90.38 173 TYR B C 1
ATOM 3066 O O . TYR B 1 173 ? -12.164 -19.797 -5.027 1 90.38 173 TYR B O 1
ATOM 3074 N N . ALA B 1 174 ? -11.883 -18.969 -3.004 1 90.56 174 ALA B N 1
ATOM 3075 C CA . ALA B 1 174 ? -10.75 -19.859 -2.781 1 90.56 174 ALA B CA 1
ATOM 3076 C C . ALA B 1 174 ? -11.219 -21.297 -2.564 1 90.56 174 ALA B C 1
ATOM 3078 O O . ALA B 1 174 ? -11.789 -21.625 -1.521 1 90.56 174 ALA B O 1
ATOM 3079 N N . ARG B 1 175 ? -10.953 -22.016 -3.746 1 84.38 175 ARG B N 1
ATOM 3080 C CA . ARG B 1 175 ? -11.32 -23.422 -3.719 1 84.38 175 ARG B CA 1
ATOM 3081 C C . ARG B 1 175 ? -10.086 -24.312 -3.65 1 84.38 175 ARG B C 1
ATOM 3083 O O . ARG B 1 175 ? -9.016 -23.938 -4.145 1 84.38 175 ARG B O 1
ATOM 3090 N N . ARG B 1 176 ? -10.008 -25.266 -2.721 1 85.94 176 ARG B N 1
ATOM 3091 C CA . ARG B 1 176 ? -8.938 -26.25 -2.672 1 85.94 176 ARG B CA 1
ATOM 3092 C C . ARG B 1 176 ? -7.688 -25.688 -2.018 1 85.94 176 ARG B C 1
ATOM 3094 O O . ARG B 1 176 ? -6.594 -25.75 -2.582 1 85.94 176 ARG B O 1
ATOM 3101 N N . THR B 1 177 ? -7.809 -24.984 -1.011 1 89.31 177 THR B N 1
ATOM 3102 C CA . THR B 1 177 ? -6.723 -24.328 -0.302 1 89.31 177 THR B CA 1
ATOM 3103 C C . THR B 1 177 ? -5.785 -25.344 0.334 1 89.31 177 THR B C 1
ATOM 3105 O O . THR B 1 177 ? -4.754 -24.984 0.905 1 89.31 177 THR B O 1
ATOM 3108 N N . ASP B 1 178 ? -6.066 -26.641 0.096 1 87.88 178 ASP B N 1
ATOM 3109 C CA . ASP B 1 178 ? -5.234 -27.719 0.621 1 87.88 178 ASP B CA 1
ATOM 3110 C C . ASP B 1 178 ? -4 -27.938 -0.253 1 87.88 178 ASP B C 1
ATOM 3112 O O . ASP B 1 178 ? -4.117 -28.344 -1.41 1 87.88 178 ASP B O 1
ATOM 3116 N N . PRO B 1 179 ? -2.865 -27.766 0.321 1 90.12 179 PRO B N 1
ATOM 3117 C CA . PRO B 1 179 ? -1.651 -27.922 -0.483 1 90.12 179 PRO B CA 1
ATOM 3118 C C . PRO B 1 179 ? -1.445 -29.344 -0.971 1 90.12 179 PRO B C 1
ATOM 3120 O O . PRO B 1 179 ? -0.76 -29.562 -1.973 1 90.12 179 PRO B O 1
ATOM 3123 N N . GLU B 1 180 ? -2.01 -30.25 -0.257 1 92.62 180 GLU B N 1
ATOM 3124 C CA . GLU B 1 180 ? -1.881 -31.641 -0.688 1 92.62 180 GLU B CA 1
ATOM 3125 C C . GLU B 1 180 ? -2.516 -31.844 -2.061 1 92.62 180 GLU B C 1
ATOM 3127 O O . GLU B 1 180 ? -1.985 -32.594 -2.887 1 92.62 180 GLU B O 1
ATOM 3132 N N . GLU B 1 181 ? -3.666 -31.219 -2.205 1 94.69 181 GLU B N 1
ATOM 3133 C CA . GLU B 1 181 ? -4.32 -31.312 -3.506 1 94.69 181 GLU B CA 1
ATOM 3134 C C . GLU B 1 181 ? -3.453 -30.703 -4.605 1 94.69 181 GLU B C 1
ATOM 3136 O O . GLU B 1 181 ? -3.377 -31.25 -5.711 1 94.69 181 GLU B O 1
ATOM 3141 N N . TYR B 1 182 ? -2.852 -29.656 -4.328 1 96.12 182 TYR B N 1
ATOM 3142 C CA . TYR B 1 182 ? -1.971 -28.984 -5.281 1 96.12 182 TYR B CA 1
ATOM 3143 C C . TYR B 1 182 ? -0.767 -29.859 -5.613 1 96.12 182 TYR B C 1
ATOM 3145 O O . TYR B 1 182 ? -0.417 -30.031 -6.785 1 96.12 182 TYR B O 1
ATOM 3153 N N . MET B 1 183 ? -0.131 -30.453 -4.656 1 96.31 183 MET B N 1
ATOM 3154 C CA . MET B 1 183 ? 1.047 -31.297 -4.844 1 96.31 183 MET B CA 1
ATOM 3155 C C . MET B 1 183 ? 0.703 -32.531 -5.656 1 96.31 183 MET B C 1
ATOM 3157 O O . MET B 1 183 ? 1.487 -32.969 -6.508 1 96.31 183 MET B O 1
ATOM 3161 N N . LYS B 1 184 ? -0.453 -33.031 -5.391 1 97.12 184 LYS B N 1
ATOM 3162 C CA . LYS B 1 184 ? -0.908 -34.188 -6.164 1 97.12 184 LYS B CA 1
ATOM 3163 C C . LYS B 1 184 ? -1.119 -33.844 -7.629 1 97.12 184 LYS B C 1
ATOM 3165 O O . LYS B 1 184 ? -0.818 -34.625 -8.523 1 97.12 184 LYS B O 1
ATOM 3170 N N . ALA B 1 185 ? -1.673 -32.656 -7.812 1 97.69 185 ALA B N 1
ATOM 3171 C CA . ALA B 1 185 ? -1.881 -32.188 -9.18 1 97.69 185 ALA B CA 1
ATOM 3172 C C . ALA B 1 185 ? -0.552 -32 -9.906 1 97.69 185 ALA B C 1
ATOM 3174 O O . ALA B 1 185 ? -0.438 -32.344 -11.094 1 97.69 185 ALA B O 1
ATOM 3175 N N . LEU B 1 186 ? 0.446 -31.562 -9.234 1 98.31 186 LEU B N 1
ATOM 3176 C CA . LEU B 1 186 ? 1.776 -31.438 -9.812 1 98.31 186 LEU B CA 1
ATOM 3177 C C . LEU B 1 186 ? 2.334 -32.812 -10.203 1 98.31 186 LEU B C 1
ATOM 3179 O O . LEU B 1 186 ? 2.852 -32.969 -11.312 1 98.31 186 LEU B O 1
ATOM 3183 N N . GLU B 1 187 ? 2.221 -33.719 -9.328 1 98.12 187 GLU B N 1
ATOM 3184 C CA . GLU B 1 187 ? 2.703 -35.062 -9.586 1 98.12 187 GLU B CA 1
ATOM 3185 C C . GLU B 1 187 ? 2.01 -35.656 -10.805 1 98.12 187 GLU B C 1
ATOM 3187 O O . GLU B 1 187 ? 2.66 -36.281 -11.664 1 98.12 187 GLU B O 1
ATOM 3192 N N . ARG B 1 188 ? 0.743 -35.5 -10.844 1 98.19 188 ARG B N 1
ATOM 3193 C CA . ARG B 1 188 ? -0.041 -36.031 -11.945 1 98.19 188 ARG B CA 1
ATOM 3194 C C . ARG B 1 188 ? 0.369 -35.406 -13.273 1 98.19 188 ARG B C 1
ATOM 3196 O O . ARG B 1 188 ? 0.299 -36.062 -14.32 1 98.19 188 ARG B O 1
ATOM 3203 N N . ALA B 1 189 ? 0.754 -34.188 -13.203 1 98.5 189 ALA B N 1
ATOM 3204 C CA . ALA B 1 189 ? 1.16 -33.469 -14.406 1 98.5 189 ALA B CA 1
ATOM 3205 C C . ALA B 1 189 ? 2.545 -33.906 -14.867 1 98.5 189 ALA B C 1
ATOM 3207 O O . ALA B 1 189 ? 2.949 -33.625 -16 1 98.5 189 ALA B O 1
ATOM 3208 N N . GLY B 1 190 ? 3.373 -34.531 -14.008 1 98.44 190 GLY B N 1
ATOM 3209 C CA . GLY B 1 190 ? 4.664 -35.062 -14.406 1 98.44 190 GLY B CA 1
ATOM 3210 C C . GLY B 1 190 ? 5.82 -34.5 -13.594 1 98.44 190 GLY B C 1
ATOM 3211 O O . GLY B 1 190 ? 6.969 -34.906 -13.781 1 98.44 190 GLY B O 1
ATOM 3212 N N . PHE B 1 191 ? 5.504 -33.625 -12.664 1 98.75 191 PHE B N 1
ATOM 3213 C CA . PHE B 1 191 ? 6.562 -33 -11.875 1 98.75 191 PHE B CA 1
ATOM 3214 C C . PHE B 1 191 ? 7.191 -34.031 -10.938 1 98.75 191 PHE B C 1
ATOM 3216 O O . PHE B 1 191 ? 6.523 -34.969 -10.508 1 98.75 191 PHE B O 1
ATOM 3223 N N . VAL B 1 192 ? 8.477 -33.812 -10.609 1 98.31 192 VAL B N 1
ATOM 3224 C CA . VAL B 1 192 ? 9.211 -34.656 -9.695 1 98.31 192 VAL B CA 1
ATOM 3225 C C . VAL B 1 192 ? 9.922 -33.812 -8.641 1 98.31 192 VAL B C 1
ATOM 3227 O O . VAL B 1 192 ? 9.922 -32.594 -8.727 1 98.31 192 VAL B O 1
ATOM 3230 N N . GLY B 1 193 ? 10.383 -34.469 -7.578 1 97.81 193 GLY B N 1
ATOM 3231 C CA . GLY B 1 193 ? 11.148 -33.781 -6.559 1 97.81 193 GLY B CA 1
ATOM 3232 C C . GLY B 1 193 ? 10.312 -32.812 -5.734 1 97.81 193 GLY B C 1
ATOM 3233 O O . GLY B 1 193 ? 10.773 -31.734 -5.383 1 97.81 193 GLY B O 1
ATOM 3234 N N . LEU B 1 194 ? 9.109 -33.188 -5.465 1 98.19 194 LEU B N 1
ATOM 3235 C CA . LEU B 1 194 ? 8.211 -32.344 -4.703 1 98.19 194 LEU B CA 1
ATOM 3236 C C . LEU B 1 194 ? 8.727 -32.125 -3.283 1 98.19 194 LEU B C 1
ATOM 3238 O O . LEU B 1 194 ? 9.133 -33.094 -2.619 1 98.19 194 LEU B O 1
ATOM 3242 N N . LYS B 1 195 ? 8.773 -30.891 -2.881 1 97.81 195 LYS B N 1
ATOM 3243 C CA . LYS B 1 195 ? 9.258 -30.531 -1.551 1 97.81 195 LYS B CA 1
ATOM 3244 C C . LYS B 1 195 ? 8.375 -29.469 -0.908 1 97.81 195 LYS B C 1
ATOM 3246 O O . LYS B 1 195 ? 7.828 -28.609 -1.6 1 97.81 195 LYS B O 1
ATOM 3251 N N . GLU B 1 196 ? 8.219 -29.609 0.383 1 97.44 196 GLU B N 1
ATOM 3252 C CA . GLU B 1 196 ? 7.57 -28.594 1.207 1 97.44 196 GLU B CA 1
ATOM 3253 C C . GLU B 1 196 ? 8.539 -28.016 2.232 1 97.44 196 GLU B C 1
ATOM 3255 O O . GLU B 1 196 ? 9.297 -28.75 2.863 1 97.44 196 GLU B O 1
ATOM 3260 N N . GLU B 1 197 ? 8.539 -26.734 2.33 1 97.5 197 GLU B N 1
ATOM 3261 C CA . GLU B 1 197 ? 9.375 -26.031 3.301 1 97.5 197 GLU B CA 1
ATOM 3262 C C . GLU B 1 197 ? 8.578 -24.984 4.059 1 97.5 197 GLU B C 1
ATOM 3264 O O . GLU B 1 197 ? 7.578 -24.469 3.551 1 97.5 197 GLU B O 1
ATOM 3269 N N . GLU B 1 198 ? 9.039 -24.734 5.277 1 97.12 198 GLU B N 1
ATOM 3270 C CA . GLU B 1 198 ? 8.406 -23.734 6.125 1 97.12 198 GLU B CA 1
ATOM 3271 C C . GLU B 1 198 ? 9.375 -22.609 6.465 1 97.12 198 GLU B C 1
ATOM 3273 O O . GLU B 1 198 ? 10.562 -22.859 6.707 1 97.12 198 GLU B O 1
ATOM 3278 N N . PHE B 1 199 ? 8.836 -21.438 6.387 1 97.31 199 PHE B N 1
ATOM 3279 C CA . PHE B 1 199 ? 9.609 -20.25 6.711 1 97.31 199 PHE B CA 1
ATOM 3280 C C . PHE B 1 199 ? 8.867 -19.375 7.719 1 97.31 199 PHE B C 1
ATOM 3282 O O . PHE B 1 199 ? 7.656 -19.188 7.609 1 97.31 199 PHE B O 1
ATOM 3289 N N . GLY B 1 200 ? 9.578 -18.875 8.664 1 94.25 200 GLY B N 1
ATOM 3290 C CA . GLY B 1 200 ? 8.969 -18 9.656 1 94.25 200 GLY B CA 1
ATOM 3291 C C . GLY B 1 200 ? 8.219 -18.75 10.734 1 94.25 200 GLY B C 1
ATOM 3292 O O . GLY B 1 200 ? 8.406 -19.953 10.906 1 94.25 200 GLY B O 1
ATOM 3293 N N . GLU B 1 201 ? 7.492 -17.938 11.695 1 91.38 201 GLU B N 1
ATOM 3294 C CA . GLU B 1 201 ? 6.812 -18.531 12.836 1 91.38 201 GLU B CA 1
ATOM 3295 C C . GLU B 1 201 ? 5.445 -17.891 13.062 1 91.38 201 GLU B C 1
ATOM 3297 O O . GLU B 1 201 ? 5.16 -16.812 12.531 1 91.38 201 GLU B O 1
ATOM 3302 N N . GLY B 1 202 ? 4.641 -18.688 13.773 1 90.62 202 GLY B N 1
ATOM 3303 C CA . GLY B 1 202 ? 3.352 -18.188 14.211 1 90.62 202 GLY B CA 1
ATOM 3304 C C . GLY B 1 202 ? 2.434 -17.828 13.062 1 90.62 202 GLY B C 1
ATOM 3305 O O . GLY B 1 202 ? 2.295 -18.594 12.102 1 90.62 202 GLY B O 1
ATOM 3306 N N . LYS B 1 203 ? 1.794 -16.656 13.18 1 87 203 LYS B N 1
ATOM 3307 C CA . LYS B 1 203 ? 0.793 -16.234 12.203 1 87 203 LYS B CA 1
ATOM 3308 C C . LYS B 1 203 ? 1.45 -15.789 10.898 1 87 203 LYS B C 1
ATOM 3310 O O . LYS B 1 203 ? 0.782 -15.68 9.867 1 87 203 LYS B O 1
ATOM 3315 N N . ASN B 1 204 ? 2.736 -15.578 10.938 1 89.62 204 ASN B N 1
ATOM 3316 C CA . ASN B 1 204 ? 3.451 -15.102 9.758 1 89.62 204 ASN B CA 1
ATOM 3317 C C . ASN B 1 204 ? 4.172 -16.25 9.039 1 89.62 204 ASN B C 1
ATOM 3319 O O . ASN B 1 204 ? 4.965 -16 8.125 1 89.62 204 ASN B O 1
ATOM 3323 N N . LYS B 1 205 ? 3.861 -17.484 9.453 1 95.19 205 LYS B N 1
ATOM 3324 C CA . LYS B 1 205 ? 4.512 -18.641 8.852 1 95.19 205 LYS B CA 1
ATOM 3325 C C . LYS B 1 205 ? 4.145 -18.781 7.379 1 95.19 205 LYS B C 1
ATOM 3327 O O . LYS B 1 205 ? 2.971 -18.672 7.012 1 95.19 205 LYS B O 1
ATOM 3332 N N . ILE B 1 206 ? 5.152 -18.969 6.535 1 97.06 206 ILE B N 1
ATOM 3333 C CA . ILE B 1 206 ? 5.004 -19.141 5.094 1 97.06 206 ILE B CA 1
ATOM 3334 C C . ILE B 1 206 ? 5.32 -20.594 4.715 1 97.06 206 ILE B C 1
ATOM 3336 O O . ILE B 1 206 ? 6.34 -21.141 5.137 1 97.06 206 ILE B O 1
ATOM 3340 N N . TYR B 1 207 ? 4.477 -21.172 3.971 1 96.88 207 TYR B N 1
ATOM 3341 C CA . TYR B 1 207 ? 4.719 -22.5 3.414 1 96.88 207 TYR B CA 1
ATOM 3342 C C . TYR B 1 207 ? 5.133 -22.406 1.949 1 96.88 207 TYR B C 1
ATOM 3344 O O . TYR B 1 207 ? 4.488 -21.719 1.157 1 96.88 207 TYR B O 1
ATOM 3352 N N . GLY B 1 208 ? 6.219 -23.031 1.648 1 98 208 GLY B N 1
ATOM 3353 C CA . GLY B 1 208 ? 6.719 -23.094 0.284 1 98 208 GLY B CA 1
ATOM 3354 C C . GLY B 1 208 ? 6.664 -24.484 -0.315 1 98 208 GLY B C 1
ATOM 3355 O O . GLY B 1 208 ? 6.934 -25.469 0.373 1 98 208 GLY B O 1
ATOM 3356 N N . TYR B 1 209 ? 6.324 -24.562 -1.569 1 97.94 209 TYR B N 1
ATOM 3357 C CA . TYR B 1 209 ? 6.258 -25.828 -2.314 1 97.94 209 TYR B CA 1
ATOM 3358 C C . TYR B 1 209 ? 7.035 -25.719 -3.621 1 97.94 209 TYR B C 1
ATOM 3360 O O . TYR B 1 209 ? 6.859 -24.766 -4.383 1 97.94 209 TYR B O 1
ATOM 3368 N N . THR B 1 210 ? 7.891 -26.688 -3.834 1 98.56 210 THR B N 1
ATOM 3369 C CA . THR B 1 210 ? 8.672 -26.703 -5.066 1 98.56 210 THR B CA 1
ATOM 3370 C C . THR B 1 210 ? 8.555 -28.062 -5.762 1 98.56 210 THR B C 1
ATOM 3372 O O . THR B 1 210 ? 8.219 -29.062 -5.129 1 98.56 210 THR B O 1
ATOM 3375 N N . ALA B 1 211 ? 8.742 -28.078 -7.031 1 98.69 211 ALA B N 1
ATOM 3376 C CA . ALA B 1 211 ? 8.812 -29.266 -7.875 1 98.69 211 ALA B CA 1
ATOM 3377 C C . ALA B 1 211 ? 9.617 -28.984 -9.141 1 98.69 211 ALA B C 1
ATOM 3379 O O . ALA B 1 211 ? 9.898 -27.844 -9.477 1 98.69 211 ALA B O 1
ATOM 3380 N N . SER B 1 212 ? 10.023 -30.094 -9.805 1 98.69 212 SER B N 1
ATOM 3381 C CA . SER B 1 212 ? 10.867 -29.922 -10.977 1 98.69 212 SER B CA 1
ATOM 3382 C C . SER B 1 212 ? 10.391 -30.797 -12.133 1 98.69 212 SER B C 1
ATOM 3384 O O . SER B 1 212 ? 9.586 -31.719 -11.938 1 98.69 212 SER B O 1
ATOM 3386 N N . LYS B 1 213 ? 10.742 -30.391 -13.258 1 98.19 213 LYS B N 1
ATOM 3387 C CA . LYS B 1 213 ? 10.641 -31.25 -14.438 1 98.19 213 LYS B CA 1
ATOM 3388 C C . LYS B 1 213 ? 11.945 -32 -14.68 1 98.19 213 LYS B C 1
ATOM 3390 O O . LYS B 1 213 ? 13.023 -31.391 -14.672 1 98.19 213 LYS B O 1
ATOM 3395 N N . GLU B 1 214 ? 11.883 -33.344 -14.844 1 94.31 214 GLU B N 1
ATOM 3396 C CA . GLU B 1 214 ? 13.078 -34.188 -15.023 1 94.31 214 GLU B CA 1
ATOM 3397 C C . GLU B 1 214 ? 13.93 -33.656 -16.172 1 94.31 214 GLU B C 1
ATOM 3399 O O . GLU B 1 214 ? 13.406 -33.281 -17.219 1 94.31 214 GLU B O 1
ATOM 3404 N N . GLY B 1 215 ? 15.211 -33.562 -15.867 1 87.81 215 GLY B N 1
ATOM 3405 C CA . GLY B 1 215 ? 16.141 -33.125 -16.891 1 87.81 215 GLY B CA 1
ATOM 3406 C C . GLY B 1 215 ? 16.25 -34.062 -18.062 1 87.81 215 GLY B C 1
ATOM 3407 O O . GLY B 1 215 ? 15.766 -35.188 -17.984 1 87.81 215 GLY B O 1
ATOM 3408 N N . GLU B 1 216 ? 16.531 -33.688 -19.25 1 67.56 216 GLU B N 1
ATOM 3409 C CA . GLU B 1 216 ? 16.844 -34.594 -20.359 1 67.56 216 GLU B CA 1
ATOM 3410 C C . GLU B 1 216 ? 18.062 -35.469 -20.047 1 67.56 216 GLU B C 1
ATOM 3412 O O . GLU B 1 216 ? 19.016 -35 -19.422 1 67.56 216 GLU B O 1
ATOM 3417 N N . ASP B 1 217 ? 17.953 -36.75 -19.641 1 51.62 217 ASP B N 1
ATOM 3418 C CA . ASP B 1 217 ? 19.078 -37.656 -19.641 1 51.62 217 ASP B CA 1
ATOM 3419 C C . ASP B 1 217 ? 20.047 -37.344 -20.781 1 51.62 217 ASP B C 1
ATOM 3421 O O . ASP B 1 217 ? 19.641 -37.281 -21.938 1 51.62 217 ASP B O 1
ATOM 3425 N N . ARG B 1 218 ? 21.047 -36.594 -20.766 1 43.97 218 ARG B N 1
ATOM 3426 C CA . ARG B 1 218 ? 22.078 -36.75 -21.781 1 43.97 218 ARG B CA 1
ATOM 3427 C C . ARG B 1 218 ? 22.422 -38.219 -21.984 1 43.97 218 ARG B C 1
ATOM 3429 O O . ARG B 1 218 ? 22.797 -38.906 -21.047 1 43.97 218 ARG B O 1
ATOM 3436 N N . LYS B 1 219 ? 21.781 -39.094 -22.797 1 38.72 219 LYS B N 1
ATOM 3437 C CA . LYS B 1 219 ? 22.359 -40.281 -23.391 1 38.72 219 LYS B CA 1
ATOM 3438 C C . LYS B 1 219 ? 23.828 -40.062 -23.734 1 38.72 219 LYS B C 1
ATOM 3440 O O . LYS B 1 219 ? 24.156 -39.156 -24.5 1 38.72 219 LYS B O 1
ATOM 3445 N N . ASP B 1 220 ? 24.688 -40.375 -22.781 1 30.25 220 ASP B N 1
ATOM 3446 C CA . ASP B 1 220 ? 25.906 -40.875 -23.406 1 30.25 220 ASP B CA 1
ATOM 3447 C C . ASP B 1 220 ? 25.578 -41.938 -24.453 1 30.25 220 ASP B C 1
ATOM 3449 O O . ASP B 1 220 ? 24.703 -42.781 -24.234 1 30.25 220 ASP B O 1
#